Protein AF-0000000069713697 (afdb_homodimer)

Structure (mmCIF, N/CA/C/O backbone):
data_AF-0000000069713697-model_v1
#
loop_
_entity.id
_entity.type
_entity.pdbx_description
1 polymer 'Transcriptional regulator AraC family'
#
loop_
_atom_site.group_PDB
_atom_site.id
_atom_site.type_symbol
_atom_site.label_atom_id
_atom_site.label_alt_id
_atom_site.label_comp_id
_atom_site.label_asym_id
_atom_site.label_entity_id
_atom_site.label_seq_id
_atom_site.pdbx_PDB_ins_code
_atom_site.Cartn_x
_atom_site.Cartn_y
_atom_site.Cartn_z
_atom_site.occupancy
_atom_site.B_iso_or_equiv
_atom_site.auth_seq_id
_atom_site.auth_comp_id
_atom_site.auth_asym_id
_atom_site.auth_atom_id
_atom_site.pdbx_PDB_model_num
ATOM 1 N N . MET A 1 1 ? 31.625 -29.969 -4.289 1 27.2 1 MET A N 1
ATOM 2 C CA . MET A 1 1 ? 31.219 -29.406 -3.008 1 27.2 1 MET A CA 1
ATOM 3 C C . MET A 1 1 ? 31.109 -27.891 -3.092 1 27.2 1 MET A C 1
ATOM 5 O O . MET A 1 1 ? 32.125 -27.188 -3 1 27.2 1 MET A O 1
ATOM 9 N N . THR A 1 2 ? 30.516 -27.391 -4.148 1 30.95 2 THR A N 1
ATOM 10 C CA . THR A 1 2 ? 30.609 -26.047 -4.695 1 30.95 2 THR A CA 1
ATOM 11 C C . THR A 1 2 ? 30.359 -25 -3.615 1 30.95 2 THR A C 1
ATOM 13 O O . THR A 1 2 ? 29.469 -25.172 -2.779 1 30.95 2 THR A O 1
ATOM 16 N N . LYS A 1 3 ? 31.312 -24.141 -3.35 1 32.19 3 LYS A N 1
ATOM 17 C CA . LYS A 1 3 ? 31.516 -23.109 -2.342 1 32.19 3 LYS A CA 1
ATOM 18 C C . LYS A 1 3 ? 30.312 -22.172 -2.266 1 32.19 3 LYS A C 1
ATOM 20 O O . LYS A 1 3 ? 30.062 -21.406 -3.197 1 32.19 3 LYS A O 1
ATOM 25 N N . PHE A 1 4 ? 29.109 -22.562 -1.809 1 38.75 4 PHE A N 1
ATOM 26 C CA . PHE A 1 4 ? 28.094 -21.578 -1.444 1 38.75 4 PHE A CA 1
ATOM 27 C C . PHE A 1 4 ? 28.75 -20.344 -0.82 1 38.75 4 PHE A C 1
ATOM 29 O O . PHE A 1 4 ? 29.375 -20.438 0.234 1 38.75 4 PHE A O 1
ATOM 36 N N . THR A 1 5 ? 29.547 -19.625 -1.501 1 41.34 5 THR A N 1
ATOM 37 C CA . THR A 1 5 ? 30.109 -18.391 -0.979 1 41.34 5 THR A CA 1
ATOM 38 C C . THR A 1 5 ? 29.156 -17.75 0.029 1 41.34 5 THR A C 1
ATOM 40 O O . THR A 1 5 ? 28 -17.484 -0.282 1 41.34 5 THR A O 1
ATOM 43 N N . ASP A 1 6 ? 29.141 -18.031 1.361 1 50.12 6 ASP A N 1
ATOM 44 C CA . ASP A 1 6 ? 28.484 -17.797 2.645 1 50.12 6 ASP A CA 1
ATOM 45 C C . ASP A 1 6 ? 28.125 -16.328 2.811 1 50.12 6 ASP A C 1
ATOM 47 O O . ASP A 1 6 ? 28.938 -15.523 3.273 1 50.12 6 ASP A O 1
ATOM 51 N N . CYS A 1 7 ? 27.531 -15.625 1.962 1 64.12 7 CYS A N 1
ATOM 52 C CA . CYS A 1 7 ? 27.203 -14.242 2.297 1 64.12 7 CYS A CA 1
ATOM 53 C C . CYS A 1 7 ? 26.578 -14.148 3.688 1 64.12 7 CYS A C 1
ATOM 55 O O . CYS A 1 7 ? 25.625 -14.867 3.996 1 64.12 7 CYS A O 1
ATOM 57 N N . THR A 1 8 ? 27.328 -13.562 4.703 1 81.31 8 THR A N 1
ATOM 58 C CA . THR A 1 8 ? 26.906 -13.344 6.086 1 81.31 8 THR A CA 1
ATOM 59 C C . THR A 1 8 ? 25.562 -12.633 6.141 1 81.31 8 THR A C 1
ATOM 61 O O . THR A 1 8 ? 25.344 -11.625 5.461 1 81.31 8 THR A O 1
ATOM 64 N N . PRO A 1 9 ? 24.609 -13.266 6.805 1 92.25 9 PRO A N 1
ATOM 65 C CA . PRO A 1 9 ? 23.297 -12.641 6.922 1 92.25 9 PRO A CA 1
ATOM 66 C C . PRO A 1 9 ? 23.344 -11.258 7.559 1 92.25 9 PRO A C 1
ATOM 68 O O . PRO A 1 9 ? 24.297 -10.945 8.289 1 92.25 9 PRO A O 1
ATOM 71 N N . LEU A 1 10 ? 22.5 -10.43 7.176 1 95.88 10 LEU A N 1
ATOM 72 C CA . LEU A 1 10 ? 22.359 -9.094 7.75 1 95.88 10 LEU A CA 1
ATOM 73 C C . LEU A 1 10 ? 21.438 -9.125 8.969 1 95.88 10 LEU A C 1
ATOM 75 O O . LEU A 1 10 ? 20.266 -9.477 8.859 1 95.88 10 LEU A O 1
ATOM 79 N N . ASN A 1 11 ? 22 -8.773 10.102 1 97.81 11 ASN A N 1
ATOM 80 C CA . ASN A 1 11 ? 21.203 -8.695 11.32 1 97.81 11 ASN A CA 1
ATOM 81 C C . ASN A 1 11 ? 20.422 -7.387 11.398 1 97.81 11 ASN A C 1
ATOM 83 O O . ASN A 1 11 ? 21 -6.305 11.391 1 97.81 11 ASN A O 1
ATOM 87 N N . VAL A 1 12 ? 19.094 -7.512 11.5 1 98.69 12 VAL A N 1
ATOM 88 C CA . VAL A 1 12 ? 18.188 -6.363 11.484 1 98.69 12 VAL A CA 1
ATOM 89 C C . VAL A 1 12 ? 17.469 -6.258 12.82 1 98.69 12 VAL A C 1
ATOM 91 O O . VAL A 1 12 ? 16.891 -7.23 13.297 1 98.69 12 VAL A O 1
ATOM 94 N N . ALA A 1 13 ? 17.516 -5.109 13.422 1 98.88 13 ALA A N 1
ATOM 95 C CA . ALA A 1 13 ? 16.703 -4.82 14.594 1 98.88 13 ALA A CA 1
ATOM 96 C C . ALA A 1 13 ? 15.508 -3.943 14.219 1 98.88 13 ALA A C 1
ATOM 98 O O . ALA A 1 13 ? 15.68 -2.842 13.695 1 98.88 13 ALA A O 1
ATOM 99 N N . ILE A 1 14 ? 14.344 -4.414 14.43 1 98.88 14 ILE A N 1
ATOM 100 C CA . ILE A 1 14 ? 13.133 -3.611 14.344 1 98.88 14 ILE A CA 1
ATOM 101 C C . ILE A 1 14 ? 12.664 -3.223 15.742 1 98.88 14 ILE A C 1
ATOM 103 O O . ILE A 1 14 ? 12.336 -4.086 16.562 1 98.88 14 ILE A O 1
ATOM 107 N N . LEU A 1 15 ? 12.586 -1.955 16 1 98.69 15 LEU A N 1
ATOM 108 C CA . LEU A 1 15 ? 12.281 -1.495 17.359 1 98.69 15 LEU A CA 1
ATOM 109 C C . LEU A 1 15 ? 10.773 -1.418 17.578 1 98.69 15 LEU A C 1
ATOM 111 O O . LEU A 1 15 ? 10.094 -0.589 16.969 1 98.69 15 LEU A O 1
ATOM 115 N N . ALA A 1 16 ? 10.289 -2.281 18.422 1 98.31 16 ALA A N 1
ATOM 116 C CA . ALA A 1 16 ? 8.891 -2.25 18.844 1 98.31 16 ALA A CA 1
ATOM 117 C C . ALA A 1 16 ? 8.711 -1.332 20.062 1 98.31 16 ALA A C 1
ATOM 119 O O . ALA A 1 16 ? 8.477 -1.801 21.172 1 98.31 16 ALA A O 1
ATOM 120 N N . LEU A 1 17 ? 8.688 -0.062 19.797 1 97.69 17 LEU A N 1
ATOM 121 C CA . LEU A 1 17 ? 8.625 0.956 20.828 1 97.69 17 LEU A CA 1
ATOM 122 C C . LEU A 1 17 ? 7.184 1.208 21.266 1 97.69 17 LEU A C 1
ATOM 124 O O . LEU A 1 17 ? 6.246 0.889 20.531 1 97.69 17 LEU A O 1
ATOM 128 N N . PRO A 1 18 ? 7.012 1.777 22.5 1 96.38 18 PRO A N 1
ATOM 129 C CA . PRO A 1 18 ? 5.652 2.178 22.875 1 96.38 18 PRO A CA 1
ATOM 130 C C . PRO A 1 18 ? 5.016 3.119 21.844 1 96.38 18 PRO A C 1
ATOM 132 O O . PRO A 1 18 ? 5.633 4.105 21.453 1 96.38 18 PRO A O 1
ATOM 135 N N . GLY A 1 19 ? 3.844 2.693 21.359 1 95.81 19 GLY A N 1
ATOM 136 C CA . GLY A 1 19 ? 3.121 3.529 20.406 1 95.81 19 GLY A CA 1
ATOM 137 C C . GLY A 1 19 ? 3.393 3.16 18.969 1 95.81 19 GLY A C 1
ATOM 138 O O . GLY A 1 19 ? 2.754 3.691 18.047 1 95.81 19 GLY A O 1
ATOM 139 N N . SER A 1 20 ? 4.324 2.225 18.75 1 97.44 20 SER A N 1
ATOM 140 C CA . SER A 1 20 ? 4.629 1.82 17.375 1 97.44 20 SER A CA 1
ATOM 141 C C . SER A 1 20 ? 3.43 1.147 16.719 1 97.44 20 SER A C 1
ATOM 143 O O . SER A 1 20 ? 2.643 0.476 17.391 1 97.44 20 SER A O 1
ATOM 145 N N . LEU A 1 21 ? 3.309 1.435 15.445 1 97.88 21 LEU A N 1
ATOM 146 C CA . LEU A 1 21 ? 2.354 0.65 14.664 1 97.88 21 LEU A CA 1
ATOM 147 C C . LEU A 1 21 ? 2.732 -0.827 14.672 1 97.88 21 LEU A C 1
ATOM 149 O O . LEU A 1 21 ? 3.738 -1.219 14.078 1 97.88 21 LEU A O 1
ATOM 153 N N . THR A 1 22 ? 1.899 -1.62 15.328 1 98.12 22 THR A N 1
ATOM 154 C CA . THR A 1 22 ? 2.188 -3.045 15.453 1 98.12 22 THR A CA 1
ATOM 155 C C . THR A 1 22 ? 2.219 -3.711 14.078 1 98.12 22 THR A C 1
ATOM 157 O O . THR A 1 22 ? 3.051 -4.586 13.82 1 98.12 22 THR A O 1
ATOM 160 N N . SER A 1 23 ? 1.365 -3.279 13.211 1 98.25 23 SER A N 1
ATOM 161 C CA . SER A 1 23 ? 1.341 -3.791 11.844 1 98.25 23 SER A CA 1
ATOM 162 C C . SER A 1 23 ? 2.668 -3.543 11.141 1 98.25 23 SER A C 1
ATOM 164 O O . SER A 1 23 ? 3.145 -4.395 10.383 1 98.25 23 SER A O 1
ATOM 166 N N . ALA A 1 24 ? 3.275 -2.422 11.383 1 98.62 24 ALA A N 1
ATOM 167 C CA . ALA A 1 24 ? 4.555 -2.098 10.75 1 98.62 24 ALA A CA 1
ATOM 168 C C . ALA A 1 24 ? 5.676 -2.969 11.305 1 98.62 24 ALA A C 1
ATOM 170 O O . ALA A 1 24 ? 6.551 -3.416 10.562 1 98.62 24 ALA A O 1
ATOM 171 N N . VAL A 1 25 ? 5.637 -3.191 12.625 1 98.69 25 VAL A N 1
ATOM 172 C CA . VAL A 1 25 ? 6.664 -4.016 13.258 1 98.69 25 VAL A CA 1
ATOM 173 C C . VAL A 1 25 ? 6.648 -5.414 12.648 1 98.69 25 VAL A C 1
ATOM 175 O O . VAL A 1 25 ? 7.676 -5.91 12.18 1 98.69 25 VAL A O 1
ATOM 178 N N . TYR A 1 26 ? 5.527 -6.008 12.578 1 98.44 26 TYR A N 1
ATOM 179 C CA . TYR A 1 26 ? 5.414 -7.359 12.039 1 98.44 26 TYR A CA 1
ATOM 180 C C . TYR A 1 26 ? 5.531 -7.348 10.516 1 98.44 26 TYR A C 1
ATOM 182 O O . TYR A 1 26 ? 6.098 -8.273 9.922 1 98.44 26 TYR A O 1
ATOM 190 N N . GLY A 1 27 ? 4.965 -6.32 9.938 1 98.44 27 GLY A N 1
ATOM 191 C CA . GLY A 1 27 ? 4.984 -6.234 8.484 1 98.44 27 GLY A CA 1
ATOM 192 C C . GLY A 1 27 ? 6.383 -6.164 7.906 1 98.44 27 GLY A C 1
ATOM 193 O O . GLY A 1 27 ? 6.684 -6.82 6.902 1 98.44 27 GLY A O 1
ATOM 194 N N . LEU A 1 28 ? 7.219 -5.355 8.5 1 98.69 28 LEU A N 1
ATOM 195 C CA . LEU A 1 28 ? 8.609 -5.262 8.07 1 98.69 28 LEU A CA 1
ATOM 196 C C . LEU A 1 28 ? 9.312 -6.609 8.203 1 98.69 28 LEU A C 1
ATOM 198 O O . LEU A 1 28 ? 10.023 -7.031 7.289 1 98.69 28 LEU A O 1
ATOM 202 N N . GLU A 1 29 ? 9.094 -7.238 9.312 1 98.56 29 GLU A N 1
ATOM 203 C CA . GLU A 1 29 ? 9.68 -8.562 9.5 1 98.56 29 GLU A CA 1
ATOM 204 C C . GLU A 1 29 ? 9.203 -9.539 8.43 1 98.56 29 GLU A C 1
ATOM 206 O O . GLU A 1 29 ? 10.016 -10.234 7.812 1 98.56 29 GLU A O 1
ATOM 211 N N . GLU A 1 30 ? 7.926 -9.594 8.234 1 98.19 30 GLU A N 1
ATOM 212 C CA . GLU A 1 30 ? 7.328 -10.508 7.27 1 98.19 30 GLU A CA 1
ATOM 213 C C . GLU A 1 30 ? 7.859 -10.25 5.863 1 98.19 30 GLU A C 1
ATOM 215 O O . GLU A 1 30 ? 8.18 -11.195 5.133 1 98.19 30 GLU A O 1
ATOM 220 N N . MET A 1 31 ? 7.98 -9.016 5.512 1 97.81 31 MET A N 1
ATOM 221 C CA . MET A 1 31 ? 8.492 -8.641 4.195 1 97.81 31 MET A CA 1
ATOM 222 C C . MET A 1 31 ? 9.922 -9.133 4.008 1 97.81 31 MET A C 1
ATOM 224 O O . MET A 1 31 ? 10.242 -9.734 2.98 1 97.81 31 MET A O 1
ATOM 228 N N . LEU A 1 32 ? 10.758 -8.875 5 1 98.19 32 LEU A N 1
ATOM 229 C CA . LEU A 1 32 ? 12.164 -9.25 4.891 1 98.19 32 LEU A CA 1
ATOM 230 C C . LEU A 1 32 ? 12.328 -10.766 4.859 1 98.19 32 LEU A C 1
ATOM 232 O O . LEU A 1 32 ? 13.156 -11.289 4.109 1 98.19 32 LEU A O 1
ATOM 236 N N . LEU A 1 33 ? 11.516 -11.438 5.633 1 97.56 33 LEU A N 1
ATOM 237 C CA . LEU A 1 33 ? 11.594 -12.891 5.645 1 97.56 33 LEU A CA 1
ATOM 238 C C . LEU A 1 33 ? 11.078 -13.477 4.332 1 97.56 33 LEU A C 1
ATOM 240 O O . LEU A 1 33 ? 11.594 -14.484 3.848 1 97.56 33 LEU A O 1
ATOM 244 N N . MET A 1 34 ? 10.039 -12.898 3.762 1 97 34 MET A N 1
ATOM 245 C CA . MET A 1 34 ? 9.562 -13.32 2.445 1 97 34 MET A CA 1
ATOM 246 C C . MET A 1 34 ? 10.648 -13.125 1.39 1 97 34 MET A C 1
ATOM 248 O O . MET A 1 34 ? 10.812 -13.961 0.499 1 97 34 MET A O 1
ATOM 252 N N . ALA A 1 35 ? 11.367 -11.992 1.486 1 96.88 35 ALA A N 1
ATOM 253 C CA . ALA A 1 35 ? 12.484 -11.75 0.58 1 96.88 35 ALA A CA 1
ATOM 254 C C . ALA A 1 35 ? 13.523 -12.867 0.686 1 96.88 35 ALA A C 1
ATOM 256 O O . ALA A 1 35 ? 14.07 -13.312 -0.326 1 96.88 35 ALA A O 1
ATOM 257 N N . ASN A 1 36 ? 13.773 -13.336 1.947 1 96.31 36 ASN A N 1
ATOM 258 C CA . ASN A 1 36 ? 14.695 -14.453 2.141 1 96.31 36 ASN A CA 1
ATOM 259 C C . ASN A 1 36 ? 14.273 -15.672 1.334 1 96.31 36 ASN A C 1
ATOM 261 O O . ASN A 1 36 ? 15.109 -16.328 0.705 1 96.31 36 ASN A O 1
ATOM 265 N N . THR A 1 37 ? 12.992 -15.938 1.361 1 94.56 37 THR A N 1
ATOM 266 C CA . THR A 1 37 ? 12.461 -17.094 0.652 1 94.56 37 THR A CA 1
ATOM 267 C C . THR A 1 37 ? 12.625 -16.922 -0.856 1 94.56 37 THR A C 1
ATOM 269 O O . THR A 1 37 ? 12.969 -17.875 -1.556 1 94.56 37 THR A O 1
ATOM 272 N N . LEU A 1 38 ? 12.43 -15.75 -1.327 1 93.31 38 LEU A N 1
ATOM 273 C CA . LEU A 1 38 ? 12.547 -15.469 -2.754 1 93.31 38 LEU A CA 1
ATOM 274 C C . LEU A 1 38 ? 14 -15.57 -3.207 1 93.31 38 LEU A C 1
ATOM 276 O O . LEU A 1 38 ? 14.281 -16.031 -4.316 1 93.31 38 LEU A O 1
ATOM 280 N N . VAL A 1 39 ? 14.898 -15.125 -2.355 1 92.38 39 VAL A N 1
ATOM 281 C CA . VAL A 1 39 ? 16.328 -15.219 -2.654 1 92.38 39 VAL A CA 1
ATOM 282 C C . VAL A 1 39 ? 16.719 -16.688 -2.826 1 92.38 39 VAL A C 1
ATOM 284 O O . VAL A 1 39 ? 17.469 -17.031 -3.742 1 92.38 39 VAL A O 1
ATOM 287 N N . LEU A 1 40 ? 16.172 -17.531 -1.996 1 88.69 40 LEU A N 1
ATOM 288 C CA . LEU A 1 40 ? 16.5 -18.953 -2.02 1 88.69 40 LEU A CA 1
ATOM 289 C C . LEU A 1 40 ? 15.93 -19.609 -3.27 1 88.69 40 LEU A C 1
ATOM 291 O O . LEU A 1 40 ? 16.516 -20.562 -3.785 1 88.69 40 LEU A O 1
ATOM 295 N N . LYS A 1 41 ? 14.898 -19.078 -3.764 1 85.38 41 LYS A N 1
ATOM 296 C CA . LYS A 1 41 ? 14.234 -19.688 -4.918 1 85.38 41 LYS A CA 1
ATOM 297 C C . LYS A 1 41 ? 14.852 -19.188 -6.223 1 85.38 41 LYS A C 1
ATOM 299 O O . LYS A 1 41 ? 14.688 -19.828 -7.27 1 85.38 41 LYS A O 1
ATOM 304 N N . GLU A 1 42 ? 15.508 -18.078 -6.125 1 81.31 42 GLU A N 1
ATOM 305 C CA . GLU A 1 42 ? 16.078 -17.469 -7.332 1 81.31 42 GLU A CA 1
ATOM 306 C C . GLU A 1 42 ? 17.453 -18.047 -7.637 1 81.31 42 GLU A C 1
ATOM 308 O O . GLU A 1 42 ? 18.391 -17.859 -6.863 1 81.31 42 GLU A O 1
ATOM 313 N N . GLU A 1 43 ? 17.609 -18.734 -8.711 1 73.81 43 GLU A N 1
ATOM 314 C CA . GLU A 1 43 ? 18.844 -19.453 -9.055 1 73.81 43 GLU A CA 1
ATOM 315 C C . GLU A 1 43 ? 19.891 -18.5 -9.625 1 73.81 43 GLU A C 1
ATOM 317 O O . GLU A 1 43 ? 21.094 -18.766 -9.531 1 73.81 43 GLU A O 1
ATOM 322 N N . HIS A 1 44 ? 19.5 -17.391 -10.125 1 76.62 44 HIS A N 1
ATOM 323 C CA . HIS A 1 44 ? 20.469 -16.578 -10.875 1 76.62 44 HIS A CA 1
ATOM 324 C C . HIS A 1 44 ? 20.781 -15.281 -10.148 1 76.62 44 HIS A C 1
ATOM 326 O O . HIS A 1 44 ? 21.109 -14.281 -10.773 1 76.62 44 HIS A O 1
ATOM 332 N N . LEU A 1 45 ? 20.766 -15.453 -8.859 1 79.88 45 LEU A N 1
ATOM 333 C CA . LEU A 1 45 ? 21.109 -14.242 -8.125 1 79.88 45 LEU A CA 1
ATOM 334 C C . LEU A 1 45 ? 22.625 -14.188 -7.871 1 79.88 45 LEU A C 1
ATOM 336 O O . LEU A 1 45 ? 23.266 -15.227 -7.73 1 79.88 45 LEU A O 1
ATOM 340 N N . PRO A 1 46 ? 23.062 -12.914 -7.836 1 75.56 46 PRO A N 1
ATOM 341 C CA . PRO A 1 46 ? 24.469 -12.781 -7.473 1 75.56 46 PRO A CA 1
ATOM 342 C C . PRO A 1 46 ? 24.781 -13.367 -6.098 1 75.56 46 PRO A C 1
ATOM 344 O O . PRO A 1 46 ? 23.922 -13.375 -5.219 1 75.56 46 PRO A O 1
ATOM 347 N N . LEU A 1 47 ? 25.969 -13.844 -5.988 1 70.44 47 LEU A N 1
ATOM 348 C CA . LEU A 1 47 ? 26.438 -14.406 -4.73 1 70.44 47 LEU A CA 1
ATOM 349 C C . LEU A 1 47 ? 26.375 -13.375 -3.611 1 70.44 47 LEU A C 1
ATOM 351 O O . LEU A 1 47 ? 26.375 -13.734 -2.432 1 70.44 47 LEU A O 1
ATOM 355 N N . SER A 1 48 ? 26.297 -12.102 -3.996 1 75.38 48 SER A N 1
ATOM 356 C CA . SER A 1 48 ? 26.328 -11.016 -3.021 1 75.38 48 SER A CA 1
ATOM 357 C C . SER A 1 48 ? 24.938 -10.789 -2.408 1 75.38 48 SER A C 1
ATOM 359 O O . SER A 1 48 ? 24.812 -10.047 -1.435 1 75.38 48 SER A O 1
ATOM 361 N N . ALA A 1 49 ? 24.016 -11.531 -2.947 1 81.31 49 ALA A N 1
ATOM 362 C CA . ALA A 1 49 ? 22.688 -11.367 -2.355 1 81.31 49 ALA A CA 1
ATOM 363 C C . ALA A 1 49 ? 22.656 -11.906 -0.926 1 81.31 49 ALA A C 1
ATOM 365 O O . ALA A 1 49 ? 23.125 -13.008 -0.659 1 81.31 49 ALA A O 1
ATOM 366 N N . THR A 1 50 ? 22.172 -11.039 -0.042 1 88.75 50 THR A N 1
ATOM 367 C CA . THR A 1 50 ? 22.203 -11.398 1.372 1 88.75 50 THR A CA 1
ATOM 368 C C . THR A 1 50 ? 20.797 -11.758 1.86 1 88.75 50 THR A C 1
ATOM 370 O O . THR A 1 50 ? 19.828 -11.609 1.127 1 88.75 50 THR A O 1
ATOM 373 N N . ARG A 1 51 ? 20.781 -12.391 3.004 1 94.38 51 ARG A N 1
ATOM 374 C CA . ARG A 1 51 ? 19.547 -12.703 3.715 1 94.38 51 ARG A CA 1
ATOM 375 C C . ARG A 1 51 ? 19.453 -11.93 5.027 1 94.38 51 ARG A C 1
ATOM 377 O O . ARG A 1 51 ? 20.469 -11.477 5.559 1 94.38 51 ARG A O 1
ATOM 384 N N . PHE A 1 52 ? 18.234 -11.781 5.457 1 97.44 52 PHE A N 1
ATOM 385 C CA . PHE A 1 52 ? 18 -11.016 6.676 1 97.44 52 PHE A CA 1
ATOM 386 C C . PHE A 1 52 ? 17.781 -11.945 7.863 1 97.44 52 PHE A C 1
ATOM 388 O O . PHE A 1 52 ? 17.125 -12.984 7.73 1 97.44 52 PHE A O 1
ATOM 395 N N . VAL A 1 53 ? 18.375 -11.617 8.945 1 98.06 53 VAL A N 1
ATOM 396 C CA . VAL A 1 53 ? 18 -12.141 10.25 1 98.06 53 VAL A CA 1
ATOM 397 C C . VAL A 1 53 ? 17.359 -11.039 11.086 1 98.06 53 VAL A C 1
ATOM 399 O O . VAL A 1 53 ? 18.016 -10.062 11.453 1 98.06 53 VAL A O 1
ATOM 402 N N . VAL A 1 54 ? 16.078 -11.211 11.422 1 98.56 54 VAL A N 1
ATOM 403 C CA . VAL A 1 54 ? 15.32 -10.102 11.984 1 98.56 54 VAL A CA 1
ATOM 404 C C . VAL A 1 54 ? 15.062 -10.344 13.469 1 98.56 54 VAL A C 1
ATOM 406 O O . VAL A 1 54 ? 14.625 -11.43 13.852 1 98.56 54 VAL A O 1
ATOM 409 N N . THR A 1 55 ? 15.352 -9.344 14.242 1 98.5 55 THR A N 1
ATOM 410 C CA . THR A 1 55 ? 15.023 -9.336 15.664 1 98.5 55 THR A CA 1
ATOM 411 C C . THR A 1 55 ? 14.133 -8.148 16.016 1 98.5 55 THR A C 1
ATOM 413 O O . THR A 1 55 ? 14.461 -7.004 15.695 1 98.5 55 THR A O 1
ATOM 416 N N . ARG A 1 56 ? 12.992 -8.438 16.562 1 98.38 56 ARG A N 1
ATOM 417 C CA . ARG A 1 56 ? 12.172 -7.371 17.141 1 98.38 56 ARG A CA 1
ATOM 418 C C . ARG A 1 56 ? 12.609 -7.059 18.562 1 98.38 56 ARG A C 1
ATOM 420 O O . ARG A 1 56 ? 12.758 -7.969 19.391 1 98.38 56 ARG A O 1
ATOM 427 N N . LEU A 1 57 ? 12.797 -5.754 18.828 1 98.25 57 LEU A N 1
ATOM 428 C CA . LEU A 1 57 ? 13.305 -5.363 20.141 1 98.25 57 LEU A CA 1
ATOM 429 C C . LEU A 1 57 ? 12.375 -4.344 20.797 1 98.25 57 LEU A C 1
ATOM 431 O O . LEU A 1 57 ? 12.078 -3.303 20.203 1 98.25 57 LEU A O 1
ATOM 435 N N . SER A 1 58 ? 11.961 -4.719 21.969 1 97.19 58 SER A N 1
ATOM 436 C CA . SER A 1 58 ? 11.359 -3.691 22.812 1 97.19 58 SER A CA 1
ATOM 437 C C . SER A 1 58 ? 12.43 -2.828 23.469 1 97.19 58 SER A C 1
ATOM 439 O O . SER A 1 58 ? 13.617 -3.158 23.438 1 97.19 58 SER A O 1
ATOM 441 N N . LEU A 1 59 ? 11.984 -1.769 24.047 1 95.31 59 LEU A N 1
ATOM 442 C CA . LEU A 1 59 ? 12.914 -0.876 24.719 1 95.31 59 LEU A CA 1
ATOM 443 C C . LEU A 1 59 ? 13.672 -1.613 25.812 1 95.31 59 LEU A C 1
ATOM 445 O O . LEU A 1 59 ? 14.867 -1.375 26.031 1 95.31 59 LEU A O 1
ATOM 449 N N . ALA A 1 60 ? 13.039 -2.545 26.484 1 95.5 60 ALA A N 1
ATOM 450 C CA . ALA A 1 60 ? 13.625 -3.271 27.609 1 95.5 60 ALA A CA 1
ATOM 451 C C . ALA A 1 60 ? 14.656 -4.293 27.125 1 95.5 60 ALA A C 1
ATOM 453 O O . ALA A 1 60 ? 15.469 -4.781 27.906 1 95.5 60 ALA A O 1
ATOM 454 N N . GLU A 1 61 ? 14.625 -4.551 25.844 1 97 61 GLU A N 1
ATOM 455 C CA . GLU A 1 61 ? 15.445 -5.641 25.328 1 97 61 GLU A CA 1
ATOM 456 C C . GLU A 1 61 ? 16.703 -5.113 24.656 1 97 61 GLU A C 1
ATOM 458 O O . GLU A 1 61 ? 17.594 -5.891 24.281 1 97 61 GLU A O 1
ATOM 463 N N . ILE A 1 62 ? 16.781 -3.795 24.484 1 95.75 62 ILE A N 1
ATOM 464 C CA . ILE A 1 62 ? 17.969 -3.289 23.828 1 95.75 62 ILE A CA 1
ATOM 465 C C . ILE A 1 62 ? 19.172 -3.451 24.766 1 95.75 62 ILE A C 1
ATOM 467 O O . ILE A 1 62 ? 19.062 -3.299 25.984 1 95.75 62 ILE A O 1
ATOM 471 N N . SER A 1 63 ? 20.266 -3.898 24.141 1 95.62 63 SER A N 1
ATOM 472 C CA . SER A 1 63 ? 21.531 -4.094 24.844 1 95.62 63 SER A CA 1
ATOM 473 C C . SER A 1 63 ? 22.703 -3.498 24.062 1 95.62 63 SER A C 1
ATOM 475 O O . SER A 1 63 ? 22.781 -3.658 22.844 1 95.62 63 SER A O 1
ATOM 477 N N . LEU A 1 64 ? 23.609 -2.881 24.781 1 91.19 64 LEU A N 1
ATOM 478 C CA . LEU A 1 64 ? 24.781 -2.266 24.156 1 91.19 64 LEU A CA 1
ATOM 479 C C . LEU A 1 64 ? 25.734 -3.326 23.625 1 91.19 64 LEU A C 1
ATOM 481 O O . LEU A 1 64 ? 26.609 -3.029 22.812 1 91.19 64 LEU A O 1
ATOM 485 N N . ASP A 1 65 ? 25.516 -4.523 24 1 92.81 65 ASP A N 1
ATOM 486 C CA . ASP A 1 65 ? 26.406 -5.613 23.594 1 92.81 65 ASP A CA 1
ATOM 487 C C . ASP A 1 65 ? 25.984 -6.199 22.25 1 92.81 65 ASP A C 1
ATOM 489 O O . ASP A 1 65 ? 26.781 -6.875 21.594 1 92.81 65 ASP A O 1
ATOM 493 N N . ASP A 1 66 ? 24.797 -5.953 21.922 1 95.12 66 ASP A N 1
ATOM 494 C CA . ASP A 1 66 ? 24.297 -6.461 20.656 1 95.12 66 ASP A CA 1
ATOM 495 C C . ASP A 1 66 ? 24.562 -5.469 19.516 1 95.12 66 ASP A C 1
ATOM 497 O O . ASP A 1 66 ? 24.438 -4.258 19.719 1 95.12 66 ASP A O 1
ATOM 501 N N . THR A 1 67 ? 25 -6 18.391 1 95.81 67 THR A N 1
ATOM 502 C CA . THR A 1 67 ? 25.266 -5.156 17.234 1 95.81 67 THR A CA 1
ATOM 503 C C . THR A 1 67 ? 24.406 -5.594 16.047 1 95.81 67 THR A C 1
ATOM 505 O O . THR A 1 67 ? 24.203 -6.793 15.828 1 95.81 67 THR A O 1
ATOM 508 N N . TYR A 1 68 ? 23.906 -4.633 15.375 1 98.12 68 TYR A N 1
ATOM 509 C CA . TYR A 1 68 ? 23.094 -4.863 14.188 1 98.12 68 TYR A CA 1
ATOM 510 C C . TYR A 1 68 ? 23.641 -4.098 12.992 1 98.12 68 TYR A C 1
ATOM 512 O O . TYR A 1 68 ? 24.328 -3.09 13.148 1 98.12 68 TYR A O 1
ATOM 520 N N . GLN A 1 69 ? 23.406 -4.633 11.805 1 97.88 69 GLN A N 1
ATOM 521 C CA . GLN A 1 69 ? 23.797 -3.936 10.586 1 97.88 69 GLN A CA 1
ATOM 522 C C . GLN A 1 69 ? 22.688 -2.98 10.125 1 97.88 69 GLN A C 1
ATOM 524 O O . GLN A 1 69 ? 22.969 -1.992 9.445 1 97.88 69 GLN A O 1
ATOM 529 N N . LEU A 1 70 ? 21.406 -3.287 10.5 1 98.44 70 LEU A N 1
ATOM 530 C CA . LEU A 1 70 ? 20.25 -2.461 10.203 1 98.44 70 LEU A CA 1
ATOM 531 C C . LEU A 1 70 ? 19.391 -2.266 11.445 1 98.44 70 LEU A C 1
ATOM 533 O O . LEU A 1 70 ? 19.109 -3.227 12.164 1 98.44 70 LEU A O 1
ATOM 537 N N . VAL A 1 71 ? 19.062 -1.025 11.68 1 98.88 71 VAL A N 1
ATOM 538 C CA . VAL A 1 71 ? 18.125 -0.692 12.75 1 98.88 71 VAL A CA 1
ATOM 539 C C . VAL A 1 71 ? 16.938 0.094 12.18 1 98.88 71 VAL A C 1
ATOM 541 O O . VAL A 1 71 ? 17.141 1.112 11.508 1 98.88 71 VAL A O 1
ATOM 544 N N . ILE A 1 72 ? 15.742 -0.382 12.445 1 98.88 72 ILE A N 1
ATOM 545 C CA . ILE A 1 72 ? 14.555 0.243 11.859 1 98.88 72 ILE A CA 1
ATOM 546 C C . ILE A 1 72 ? 13.633 0.736 12.969 1 98.88 72 ILE A C 1
ATOM 548 O O . ILE A 1 72 ? 13.258 -0.031 13.867 1 98.88 72 ILE A O 1
ATOM 552 N N . ILE A 1 73 ? 13.289 1.981 12.914 1 98.69 73 ILE A N 1
ATOM 553 C CA . ILE A 1 73 ? 12.297 2.568 13.805 1 98.69 73 ILE A CA 1
ATOM 554 C C . ILE A 1 73 ? 10.969 2.723 13.062 1 98.69 73 ILE A C 1
ATOM 556 O O . ILE A 1 73 ? 10.828 3.592 12.195 1 98.69 73 ILE A O 1
ATOM 560 N N . PRO A 1 74 ? 9.969 1.921 13.398 1 98.38 74 PRO A N 1
ATOM 561 C CA . PRO A 1 74 ? 8.688 1.935 12.688 1 98.38 74 PRO A CA 1
ATOM 562 C C . PRO A 1 74 ? 7.867 3.189 12.969 1 98.38 74 PRO A C 1
ATOM 564 O O . PRO A 1 74 ? 8.219 3.975 13.859 1 98.38 74 PRO A O 1
ATOM 567 N N . PRO A 1 75 ? 6.785 3.41 12.141 1 97.94 75 PRO A N 1
ATOM 568 C CA . PRO A 1 75 ? 5.867 4.508 12.438 1 97.94 75 PRO A CA 1
ATOM 569 C C . PRO A 1 75 ? 5.129 4.316 13.758 1 97.94 75 PRO A C 1
ATOM 571 O O . PRO A 1 75 ? 5.164 3.229 14.344 1 97.94 75 PRO A O 1
ATOM 574 N N . SER A 1 76 ? 4.535 5.43 14.172 1 95.38 76 SER A N 1
ATOM 575 C CA . SER A 1 76 ? 3.828 5.375 15.445 1 95.38 76 SER A CA 1
ATOM 576 C C . SER A 1 76 ? 2.383 5.836 15.297 1 95.38 76 SER A C 1
ATOM 578 O O . SER A 1 76 ? 2.082 6.691 14.461 1 95.38 76 SER A O 1
ATOM 580 N N . ILE A 1 77 ? 1.554 5.223 16.109 1 89.75 77 ILE A N 1
ATOM 581 C CA . ILE A 1 77 ? 0.172 5.676 16.219 1 89.75 77 ILE A CA 1
ATOM 582 C C . ILE A 1 77 ? 0.061 6.727 17.312 1 89.75 77 ILE A C 1
ATOM 584 O O . ILE A 1 77 ? -0.578 7.766 17.141 1 89.75 77 ILE A O 1
ATOM 588 N N . GLU A 1 78 ? 0.649 6.422 18.422 1 88.19 78 GLU A N 1
ATOM 589 C CA . GLU A 1 78 ? 0.773 7.352 19.547 1 88.19 78 GLU A CA 1
ATOM 590 C C . GLU A 1 78 ? 2.182 7.934 19.625 1 88.19 78 GLU A C 1
ATOM 592 O O . GLU A 1 78 ? 3.146 7.207 19.875 1 88.19 78 GLU A O 1
ATOM 597 N N . THR A 1 79 ? 2.242 9.234 19.578 1 87.88 79 THR A N 1
ATOM 598 C CA . THR A 1 79 ? 3.543 9.836 19.297 1 87.88 79 THR A CA 1
ATOM 599 C C . THR A 1 79 ? 4.203 10.32 20.594 1 87.88 79 THR A C 1
ATOM 601 O O . THR A 1 79 ? 5.348 10.773 20.578 1 87.88 79 THR A O 1
ATOM 604 N N . ASP A 1 80 ? 3.645 10.133 21.703 1 91.69 80 ASP A N 1
ATOM 605 C CA . ASP A 1 80 ? 4.168 10.688 22.953 1 91.69 80 ASP A CA 1
ATOM 606 C C . ASP A 1 80 ? 5.578 10.172 23.219 1 91.69 80 ASP A C 1
ATOM 608 O O . ASP A 1 80 ? 6.484 10.961 23.516 1 91.69 80 ASP A O 1
ATOM 612 N N . PHE A 1 81 ? 5.762 8.914 23.094 1 93.12 81 PHE A N 1
ATOM 613 C CA . PHE A 1 81 ? 7.074 8.336 23.344 1 93.12 81 PHE A CA 1
ATOM 614 C C . PHE A 1 81 ? 8.078 8.82 22.312 1 93.12 81 PHE A C 1
ATOM 616 O O . PHE A 1 81 ? 9.234 9.109 22.641 1 93.12 81 PHE A O 1
ATOM 623 N N . TYR A 1 82 ? 7.703 8.961 21.094 1 93.31 82 TYR A N 1
ATOM 624 C CA . TYR A 1 82 ? 8.578 9.344 20 1 93.31 82 TYR A CA 1
ATOM 625 C C . TYR A 1 82 ? 9.047 10.789 20.156 1 93.31 82 TYR A C 1
ATOM 627 O O . TYR A 1 82 ? 10.156 11.133 19.73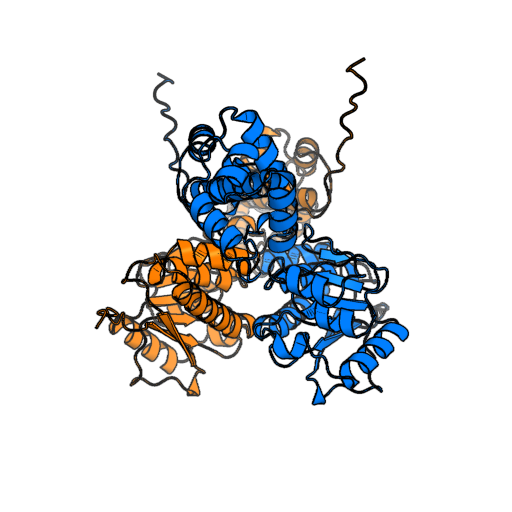4 1 93.31 82 TYR A O 1
ATOM 635 N N . PHE A 1 83 ? 8.203 11.586 20.844 1 93.94 83 PHE A N 1
ATOM 636 C CA . PHE A 1 83 ? 8.531 12.992 21.016 1 93.94 83 PHE A CA 1
ATOM 637 C C . PHE A 1 83 ? 9.43 13.18 22.234 1 93.94 83 PHE A C 1
ATOM 639 O O . PHE A 1 83 ? 10.07 14.227 22.391 1 93.94 83 PHE A O 1
ATOM 646 N N . ASN A 1 84 ? 9.367 12.18 23.109 1 95.06 84 ASN A N 1
ATOM 647 C CA . ASN A 1 84 ? 10.148 12.203 24.344 1 95.06 84 ASN A CA 1
ATOM 648 C C . ASN A 1 84 ? 10.969 10.93 24.5 1 95.06 84 ASN A C 1
ATOM 650 O O . ASN A 1 84 ? 10.773 10.18 25.469 1 95.06 84 ASN A O 1
ATOM 654 N N . VAL A 1 85 ? 12 10.867 23.766 1 94.88 85 VAL A N 1
ATOM 655 C CA . VAL A 1 85 ? 12.758 9.625 23.625 1 94.88 85 VAL A CA 1
ATOM 656 C C . VAL A 1 85 ? 13.609 9.398 24.875 1 94.88 85 VAL A C 1
ATOM 658 O O . VAL A 1 85 ? 14.289 10.312 25.359 1 94.88 85 VAL A O 1
ATOM 661 N N . ALA A 1 86 ? 13.641 8.188 25.328 1 94.5 86 ALA A N 1
ATOM 662 C CA . ALA A 1 86 ? 14.438 7.797 26.484 1 94.5 86 ALA A CA 1
ATOM 663 C C . ALA A 1 86 ? 15.93 7.91 26.188 1 94.5 86 ALA A C 1
ATOM 665 O O . ALA A 1 86 ? 16.375 7.57 25.094 1 94.5 86 ALA A O 1
ATOM 666 N N . PRO A 1 87 ? 16.719 8.359 27.203 1 95.88 87 PRO A N 1
ATOM 667 C CA . PRO A 1 87 ? 18.172 8.516 27 1 95.88 87 PRO A CA 1
ATOM 668 C C . PRO A 1 87 ? 18.844 7.207 26.594 1 95.88 87 PRO A C 1
ATOM 670 O O . PRO A 1 87 ? 19.781 7.215 25.797 1 95.88 87 PRO A O 1
ATOM 673 N N . GLU A 1 88 ? 18.375 6.125 27.141 1 96.06 88 GLU A N 1
ATOM 674 C CA . GLU A 1 88 ? 18.984 4.832 26.859 1 96.06 88 GLU A CA 1
ATOM 675 C C . GLU A 1 88 ? 18.875 4.477 25.375 1 96.06 88 GLU A C 1
ATOM 677 O O . GLU A 1 88 ? 19.797 3.914 24.797 1 96.06 88 GLU A O 1
ATOM 682 N N . LEU A 1 89 ? 17.719 4.773 24.812 1 97.88 89 LEU A N 1
ATOM 683 C CA . LEU A 1 89 ? 17.516 4.496 23.406 1 97.88 89 LEU A CA 1
ATOM 684 C C . LEU A 1 89 ? 18.406 5.387 22.531 1 97.88 89 LEU A C 1
ATOM 686 O O . LEU A 1 89 ? 18.984 4.926 21.547 1 97.88 89 LEU A O 1
ATOM 690 N N . ARG A 1 90 ? 18.562 6.637 22.922 1 97.94 90 ARG A N 1
ATOM 691 C CA . ARG A 1 90 ? 19.406 7.574 22.188 1 97.94 90 ARG A CA 1
ATOM 692 C C . ARG A 1 90 ? 20.844 7.086 22.125 1 97.94 90 ARG A C 1
ATOM 694 O O . ARG A 1 90 ? 21.453 7.047 21.062 1 97.94 90 ARG A O 1
ATOM 701 N N . ILE A 1 91 ? 21.328 6.684 23.25 1 97.75 91 ILE A N 1
ATOM 702 C CA . ILE A 1 91 ? 22.703 6.219 23.375 1 97.75 91 ILE A CA 1
ATOM 703 C C . ILE A 1 91 ? 22.891 4.938 22.562 1 97.75 91 ILE A C 1
ATOM 705 O O . ILE A 1 91 ? 23.891 4.777 21.859 1 97.75 91 ILE A O 1
ATOM 709 N N . TRP A 1 92 ? 21.906 4.086 22.672 1 98.44 92 TRP A N 1
ATOM 710 C CA . TRP A 1 92 ? 21.969 2.816 21.953 1 98.44 92 TRP A CA 1
ATOM 711 C C . TRP A 1 92 ? 22.031 3.047 20.438 1 98.44 92 TRP A C 1
ATOM 713 O O . TRP A 1 92 ? 22.859 2.443 19.75 1 98.44 92 TRP A O 1
ATOM 723 N N . LEU A 1 93 ? 21.219 3.926 19.953 1 98.62 93 LEU A N 1
ATOM 724 C CA . LEU A 1 93 ? 21.172 4.234 18.531 1 98.62 93 LEU A CA 1
ATOM 725 C C . LEU A 1 93 ? 22.5 4.828 18.062 1 98.62 93 LEU A C 1
ATOM 727 O O . LEU A 1 93 ? 23.016 4.473 17 1 98.62 93 LEU A O 1
ATOM 731 N N . GLN A 1 94 ? 23.047 5.738 18.844 1 98.31 94 GLN A N 1
ATOM 732 C CA . GLN A 1 94 ? 24.344 6.332 18.531 1 98.31 94 GLN A CA 1
ATOM 733 C C . GLN A 1 94 ? 25.438 5.27 18.422 1 98.31 94 GLN A C 1
ATOM 735 O O . GLN A 1 94 ? 26.25 5.301 17.5 1 98.31 94 GLN A O 1
ATOM 740 N N . ARG A 1 95 ? 25.375 4.379 19.328 1 98.25 95 ARG A N 1
ATOM 741 C CA . ARG A 1 95 ? 26.375 3.314 19.344 1 98.25 95 ARG A CA 1
ATOM 742 C C . ARG A 1 95 ? 26.234 2.404 18.125 1 98.25 95 ARG A C 1
ATOM 744 O O . ARG A 1 95 ? 27.219 2.043 17.484 1 98.25 95 ARG A O 1
ATOM 751 N N . GLN A 1 96 ? 24.984 1.99 17.828 1 98.5 96 GLN A N 1
ATOM 752 C CA . GLN A 1 96 ? 24.734 1.16 16.656 1 98.5 96 GLN A CA 1
ATOM 753 C C . GLN A 1 96 ? 25.281 1.828 15.398 1 98.5 96 GLN A C 1
ATOM 755 O O . GLN A 1 96 ? 25.984 1.199 14.609 1 98.5 96 GLN A O 1
ATOM 760 N N . HIS A 1 97 ? 24.953 3.111 15.273 1 98.44 97 HIS A N 1
ATOM 761 C CA . HIS A 1 97 ? 25.391 3.854 14.102 1 98.44 97 HIS A CA 1
ATOM 762 C C . HIS A 1 97 ? 26.906 3.969 14.047 1 98.44 97 HIS A C 1
ATOM 764 O O . HIS A 1 97 ? 27.516 3.795 12.984 1 98.44 97 HIS A O 1
ATOM 770 N N . ALA A 1 98 ? 27.5 4.23 15.141 1 97.5 98 ALA A N 1
ATOM 771 C CA . ALA A 1 98 ? 28.953 4.355 15.227 1 97.5 98 ALA A CA 1
ATOM 772 C C . ALA A 1 98 ? 29.641 3.049 14.844 1 97.5 98 ALA A C 1
ATOM 774 O O . ALA A 1 98 ? 30.766 3.057 14.328 1 97.5 98 ALA A O 1
ATOM 775 N N . GLN A 1 99 ? 28.953 1.973 15.047 1 97.25 99 GLN A N 1
ATOM 776 C CA . GLN A 1 99 ? 29.516 0.658 14.75 1 97.25 99 GLN A CA 1
ATOM 777 C C . GLN A 1 99 ? 29.203 0.238 13.312 1 97.25 99 GLN A C 1
ATOM 779 O O . GLN A 1 99 ? 29.469 -0.897 12.922 1 97.25 99 GLN A O 1
ATOM 784 N N . GLY A 1 100 ? 28.531 1.146 12.562 1 97.19 100 GLY A N 1
ATOM 785 C CA . GLY A 1 100 ? 28.391 0.924 11.133 1 97.19 100 GLY A CA 1
ATOM 786 C C . GLY A 1 100 ? 26.969 0.591 10.727 1 97.19 100 GLY A C 1
ATOM 787 O O . GLY A 1 100 ? 26.688 0.357 9.547 1 97.19 100 GLY A O 1
ATOM 788 N N . ALA A 1 101 ? 26.031 0.603 11.648 1 98.31 101 ALA A N 1
ATOM 789 C CA . ALA A 1 101 ? 24.656 0.267 11.328 1 98.31 101 ALA A CA 1
ATOM 790 C C . ALA A 1 101 ? 24.016 1.342 10.453 1 98.31 101 ALA A C 1
ATOM 792 O O . ALA A 1 101 ? 24.234 2.535 10.664 1 98.31 101 ALA A O 1
ATOM 793 N N . ILE A 1 102 ? 23.297 0.906 9.469 1 98.56 102 ILE A N 1
ATOM 794 C CA . ILE A 1 102 ? 22.344 1.786 8.797 1 98.56 102 ILE A CA 1
ATOM 795 C C . ILE A 1 102 ? 21.094 1.937 9.656 1 98.56 102 ILE A C 1
ATOM 797 O O . ILE A 1 102 ? 20.484 0.942 10.062 1 98.56 102 ILE A O 1
ATOM 801 N N . VAL A 1 103 ? 20.734 3.172 9.969 1 98.69 103 VAL A N 1
ATOM 802 C CA . VAL A 1 103 ? 19.578 3.428 10.805 1 98.69 103 VAL A CA 1
ATOM 803 C C . VAL A 1 103 ? 18.438 4.012 9.961 1 98.69 103 VAL A C 1
ATOM 805 O O . VAL A 1 103 ? 18.672 4.934 9.172 1 98.69 103 VAL A O 1
ATOM 808 N N . CYS A 1 104 ? 17.25 3.41 10.141 1 98.69 104 CYS A N 1
ATOM 809 C CA . CYS A 1 104 ? 16.094 3.758 9.32 1 98.69 104 CYS A CA 1
ATOM 810 C C . CYS A 1 104 ? 14.914 4.188 10.188 1 98.69 104 CYS A C 1
ATOM 812 O O . CYS A 1 104 ? 14.742 3.688 11.297 1 98.69 104 CYS A O 1
ATOM 814 N N . SER A 1 105 ? 14.172 5.086 9.68 1 98.5 105 SER A N 1
ATOM 815 C CA . SER A 1 105 ? 12.93 5.461 10.344 1 98.5 105 SER A CA 1
ATOM 816 C C . SER A 1 105 ? 11.789 5.633 9.352 1 98.5 105 SER A C 1
ATOM 818 O O . SER A 1 105 ? 12.031 5.898 8.164 1 98.5 105 SER A O 1
ATOM 820 N N . ALA A 1 106 ? 10.609 5.383 9.812 1 97.88 106 ALA A N 1
ATOM 821 C CA . ALA A 1 106 ? 9.398 5.703 9.062 1 97.88 106 ALA A CA 1
ATOM 822 C C . ALA A 1 106 ? 8.477 6.609 9.875 1 97.88 106 ALA A C 1
ATOM 824 O O . ALA A 1 106 ? 8.25 6.375 11.062 1 97.88 106 ALA A O 1
ATOM 825 N N . CYS A 1 107 ? 7.953 7.668 9.172 1 96.88 107 CYS A N 1
ATOM 826 C CA . CYS A 1 107 ? 6.996 8.594 9.773 1 96.88 107 CYS A CA 1
ATOM 827 C C . CYS A 1 107 ? 7.531 9.156 11.086 1 96.88 107 CYS A C 1
ATOM 829 O O . CYS A 1 107 ? 8.633 9.711 11.125 1 96.88 107 CYS A O 1
ATOM 831 N N . ALA A 1 108 ? 6.871 9.023 12.227 1 97.31 108 ALA A N 1
ATOM 832 C CA . ALA A 1 108 ? 7.242 9.602 13.516 1 97.31 108 ALA A CA 1
ATOM 833 C C . ALA A 1 108 ? 8.578 9.047 14.008 1 97.31 108 ALA A C 1
ATOM 835 O O . ALA A 1 108 ? 9.195 9.617 14.914 1 97.31 108 ALA A O 1
ATOM 836 N N . GLY A 1 109 ? 9.047 7.945 13.391 1 97.81 109 GLY A N 1
ATOM 837 C CA . GLY A 1 109 ? 10.352 7.41 13.758 1 97.81 109 GLY A CA 1
ATOM 838 C C . GLY A 1 109 ? 11.477 8.406 13.578 1 97.81 109 GLY A C 1
ATOM 839 O O . GLY A 1 109 ? 12.516 8.305 14.234 1 97.81 109 GLY A O 1
ATOM 840 N N . ALA A 1 110 ? 11.273 9.352 12.734 1 97.94 110 ALA A N 1
ATOM 841 C CA . ALA A 1 110 ? 12.289 10.375 12.461 1 97.94 110 ALA A CA 1
ATOM 842 C C . ALA A 1 110 ? 12.594 11.18 13.719 1 97.94 110 ALA A C 1
ATOM 844 O O . ALA A 1 110 ? 13.719 11.656 13.898 1 97.94 110 ALA A O 1
ATOM 845 N N . PHE A 1 111 ? 11.609 11.344 14.633 1 98.06 111 PHE A N 1
ATOM 846 C CA . PHE A 1 111 ? 11.82 12.07 15.875 1 98.06 111 PHE A CA 1
ATOM 847 C C . PHE A 1 111 ? 12.812 11.336 16.766 1 98.06 111 PHE A C 1
ATOM 849 O O . PHE A 1 111 ? 13.633 11.969 17.438 1 98.06 111 PHE A O 1
ATOM 856 N N . VAL A 1 112 ? 12.734 10.023 16.75 1 98.19 112 VAL A N 1
ATOM 857 C CA . VAL A 1 112 ? 13.625 9.203 17.562 1 98.19 112 VAL A CA 1
ATOM 858 C C . VAL A 1 112 ? 15.062 9.359 17.062 1 98.19 112 VAL A C 1
ATOM 860 O O . VAL A 1 112 ? 15.984 9.547 17.859 1 98.19 112 VAL A O 1
ATOM 863 N N . LEU A 1 113 ? 15.234 9.344 15.766 1 98.31 113 LEU A N 1
ATOM 864 C CA . LEU A 1 113 ? 16.562 9.539 15.195 1 98.31 113 LEU A CA 1
ATOM 865 C C . LEU A 1 113 ? 17.062 10.953 15.445 1 98.31 113 LEU A C 1
ATOM 867 O O . LEU A 1 113 ? 18.234 11.156 15.75 1 98.31 113 LEU A O 1
ATOM 871 N N . ALA A 1 114 ? 16.172 11.891 15.289 1 98.19 114 ALA A N 1
ATOM 872 C CA . ALA A 1 114 ? 16.531 13.281 15.539 1 98.19 114 ALA A CA 1
ATOM 873 C C . ALA A 1 114 ? 17 13.477 16.969 1 98.19 114 ALA A C 1
ATOM 875 O O . ALA A 1 114 ? 18.016 14.141 17.219 1 98.19 114 ALA A O 1
ATOM 876 N N . ALA A 1 115 ? 16.312 12.875 17.906 1 97.5 115 ALA A N 1
ATOM 877 C CA . ALA A 1 115 ? 16.641 12.984 19.312 1 97.5 115 ALA A CA 1
ATOM 878 C C . ALA A 1 115 ? 18.031 12.445 19.609 1 97.5 115 ALA A C 1
ATOM 880 O O . ALA A 1 115 ? 18.703 12.883 20.547 1 97.5 115 ALA A O 1
ATOM 881 N N . SER A 1 116 ? 18.469 11.539 18.781 1 97.19 116 SER A N 1
ATOM 882 C CA . SER A 1 116 ? 19.781 10.922 18.969 1 97.19 116 SER A CA 1
ATOM 883 C C . SER A 1 116 ? 20.891 11.758 18.344 1 97.19 116 SER A C 1
ATOM 885 O O . SER A 1 116 ? 22.062 11.438 18.469 1 97.19 116 SER A O 1
ATOM 887 N N . GLY A 1 117 ? 20.5 12.781 17.625 1 97.25 117 GLY A N 1
ATOM 888 C CA . GLY A 1 117 ? 21.484 13.641 16.984 1 97.25 117 GLY A CA 1
ATOM 889 C C . GLY A 1 117 ? 22.016 13.062 15.68 1 97.25 117 GLY A C 1
ATOM 890 O O . GLY A 1 117 ? 22.844 13.688 15.016 1 97.25 117 GLY A O 1
ATOM 891 N N . LEU A 1 118 ? 21.484 11.977 15.273 1 97.69 118 LEU A N 1
ATOM 892 C CA . LEU A 1 118 ? 22.016 11.25 14.125 1 97.69 118 LEU A CA 1
ATOM 893 C C . LEU A 1 118 ? 21.625 11.93 12.82 1 97.69 118 LEU A C 1
ATOM 895 O O . LEU A 1 118 ? 22.219 11.68 11.773 1 97.69 118 LEU A O 1
ATOM 899 N N . LEU A 1 119 ? 20.578 12.781 12.859 1 98 119 LEU A N 1
ATOM 900 C CA . LEU A 1 119 ? 20.078 13.391 11.633 1 98 119 LEU A CA 1
ATOM 901 C C . LEU A 1 119 ? 20.766 14.711 11.352 1 98 119 LEU A C 1
ATOM 903 O O . LEU A 1 119 ? 20.516 15.359 10.328 1 98 119 LEU A O 1
ATOM 907 N N . ASP A 1 120 ? 21.703 15.172 12.203 1 95.69 120 ASP A N 1
ATOM 908 C CA . ASP A 1 120 ? 22.375 16.453 12.023 1 95.69 120 ASP A CA 1
ATOM 909 C C . ASP A 1 120 ? 23.125 16.5 10.695 1 95.69 120 ASP A C 1
ATOM 911 O O . ASP A 1 120 ? 23.938 15.617 10.414 1 95.69 120 ASP A O 1
ATOM 915 N N . GLY A 1 121 ? 22.797 17.453 9.898 1 94 121 GLY A N 1
ATOM 916 C CA . GLY A 1 121 ? 23.484 17.656 8.633 1 94 121 GLY A CA 1
ATOM 917 C C . GLY A 1 121 ? 22.906 16.812 7.508 1 94 121 GLY A C 1
ATOM 918 O O . GLY A 1 121 ? 23.406 16.859 6.379 1 94 121 GLY A O 1
ATOM 919 N N . CYS A 1 122 ? 21.922 16.031 7.789 1 94.38 122 CYS A N 1
ATOM 920 C CA . CYS A 1 122 ? 21.312 15.156 6.793 1 94.38 122 CYS A CA 1
ATOM 921 C C . CYS A 1 122 ? 20 15.727 6.301 1 94.38 122 CYS A C 1
ATOM 923 O O . CYS A 1 122 ? 19.328 16.484 7.016 1 94.38 122 CYS A O 1
ATOM 925 N N . LYS A 1 123 ? 19.719 15.43 5.086 1 96.44 123 LYS A N 1
ATOM 926 C CA . LYS A 1 123 ? 18.344 15.609 4.617 1 96.44 123 LYS A CA 1
ATOM 927 C C . LYS A 1 123 ? 17.453 14.461 5.062 1 96.44 123 LYS A C 1
ATOM 929 O O . LYS A 1 123 ? 17.859 13.305 5.035 1 96.44 123 LYS A O 1
ATOM 934 N N . VAL A 1 124 ? 16.328 14.844 5.562 1 97.06 124 VAL A N 1
ATOM 935 C CA . VAL A 1 124 ? 15.469 13.797 6.109 1 97.06 124 VAL A CA 1
ATOM 936 C C . VAL A 1 124 ? 14.016 14.07 5.719 1 97.06 124 VAL A C 1
ATOM 938 O O . VAL A 1 124 ? 13.695 15.141 5.188 1 97.06 124 VAL A O 1
ATOM 941 N N . THR A 1 125 ? 13.172 13.086 5.855 1 97.81 125 THR A N 1
ATOM 942 C CA . THR A 1 125 ? 11.734 13.25 5.664 1 97.81 125 THR A CA 1
ATOM 943 C C . THR A 1 125 ? 10.961 12.578 6.797 1 97.81 125 THR A C 1
ATOM 945 O O . THR A 1 125 ? 11.539 11.836 7.594 1 97.81 125 THR A O 1
ATOM 948 N N . THR A 1 126 ? 9.758 12.984 6.992 1 97.31 126 THR A N 1
ATOM 949 C CA . THR A 1 126 ? 8.789 12.422 7.93 1 97.31 126 THR A CA 1
ATOM 950 C C . THR A 1 126 ? 7.367 12.602 7.41 1 97.31 126 THR A C 1
ATOM 952 O O . THR A 1 126 ? 7.164 13.047 6.277 1 97.31 126 THR A O 1
ATOM 955 N N . HIS A 1 127 ? 6.441 12.18 8.133 1 96.62 127 HIS A N 1
ATOM 956 C CA . HIS A 1 127 ? 5.043 12.305 7.738 1 96.62 127 HIS A CA 1
ATOM 957 C C . HIS A 1 127 ? 4.645 13.773 7.574 1 96.62 127 HIS A C 1
ATOM 959 O O . HIS A 1 127 ? 5.004 14.609 8.406 1 96.62 127 HIS A O 1
ATOM 965 N N . TRP A 1 128 ? 3.857 14.078 6.582 1 94.88 128 TRP A N 1
ATOM 966 C CA . TRP A 1 128 ? 3.48 15.461 6.289 1 94.88 128 TRP A CA 1
ATOM 967 C C . TRP A 1 128 ? 2.727 16.078 7.461 1 94.88 128 TRP A C 1
ATOM 969 O O . TRP A 1 128 ? 2.828 17.281 7.707 1 94.88 128 TRP A O 1
ATOM 979 N N . GLY A 1 129 ? 2 15.297 8.219 1 93 129 GLY A N 1
ATOM 980 C CA . GLY A 1 129 ? 1.242 15.773 9.367 1 93 129 GLY A CA 1
ATOM 981 C C . GLY A 1 129 ? 2.111 16.078 10.57 1 93 129 GLY A C 1
ATOM 982 O O . GLY A 1 129 ? 1.637 16.641 11.562 1 93 129 GLY A O 1
ATOM 983 N N . LEU A 1 130 ? 3.393 15.766 10.461 1 94.25 130 LEU A N 1
ATOM 984 C CA . LEU A 1 130 ? 4.281 15.922 11.609 1 94.25 130 LEU A CA 1
ATOM 985 C C . LEU A 1 130 ? 5.297 17.031 11.359 1 94.25 130 LEU A C 1
ATOM 987 O O . LEU A 1 130 ? 6.16 17.297 12.203 1 94.25 130 LEU A O 1
ATOM 991 N N . VAL A 1 131 ? 5.164 17.672 10.273 1 92.5 131 VAL A N 1
ATOM 992 C CA . VAL A 1 131 ? 6.176 18.625 9.828 1 92.5 131 VAL A CA 1
ATOM 993 C C . VAL A 1 131 ? 6.285 19.766 10.844 1 92.5 131 VAL A C 1
ATOM 995 O O . VAL A 1 131 ? 7.387 20.109 11.266 1 92.5 131 VAL A O 1
ATOM 998 N N . ASP A 1 132 ? 5.16 20.328 11.234 1 89.19 132 ASP A N 1
ATOM 999 C CA . ASP A 1 132 ? 5.172 21.453 12.164 1 89.19 132 ASP A CA 1
ATOM 1000 C C . ASP A 1 132 ? 5.82 21.062 13.492 1 89.19 132 ASP A C 1
ATOM 1002 O O . ASP A 1 132 ? 6.691 21.781 13.992 1 89.19 132 ASP A O 1
ATOM 1006 N N . ALA A 1 133 ? 5.406 19.938 14.023 1 92 133 ALA A N 1
ATOM 1007 C CA . ALA A 1 133 ? 5.973 19.453 15.281 1 92 133 ALA A CA 1
ATOM 1008 C C . ALA A 1 133 ? 7.465 19.172 15.133 1 92 133 ALA A C 1
ATOM 1010 O O . ALA A 1 133 ? 8.25 19.5 16.031 1 92 133 ALA A O 1
ATOM 1011 N N . PHE A 1 134 ? 7.812 18.656 14.023 1 95.5 134 PHE A N 1
ATOM 1012 C CA . PHE A 1 134 ? 9.203 18.281 13.789 1 95.5 134 PHE A CA 1
ATOM 1013 C C . PHE A 1 134 ? 10.078 19.531 13.68 1 95.5 134 PHE A C 1
ATOM 1015 O O . PHE A 1 134 ? 11.141 19.594 14.305 1 95.5 134 PHE A O 1
ATOM 1022 N N . GLN A 1 135 ? 9.633 20.516 12.977 1 92.25 135 GLN A N 1
ATOM 1023 C CA . GLN A 1 135 ? 10.398 21.734 12.773 1 92.25 135 GLN A CA 1
ATOM 1024 C C . GLN A 1 135 ? 10.461 22.562 14.055 1 92.25 135 GLN A C 1
ATOM 1026 O O . GLN A 1 135 ? 11.438 23.281 14.289 1 92.25 135 GLN A O 1
ATOM 1031 N N . THR A 1 136 ? 9.461 22.453 14.828 1 92 136 THR A N 1
ATOM 1032 C CA . THR A 1 136 ? 9.461 23.141 16.125 1 92 136 THR A CA 1
ATOM 1033 C C . THR A 1 136 ? 10.5 22.516 17.047 1 92 136 THR A C 1
ATOM 1035 O O . THR A 1 136 ? 11.273 23.234 17.688 1 92 136 THR A O 1
ATOM 1038 N N . GLN A 1 137 ? 10.602 21.219 17.078 1 95.5 137 GLN A N 1
ATOM 1039 C CA . GLN A 1 137 ? 11.492 20.516 17.984 1 95.5 137 GLN A CA 1
ATOM 1040 C C . GLN A 1 137 ? 12.922 20.5 17.453 1 95.5 137 GLN A C 1
ATOM 1042 O O . GLN A 1 137 ? 13.883 20.547 18.234 1 95.5 137 GLN A O 1
ATOM 1047 N N . TYR A 1 138 ? 12.992 20.438 16.141 1 96.81 138 TYR A N 1
ATOM 1048 C CA . TYR A 1 138 ? 14.305 20.344 15.516 1 96.81 138 TYR A CA 1
ATOM 1049 C C . TYR A 1 138 ? 14.438 21.328 14.359 1 96.81 138 TYR A C 1
ATOM 1051 O O . TYR A 1 138 ? 14.594 20.938 13.211 1 96.81 138 TYR A O 1
ATOM 1059 N N . PRO A 1 139 ? 14.555 22.594 14.656 1 94.31 139 PRO A N 1
ATOM 1060 C CA . PRO A 1 139 ? 14.547 23.641 13.625 1 94.31 139 PRO A CA 1
ATOM 1061 C C . PRO A 1 139 ? 15.797 23.594 12.742 1 94.31 139 PRO A C 1
ATOM 1063 O O . PRO A 1 139 ? 15.781 24.141 11.633 1 94.31 139 PRO A O 1
ATOM 1066 N N . GLN A 1 140 ? 16.828 22.969 13.172 1 94.75 140 GLN A N 1
ATOM 1067 C CA . GLN A 1 140 ? 18.094 22.969 12.438 1 94.75 140 GLN A CA 1
ATOM 1068 C C . GLN A 1 140 ? 18.094 21.906 11.352 1 94.75 140 GLN A C 1
ATOM 1070 O O . GLN A 1 140 ? 18.969 21.906 10.469 1 94.75 140 GLN A O 1
ATOM 1075 N N . LEU A 1 141 ? 17.219 20.969 11.422 1 96.31 141 LEU A N 1
ATOM 1076 C CA . LEU A 1 141 ? 17.203 19.859 10.469 1 96.31 141 LEU A CA 1
ATOM 1077 C C . LEU A 1 141 ? 16.469 20.25 9.195 1 96.31 141 LEU A C 1
ATOM 1079 O O . LEU A 1 141 ? 15.438 20.938 9.258 1 96.31 141 LEU A O 1
ATOM 1083 N N . GLU A 1 142 ? 16.953 19.812 8.086 1 94.94 142 GLU A N 1
ATOM 1084 C CA . GLU A 1 142 ? 16.344 20.062 6.785 1 94.94 142 GLU A CA 1
ATOM 1085 C C . GLU A 1 142 ? 15.375 18.953 6.406 1 94.94 142 GLU A C 1
ATOM 1087 O O . GLU A 1 142 ? 15.773 17.797 6.262 1 94.94 142 GLU A O 1
ATOM 1092 N N . LEU A 1 143 ? 14.164 19.359 6.203 1 94.88 143 LEU A N 1
ATOM 1093 C CA . LEU A 1 143 ? 13.133 18.391 5.832 1 94.88 143 LEU A CA 1
ATOM 1094 C C . LEU A 1 143 ? 12.805 18.5 4.348 1 94.88 143 LEU A C 1
ATOM 1096 O O . LEU A 1 143 ? 12.602 19.594 3.826 1 94.88 143 LEU A O 1
ATOM 1100 N N . ASP A 1 144 ? 12.883 17.359 3.68 1 95.88 144 ASP A N 1
ATOM 1101 C CA . ASP A 1 144 ? 12.305 17.234 2.344 1 95.88 144 ASP A CA 1
ATOM 1102 C C . ASP A 1 144 ? 10.977 16.484 2.377 1 95.88 144 ASP A C 1
ATOM 1104 O O . ASP A 1 144 ? 10.945 15.266 2.207 1 95.88 144 ASP A O 1
ATOM 1108 N N . ILE A 1 145 ? 9.883 17.203 2.443 1 93.56 145 ILE A N 1
ATOM 1109 C CA . ILE A 1 145 ? 8.578 16.625 2.762 1 93.56 145 ILE A CA 1
ATOM 1110 C C . ILE A 1 145 ? 7.91 16.125 1.481 1 93.56 145 ILE A C 1
ATOM 1112 O O . ILE A 1 145 ? 6.906 15.414 1.534 1 93.56 145 ILE A O 1
ATOM 1116 N N . ASP A 1 146 ? 8.492 16.5 0.349 1 95 146 ASP A N 1
ATOM 1117 C CA . ASP A 1 146 ? 7.938 16.047 -0.918 1 95 146 ASP A CA 1
ATOM 1118 C C . ASP A 1 146 ? 8.273 14.578 -1.164 1 95 146 ASP A C 1
ATOM 1120 O O . ASP A 1 146 ? 7.516 13.867 -1.835 1 95 146 ASP A O 1
ATOM 1124 N N . LYS A 1 147 ? 9.367 14.172 -0.57 1 96.75 147 LYS A N 1
ATOM 1125 C CA . LYS A 1 147 ? 9.859 12.812 -0.806 1 96.75 147 LYS A CA 1
ATOM 1126 C C . LYS A 1 147 ? 9.25 11.828 0.182 1 96.75 147 LYS A C 1
ATOM 1128 O O . LYS A 1 147 ? 9.078 12.141 1.362 1 96.75 147 LYS A O 1
ATOM 1133 N N . ILE A 1 148 ? 8.953 10.664 -0.35 1 97 148 ILE A N 1
ATOM 1134 C CA . ILE A 1 148 ? 8.43 9.617 0.529 1 97 148 ILE A CA 1
ATOM 1135 C C . ILE A 1 148 ? 9.586 8.953 1.279 1 97 148 ILE A C 1
ATOM 1137 O O . ILE A 1 148 ? 9.375 8.344 2.33 1 97 148 ILE A O 1
ATOM 1141 N N . MET A 1 149 ? 10.766 9.086 0.688 1 97.44 149 MET A N 1
ATOM 1142 C CA . MET A 1 149 ? 11.953 8.477 1.279 1 97.44 149 MET A CA 1
ATOM 1143 C C . MET A 1 149 ? 13.203 9.289 0.954 1 97.44 149 MET A C 1
ATOM 1145 O O . MET A 1 149 ? 13.344 9.805 -0.158 1 97.44 149 MET A O 1
ATOM 1149 N N . VAL A 1 150 ? 14.031 9.508 1.909 1 97.88 150 VAL A N 1
ATOM 1150 C CA . VAL A 1 150 ? 15.359 10.078 1.739 1 97.88 150 VAL A CA 1
ATOM 1151 C C . VAL A 1 150 ? 16.422 9.078 2.201 1 97.88 150 VAL A C 1
ATOM 1153 O O . VAL A 1 150 ? 16.438 8.688 3.371 1 97.88 150 VAL A O 1
ATOM 1156 N N . ASN A 1 151 ? 17.203 8.586 1.295 1 97.06 151 ASN A N 1
ATOM 1157 C CA . ASN A 1 151 ? 18.266 7.629 1.564 1 97.06 151 ASN A CA 1
ATOM 1158 C C . ASN A 1 151 ? 19.641 8.281 1.505 1 97.06 151 ASN A C 1
ATOM 1160 O O . ASN A 1 151 ? 20.156 8.547 0.419 1 97.06 151 ASN A O 1
ATOM 1164 N N . GLU A 1 152 ? 20.234 8.547 2.662 1 96.31 152 GLU A N 1
ATOM 1165 C CA . GLU A 1 152 ? 21.547 9.195 2.773 1 96.31 152 GLU A CA 1
ATOM 1166 C C . GLU A 1 152 ? 22.656 8.164 2.928 1 96.31 152 GLU A C 1
ATOM 1168 O O . GLU A 1 152 ? 23.781 8.508 3.311 1 96.31 152 GLU A O 1
ATOM 1173 N N . GLY A 1 153 ? 22.359 6.918 2.707 1 95.81 153 GLY A N 1
ATOM 1174 C CA . GLY A 1 153 ? 23.344 5.855 2.828 1 95.81 153 GLY A CA 1
ATOM 1175 C C . GLY A 1 153 ? 23.328 5.176 4.184 1 95.81 153 GLY A C 1
ATOM 1176 O O . GLY A 1 153 ? 22.75 4.102 4.34 1 95.81 153 GLY A O 1
ATOM 1177 N N . ASP A 1 154 ? 23.781 5.895 5.188 1 97.25 154 ASP A N 1
ATOM 1178 C CA . ASP A 1 154 ? 23.812 5.297 6.52 1 97.25 154 ASP A CA 1
ATOM 1179 C C . ASP A 1 154 ? 22.562 5.676 7.32 1 97.25 154 ASP A C 1
ATOM 1181 O O . ASP A 1 154 ? 22.312 5.109 8.383 1 97.25 154 ASP A O 1
ATOM 1185 N N . ILE A 1 155 ? 21.781 6.625 6.773 1 98.19 155 ILE A N 1
ATOM 1186 C CA . ILE A 1 155 ? 20.5 7.051 7.355 1 98.19 155 ILE A CA 1
ATOM 1187 C C . ILE A 1 155 ? 19.422 7.047 6.285 1 98.19 155 ILE A C 1
ATOM 1189 O O . ILE A 1 155 ? 19.578 7.66 5.227 1 98.19 155 ILE A O 1
ATOM 1193 N N . ILE A 1 156 ? 18.359 6.336 6.566 1 98.44 156 ILE A N 1
ATOM 1194 C CA . ILE A 1 156 ? 17.234 6.305 5.645 1 98.44 156 ILE A CA 1
ATOM 1195 C C . ILE A 1 156 ? 15.953 6.703 6.387 1 98.44 156 ILE A C 1
ATOM 1197 O O . ILE A 1 156 ? 15.609 6.113 7.414 1 98.44 156 ILE A O 1
ATOM 1201 N N . THR A 1 157 ? 15.273 7.711 5.891 1 98.5 157 THR A N 1
ATOM 1202 C CA . THR A 1 157 ? 14.008 8.133 6.484 1 98.5 157 THR A CA 1
ATOM 1203 C C . THR A 1 157 ? 12.875 8.008 5.473 1 98.5 157 THR A C 1
ATOM 1205 O O . THR A 1 157 ? 13.039 8.352 4.301 1 98.5 157 THR A O 1
ATOM 1208 N N . ALA A 1 158 ? 11.812 7.414 5.891 1 98 158 ALA A N 1
ATOM 1209 C CA . ALA A 1 158 ? 10.609 7.301 5.078 1 98 158 ALA A CA 1
ATOM 1210 C C . ALA A 1 158 ? 9.445 8.07 5.707 1 98 158 ALA A C 1
ATOM 1212 O O . ALA A 1 158 ? 9.398 8.258 6.926 1 98 158 ALA A O 1
ATOM 1213 N N . ALA A 1 159 ? 8.617 8.539 4.77 1 95.38 159 ALA A N 1
ATOM 1214 C CA . ALA A 1 159 ? 7.52 9.406 5.203 1 95.38 159 ALA A CA 1
ATOM 1215 C C . ALA A 1 159 ? 6.168 8.742 4.949 1 95.38 159 ALA A C 1
ATOM 1217 O O . ALA A 1 159 ? 5.895 8.273 3.844 1 95.38 159 ALA A O 1
ATOM 1218 N N . GLY A 1 160 ? 5.359 8.672 6 1 92.75 160 GLY A N 1
ATOM 1219 C CA . GLY A 1 160 ? 4.035 8.07 5.934 1 92.75 160 GLY A CA 1
ATOM 1220 C C . GLY A 1 160 ? 3.875 6.871 6.844 1 92.75 160 GLY A C 1
ATOM 1221 O O . GLY A 1 160 ? 4.824 6.117 7.055 1 92.75 160 GLY A O 1
ATOM 1222 N N . MET A 1 161 ? 2.682 6.676 7.246 1 93.19 161 MET A N 1
ATOM 1223 C CA . MET A 1 161 ? 2.408 5.594 8.188 1 93.19 161 MET A CA 1
ATOM 1224 C C . MET A 1 161 ? 2.588 4.23 7.52 1 93.19 161 MET A C 1
ATOM 1226 O O . MET A 1 161 ? 3.041 3.279 8.156 1 93.19 161 MET A O 1
ATOM 1230 N N . MET A 1 162 ? 2.301 4.156 6.25 1 96.69 162 MET A N 1
ATOM 1231 C CA . MET A 1 162 ? 2.445 2.887 5.539 1 96.69 162 MET A CA 1
ATOM 1232 C C . MET A 1 162 ? 3.744 2.855 4.738 1 96.69 162 MET A C 1
ATOM 1234 O O . MET A 1 162 ? 4.012 1.891 4.02 1 96.69 162 MET A O 1
ATOM 1238 N N . SER A 1 163 ? 4.57 3.857 4.898 1 95.94 163 SER A N 1
ATOM 1239 C CA . SER A 1 163 ? 5.801 3.938 4.113 1 95.94 163 SER A CA 1
ATOM 1240 C C . SER A 1 163 ? 6.805 2.877 4.555 1 95.94 163 SER A C 1
ATOM 1242 O O . SER A 1 163 ? 7.867 2.732 3.945 1 95.94 163 SER A O 1
ATOM 1244 N N . TRP A 1 164 ? 6.449 2.137 5.613 1 97.5 164 TRP A N 1
ATOM 1245 C CA . TRP A 1 164 ? 7.297 0.999 5.961 1 97.5 164 TRP A CA 1
ATOM 1246 C C . TRP A 1 164 ? 7.34 -0.014 4.824 1 97.5 164 TRP A C 1
ATOM 1248 O O . TRP A 1 164 ? 8.328 -0.739 4.668 1 97.5 164 TRP A O 1
ATOM 1258 N N . LEU A 1 165 ? 6.34 -0.075 3.98 1 97.31 165 LEU A N 1
ATOM 1259 C CA . LEU A 1 165 ? 6.359 -0.883 2.766 1 97.31 165 LEU A CA 1
ATOM 1260 C C . LEU A 1 165 ? 7.457 -0.409 1.816 1 97.31 165 LEU A C 1
ATOM 1262 O O . LEU A 1 165 ? 8.25 -1.217 1.323 1 97.31 165 LEU A O 1
ATOM 1266 N N . ASP A 1 166 ? 7.508 0.923 1.608 1 97 166 ASP A N 1
ATOM 1267 C CA . ASP A 1 166 ? 8.539 1.516 0.761 1 97 166 ASP A CA 1
ATOM 1268 C C . ASP A 1 166 ? 9.93 1.236 1.315 1 97 166 ASP A C 1
ATOM 1270 O O . ASP A 1 166 ? 10.844 0.882 0.565 1 97 166 ASP A O 1
ATOM 1274 N N . LEU A 1 167 ? 10 1.433 2.562 1 98.06 167 LEU A N 1
ATOM 1275 C CA . LEU A 1 167 ? 11.281 1.2 3.229 1 98.06 167 LEU A CA 1
ATOM 1276 C C . LEU A 1 167 ? 11.711 -0.256 3.084 1 98.06 167 LEU A C 1
ATOM 1278 O O . LEU A 1 167 ? 12.859 -0.537 2.742 1 98.06 167 LEU A O 1
ATOM 1282 N N . GLY A 1 168 ? 10.797 -1.211 3.316 1 98.25 168 GLY A N 1
ATOM 1283 C CA . GLY A 1 168 ? 11.102 -2.621 3.141 1 98.25 168 GLY A CA 1
ATOM 1284 C C . GLY A 1 168 ? 11.562 -2.961 1.734 1 98.25 168 GLY A C 1
ATOM 1285 O O . GLY A 1 168 ? 12.547 -3.678 1.556 1 98.25 168 GLY A O 1
ATOM 1286 N N . LEU A 1 169 ? 10.852 -2.447 0.766 1 97.38 169 LEU A N 1
ATOM 1287 C CA . LEU A 1 169 ? 11.219 -2.693 -0.625 1 97.38 169 LEU A CA 1
ATOM 1288 C C . LEU A 1 169 ? 12.609 -2.139 -0.926 1 97.38 169 LEU A C 1
ATOM 1290 O O . LEU A 1 169 ? 13.406 -2.785 -1.612 1 97.38 169 LEU A O 1
ATOM 1294 N N . GLU A 1 170 ? 12.906 -0.938 -0.412 1 97 170 GLU A N 1
ATOM 1295 C CA . GLU A 1 170 ? 14.219 -0.319 -0.596 1 97 170 GLU A CA 1
ATOM 1296 C C . GLU A 1 170 ? 15.328 -1.188 -0.009 1 97 170 GLU A C 1
ATOM 1298 O O . GLU A 1 170 ? 16.359 -1.39 -0.641 1 97 170 GLU A O 1
ATOM 1303 N N . LEU A 1 171 ? 15.102 -1.688 1.14 1 97.62 171 LEU A N 1
ATOM 1304 C CA . LEU A 1 171 ? 16.094 -2.518 1.806 1 97.62 171 LEU A CA 1
ATOM 1305 C C . LEU A 1 171 ? 16.312 -3.82 1.044 1 97.62 171 LEU A C 1
ATOM 1307 O O . LEU A 1 171 ? 17.453 -4.27 0.89 1 97.62 171 LEU A O 1
ATOM 1311 N N . VAL A 1 172 ? 15.266 -4.434 0.528 1 97 172 VAL A N 1
ATOM 1312 C CA . VAL A 1 172 ? 15.375 -5.664 -0.243 1 97 172 VAL A CA 1
ATOM 1313 C C . VAL A 1 172 ? 16.141 -5.402 -1.536 1 97 172 VAL A C 1
ATOM 1315 O O . VAL A 1 172 ? 17 -6.199 -1.928 1 97 172 VAL A O 1
ATOM 1318 N N . ALA A 1 173 ? 15.805 -4.293 -2.178 1 94.94 173 ALA A N 1
ATOM 1319 C CA . ALA A 1 173 ? 16.516 -3.945 -3.404 1 94.94 173 ALA A CA 1
ATOM 1320 C C . ALA A 1 173 ? 18 -3.736 -3.133 1 94.94 173 ALA A C 1
ATOM 1322 O O . ALA A 1 173 ? 18.844 -4.176 -3.914 1 94.94 173 ALA A O 1
ATOM 1323 N N . GLN A 1 174 ? 18.312 -3.117 -2.039 1 94.62 174 GLN A N 1
ATOM 1324 C CA . GLN A 1 174 ? 19.688 -2.721 -1.721 1 94.62 174 GLN A CA 1
ATOM 1325 C C . GLN A 1 174 ? 20.516 -3.916 -1.251 1 94.62 174 GLN A C 1
ATOM 1327 O O . GLN A 1 174 ? 21.672 -4.055 -1.62 1 94.62 174 GLN A O 1
ATOM 1332 N N . PHE A 1 175 ? 19.922 -4.816 -0.504 1 95.06 175 PHE A N 1
ATOM 1333 C CA . PHE A 1 175 ? 20.734 -5.805 0.184 1 95.06 175 PHE A CA 1
ATOM 1334 C C . PHE A 1 175 ? 20.531 -7.191 -0.413 1 95.06 175 PHE A C 1
ATOM 1336 O O . PHE A 1 175 ? 21.359 -8.086 -0.211 1 95.06 175 PHE A O 1
ATOM 1343 N N . CYS A 1 176 ? 19.422 -7.438 -1.034 1 94.06 176 CYS A N 1
ATOM 1344 C CA . CYS A 1 176 ? 19.234 -8.672 -1.79 1 94.06 176 CYS A CA 1
ATOM 1345 C C . CYS A 1 176 ? 19.484 -8.445 -3.275 1 94.06 176 CYS A C 1
ATOM 1347 O O . CYS A 1 176 ? 20.625 -8.547 -3.734 1 94.06 176 CYS A O 1
ATOM 1349 N N . HIS A 1 177 ? 18.469 -7.941 -3.949 1 92.06 177 HIS A N 1
ATOM 1350 C CA . HIS A 1 177 ? 18.547 -7.625 -5.371 1 92.06 177 HIS A CA 1
ATOM 1351 C C . HIS A 1 177 ? 17.25 -6.977 -5.855 1 92.06 177 HIS A C 1
ATOM 1353 O O . HIS A 1 177 ? 16.172 -7.262 -5.328 1 92.06 177 HIS A O 1
ATOM 1359 N N . VAL A 1 178 ? 17.406 -6.172 -6.855 1 91.81 178 VAL A N 1
ATOM 1360 C CA . VAL A 1 178 ? 16.266 -5.465 -7.41 1 91.81 178 VAL A CA 1
ATOM 1361 C C . VAL A 1 178 ? 15.25 -6.469 -7.961 1 91.81 178 VAL A C 1
ATOM 1363 O O . VAL A 1 178 ? 14.039 -6.246 -7.891 1 91.81 178 VAL A O 1
ATOM 1366 N N . LYS A 1 179 ? 15.688 -7.555 -8.469 1 90.44 179 LYS A N 1
ATOM 1367 C CA . LYS A 1 179 ? 14.805 -8.602 -8.984 1 90.44 179 LYS A CA 1
ATOM 1368 C C . LYS A 1 179 ? 13.953 -9.195 -7.867 1 90.44 179 LYS A C 1
ATOM 1370 O O . LYS A 1 179 ? 12.766 -9.469 -8.062 1 90.44 179 LYS A O 1
ATOM 1375 N N . VAL A 1 180 ? 14.594 -9.406 -6.715 1 94.25 180 VAL A N 1
ATOM 1376 C CA . VAL A 1 180 ? 13.883 -9.953 -5.562 1 94.25 180 VAL A CA 1
ATOM 1377 C C . VAL A 1 180 ? 12.828 -8.953 -5.09 1 94.25 180 VAL A C 1
ATOM 1379 O O . VAL A 1 180 ? 11.695 -9.328 -4.785 1 94.25 180 VAL A O 1
ATOM 1382 N N . MET A 1 181 ? 13.242 -7.695 -5.082 1 95.75 181 MET A N 1
ATOM 1383 C CA . MET A 1 181 ? 12.32 -6.637 -4.695 1 95.75 181 MET A CA 1
ATOM 1384 C C . MET A 1 181 ? 11.094 -6.621 -5.609 1 95.75 181 MET A C 1
ATOM 1386 O O . MET A 1 181 ? 9.961 -6.504 -5.137 1 95.75 181 MET A O 1
ATOM 1390 N N . ARG A 1 182 ? 11.258 -6.762 -6.867 1 94.06 182 ARG A N 1
ATOM 1391 C CA . ARG A 1 182 ? 10.164 -6.75 -7.832 1 94.06 182 ARG A CA 1
ATOM 1392 C C . ARG A 1 182 ? 9.25 -7.953 -7.637 1 94.06 182 ARG A C 1
ATOM 1394 O O . ARG A 1 182 ? 8.023 -7.82 -7.668 1 94.06 182 ARG A O 1
ATOM 1401 N N . GLN A 1 183 ? 9.82 -9.094 -7.434 1 93.75 183 GLN A N 1
ATOM 1402 C CA . GLN A 1 183 ? 9.039 -10.297 -7.176 1 93.75 183 GLN A CA 1
ATOM 1403 C C . GLN A 1 183 ? 8.234 -10.172 -5.891 1 93.75 183 GLN A C 1
ATOM 1405 O O . GLN A 1 183 ? 7.078 -10.602 -5.832 1 93.75 183 GLN A O 1
ATOM 1410 N N . LEU A 1 184 ? 8.906 -9.578 -4.922 1 96.56 184 LEU A N 1
ATOM 1411 C CA . LEU A 1 184 ? 8.234 -9.344 -3.65 1 96.56 184 LEU A CA 1
ATOM 1412 C C . LEU A 1 184 ? 7.023 -8.438 -3.838 1 96.56 184 LEU A C 1
ATOM 1414 O O . LEU A 1 184 ? 5.938 -8.734 -3.328 1 96.56 184 LEU A O 1
ATOM 1418 N N . GLY A 1 185 ? 7.219 -7.348 -4.57 1 96.94 185 GLY A N 1
ATOM 1419 C CA . GLY A 1 185 ? 6.113 -6.445 -4.852 1 96.94 185 GLY A CA 1
ATOM 1420 C C . GLY A 1 185 ? 4.941 -7.129 -5.531 1 96.94 185 GLY A C 1
ATOM 1421 O O . GLY A 1 185 ? 3.791 -6.934 -5.141 1 96.94 185 GLY A O 1
ATOM 1422 N N . LYS A 1 186 ? 5.227 -7.938 -6.512 1 96.31 186 LYS A N 1
ATOM 1423 C CA . LYS A 1 186 ? 4.184 -8.672 -7.227 1 96.31 186 LYS A CA 1
ATOM 1424 C C . LYS A 1 186 ? 3.463 -9.641 -6.297 1 96.31 186 LYS A C 1
ATOM 1426 O O . LYS A 1 186 ? 2.232 -9.727 -6.305 1 96.31 186 LYS A O 1
ATOM 1431 N N . HIS A 1 187 ? 4.246 -10.297 -5.488 1 95.38 187 HIS A N 1
ATOM 1432 C CA . HIS A 1 187 ? 3.688 -11.273 -4.555 1 95.38 187 HIS A CA 1
ATOM 1433 C C . HIS A 1 187 ? 2.785 -10.594 -3.529 1 95.38 187 HIS A C 1
ATOM 1435 O O . HIS A 1 187 ? 1.724 -11.117 -3.188 1 95.38 187 HIS A O 1
ATOM 1441 N N . LEU A 1 188 ? 3.186 -9.453 -3.096 1 97.31 188 LEU A N 1
ATOM 1442 C CA . LEU A 1 188 ? 2.432 -8.711 -2.094 1 97.31 188 LEU A CA 1
ATOM 1443 C C . LEU A 1 188 ? 1.304 -7.91 -2.744 1 97.31 188 LEU A C 1
ATOM 1445 O O . LEU A 1 188 ? 0.441 -7.371 -2.051 1 97.31 188 LEU A O 1
ATOM 1449 N N . VAL A 1 189 ? 1.309 -7.812 -4.062 1 97.12 189 VAL A N 1
ATOM 1450 C CA . VAL A 1 189 ? 0.341 -7.047 -4.84 1 97.12 189 VAL A CA 1
ATOM 1451 C C . VAL A 1 189 ? 0.424 -5.57 -4.461 1 97.12 189 VAL A C 1
ATOM 1453 O O . VAL A 1 189 ? -0.59 -4.953 -4.129 1 97.12 189 VAL A O 1
ATOM 1456 N N . ILE A 1 190 ? 1.663 -5.039 -4.473 1 96.56 190 ILE A N 1
ATOM 1457 C CA . ILE A 1 190 ? 1.868 -3.617 -4.227 1 96.56 190 ILE A CA 1
ATOM 1458 C C . ILE A 1 190 ? 2.738 -3.023 -5.328 1 96.56 190 ILE A C 1
ATOM 1460 O O . ILE A 1 190 ? 3.561 -3.723 -5.926 1 96.56 190 ILE A O 1
ATOM 1464 N N . ASP A 1 191 ? 2.531 -1.771 -5.598 1 95.5 191 ASP A N 1
ATOM 1465 C CA . ASP A 1 191 ? 3.328 -1.046 -6.582 1 95.5 191 ASP A CA 1
ATOM 1466 C C . ASP A 1 191 ? 4.766 -0.864 -6.098 1 95.5 191 ASP A C 1
ATOM 1468 O O . ASP A 1 191 ? 5 -0.619 -4.91 1 95.5 191 ASP A O 1
ATOM 1472 N N . THR A 1 192 ? 5.703 -0.951 -7.062 1 94.81 192 THR A N 1
ATOM 1473 C CA . THR A 1 192 ? 7.105 -0.814 -6.691 1 94.81 192 THR A CA 1
ATOM 1474 C C . THR A 1 192 ? 7.727 0.411 -7.359 1 94.81 192 THR A C 1
ATOM 1476 O O . THR A 1 192 ? 8.898 0.723 -7.133 1 94.81 192 THR A O 1
ATOM 1479 N N . GLY A 1 193 ? 6.926 1.06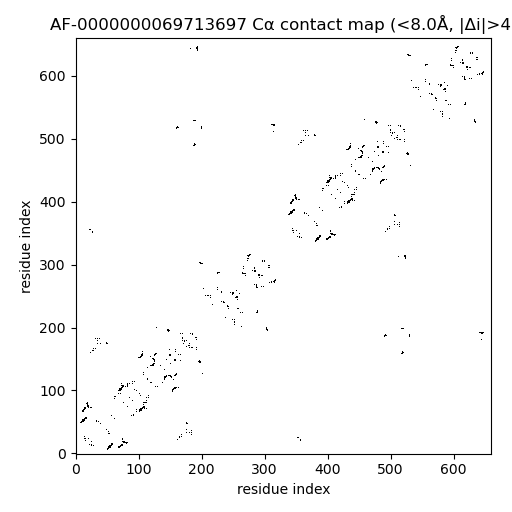5 -8.164 1 91.56 193 GLY A N 1
ATOM 1480 C CA . GLY A 1 193 ? 7.426 2.268 -8.812 1 91.56 193 GLY A CA 1
ATOM 1481 C C . GLY A 1 193 ? 7.586 3.438 -7.859 1 91.56 193 GLY A C 1
ATOM 1482 O O . GLY A 1 193 ? 7.09 3.398 -6.73 1 91.56 193 GLY A O 1
ATOM 1483 N N . ASN A 1 194 ? 8.211 4.461 -8.359 1 88.75 194 ASN A N 1
ATOM 1484 C CA . ASN A 1 194 ? 8.484 5.645 -7.559 1 88.75 194 ASN A CA 1
ATOM 1485 C C . ASN A 1 194 ? 7.207 6.438 -7.273 1 88.75 194 ASN A C 1
ATOM 1487 O O . ASN A 1 194 ? 6.332 6.539 -8.133 1 88.75 194 ASN A O 1
ATOM 1491 N N . ARG A 1 195 ? 7.121 6.879 -6.07 1 93.12 195 ARG A N 1
ATOM 1492 C CA . ARG A 1 195 ? 6.059 7.809 -5.707 1 93.12 195 ARG A CA 1
ATOM 1493 C C . ARG A 1 195 ? 6.551 8.828 -4.684 1 93.12 195 ARG A C 1
ATOM 1495 O O . ARG A 1 195 ? 7.617 8.656 -4.09 1 93.12 195 ARG A O 1
ATOM 1502 N N . GLU A 1 196 ? 5.801 9.898 -4.555 1 95.25 196 GLU A N 1
ATOM 1503 C CA . GLU A 1 196 ? 6.168 10.977 -3.639 1 95.25 196 GLU A CA 1
ATOM 1504 C C . GLU A 1 196 ? 5.102 11.172 -2.566 1 95.25 196 GLU A C 1
ATOM 1506 O O . GLU A 1 196 ? 3.916 10.938 -2.811 1 95.25 196 GLU A O 1
ATOM 1511 N N . GLN A 1 197 ? 5.562 11.594 -1.425 1 95.88 197 GLN A N 1
ATOM 1512 C CA . GLN A 1 197 ? 4.621 11.922 -0.36 1 95.88 197 GLN A CA 1
ATOM 1513 C C . GLN A 1 197 ? 3.764 13.125 -0.731 1 95.88 197 GLN A C 1
ATOM 1515 O O . GLN A 1 197 ? 2.611 13.227 -0.305 1 95.88 197 GLN A O 1
ATOM 1520 N N . ARG A 1 198 ? 4.332 14.023 -1.523 1 95.81 198 ARG A N 1
ATOM 1521 C CA . ARG A 1 198 ? 3.633 15.25 -1.896 1 95.81 198 ARG A CA 1
ATOM 1522 C C . ARG A 1 198 ? 2.268 14.945 -2.502 1 95.81 198 ARG A C 1
ATOM 1524 O O . ARG A 1 198 ? 1.336 15.742 -2.387 1 95.81 198 ARG A O 1
ATOM 1531 N N . TYR A 1 199 ? 2.137 13.742 -3.105 1 96.19 199 TYR A N 1
ATOM 1532 C CA . TYR A 1 199 ? 0.878 13.344 -3.723 1 96.19 199 TYR A CA 1
ATOM 1533 C C . TYR A 1 199 ? -0.24 13.273 -2.689 1 96.19 199 TYR A C 1
ATOM 1535 O O . TYR A 1 199 ? -1.417 13.414 -3.029 1 96.19 199 TYR A O 1
ATOM 1543 N N . TYR A 1 200 ? 0.141 13.094 -1.417 1 96.94 200 TYR A N 1
ATOM 1544 C CA . TYR A 1 200 ? -0.829 12.742 -0.387 1 96.94 200 TYR A CA 1
ATOM 1545 C C . TYR A 1 200 ? -1.006 13.883 0.609 1 96.94 200 TYR A C 1
ATOM 1547 O O . TYR A 1 200 ? -1.901 13.836 1.456 1 96.94 200 TYR A O 1
ATOM 1555 N N . GLN A 1 201 ? -0.198 14.898 0.482 1 94.94 201 GLN A N 1
ATOM 1556 C CA . GLN A 1 201 ? -0.204 16 1.437 1 94.94 201 GLN A CA 1
ATOM 1557 C C . GLN A 1 201 ? -1.506 16.797 1.354 1 94.94 201 GLN A C 1
ATOM 1559 O O . GLN A 1 201 ? -2.006 17.062 0.259 1 94.94 201 GLN A O 1
ATOM 1564 N N . GLN A 1 202 ? -2.033 17.094 2.484 1 92.31 202 GLN A N 1
ATOM 1565 C CA . GLN A 1 202 ? -3.203 17.969 2.584 1 92.31 202 GLN A CA 1
ATOM 1566 C C . GLN A 1 202 ? -2.836 19.312 3.184 1 92.31 202 GLN A C 1
ATOM 1568 O O . GLN A 1 202 ? -1.913 19.406 3.994 1 92.31 202 GLN A O 1
ATOM 1573 N N . PHE A 1 203 ? -3.566 20.266 2.658 1 92.25 203 PHE A N 1
ATOM 1574 C CA . PHE A 1 203 ? -3.369 21.578 3.252 1 92.25 203 PHE A CA 1
ATOM 1575 C C . PHE A 1 203 ? -4.203 21.734 4.52 1 92.25 203 PHE A C 1
ATOM 1577 O O . PHE A 1 203 ? -5.414 21.938 4.449 1 92.25 203 PHE A O 1
ATOM 1584 N N . LEU A 1 204 ? -3.461 21.625 5.617 1 85 204 LEU A N 1
ATOM 1585 C CA . LEU A 1 204 ? -4.055 21.812 6.938 1 85 204 LEU A CA 1
ATOM 1586 C C . LEU A 1 204 ? -3.381 22.969 7.684 1 85 204 LEU A C 1
ATOM 1588 O O . LEU A 1 204 ? -2.523 22.734 8.539 1 85 204 LEU A O 1
ATOM 1592 N N . PRO A 1 205 ? -3.875 24.078 7.406 1 88.62 205 PRO A N 1
ATOM 1593 C CA . PRO A 1 205 ? -3.205 25.234 8.016 1 88.62 205 PRO A CA 1
ATOM 1594 C C . PRO A 1 205 ? -3.328 25.25 9.539 1 88.62 205 PRO A C 1
ATOM 1596 O O . PRO A 1 205 ? -4.32 24.766 10.086 1 88.62 205 PRO A O 1
ATOM 1599 N N . ARG A 1 206 ? -2.365 25.859 10.125 1 86.88 206 ARG A N 1
ATOM 1600 C CA . ARG A 1 206 ? -2.361 26.016 11.57 1 86.88 206 ARG A CA 1
ATOM 1601 C C . ARG A 1 206 ? -3.527 26.891 12.023 1 86.88 206 ARG A C 1
ATOM 1603 O O . ARG A 1 206 ? -3.777 27.953 11.453 1 86.88 206 ARG A O 1
ATOM 1610 N N . ARG A 1 207 ? -4.234 26.406 13.047 1 89.94 207 ARG A N 1
ATOM 1611 C CA . ARG A 1 207 ? -5.391 27.156 13.531 1 89.94 207 ARG A CA 1
ATOM 1612 C C . ARG A 1 207 ? -5.32 27.359 15.039 1 89.94 207 ARG A C 1
ATOM 1614 O O . ARG A 1 207 ? -6.238 27.922 15.641 1 89.94 207 ARG A O 1
ATOM 1621 N N . ASP A 1 208 ? -4.203 26.922 15.617 1 87.94 208 ASP A N 1
ATOM 1622 C CA . ASP A 1 208 ? -4.07 27 17.078 1 87.94 208 ASP A CA 1
ATOM 1623 C C . ASP A 1 208 ? -3.043 28.047 17.484 1 87.94 208 ASP A C 1
ATOM 1625 O O . ASP A 1 208 ? -2.418 27.938 18.531 1 87.94 208 ASP A O 1
ATOM 1629 N N . HIS A 1 209 ? -2.887 29.031 16.656 1 91.06 209 HIS A N 1
ATOM 1630 C CA . HIS A 1 209 ? -1.837 30.016 16.875 1 91.06 209 HIS A CA 1
ATOM 1631 C C . HIS A 1 209 ? -2.291 31.109 17.844 1 91.06 209 HIS A C 1
ATOM 1633 O O . HIS A 1 209 ? -1.489 31.938 18.266 1 91.06 209 HIS A O 1
ATOM 1639 N N . GLY A 1 210 ? -3.572 31.203 18.172 1 92.81 210 GLY A N 1
ATOM 1640 C CA . GLY A 1 210 ? -4.055 32.094 19.234 1 92.81 210 GLY A CA 1
ATOM 1641 C C . GLY A 1 210 ? -4.496 33.438 18.734 1 92.81 210 GLY A C 1
ATOM 1642 O O . GLY A 1 210 ? -5.156 34.188 19.453 1 92.81 210 GLY A O 1
ATOM 1643 N N . ASP A 1 211 ? -4.18 33.875 17.516 1 95.69 211 ASP A N 1
ATOM 1644 C CA . ASP A 1 211 ? -4.621 35.125 16.938 1 95.69 211 ASP A CA 1
ATOM 1645 C C . ASP A 1 211 ? -6.059 35.031 16.422 1 95.69 211 ASP A C 1
ATOM 1647 O O . ASP A 1 211 ? -6.297 34.531 15.32 1 95.69 211 ASP A O 1
ATOM 1651 N N . GLN A 1 212 ? -6.926 35.562 17.156 1 95.56 212 GLN A N 1
ATOM 1652 C CA . GLN A 1 212 ? -8.352 35.406 16.906 1 95.56 212 GLN A CA 1
ATOM 1653 C C . GLN A 1 212 ? -8.758 36.094 15.602 1 95.56 212 GLN A C 1
ATOM 1655 O O . GLN A 1 212 ? -9.633 35.594 14.883 1 95.56 212 GLN A O 1
ATOM 1660 N N . ALA A 1 213 ? -8.164 37.156 15.414 1 95.69 213 ALA A N 1
ATOM 1661 C CA . ALA A 1 213 ? -8.492 37.875 14.195 1 95.69 213 ALA A CA 1
ATOM 1662 C C . ALA A 1 213 ? -8.109 37.094 12.953 1 95.69 213 ALA A C 1
ATOM 1664 O O . ALA A 1 213 ? -8.891 36.969 12.008 1 95.69 213 ALA A O 1
ATOM 1665 N N . ILE A 1 214 ? -6.906 36.531 12.969 1 96.25 214 ILE A N 1
ATOM 1666 C CA . ILE A 1 214 ? -6.418 35.75 11.844 1 96.25 214 ILE A CA 1
ATOM 1667 C C . ILE A 1 214 ? -7.234 34.469 11.719 1 96.25 214 ILE A C 1
ATOM 1669 O O . ILE A 1 214 ? -7.559 34.031 10.617 1 96.25 214 ILE A O 1
ATOM 1673 N N . LEU A 1 215 ? -7.539 33.875 12.844 1 96.06 215 LEU A N 1
ATOM 1674 C CA . LEU A 1 215 ? -8.359 32.656 12.836 1 96.06 215 LEU A CA 1
ATOM 1675 C C . LEU A 1 215 ? -9.719 32.938 12.203 1 96.06 215 LEU A C 1
ATOM 1677 O O . LEU A 1 215 ? -10.211 32.094 11.422 1 96.06 215 LEU A O 1
ATOM 1681 N N . GLY A 1 216 ? -10.312 34.031 12.617 1 95 216 GLY A N 1
ATOM 1682 C CA . GLY A 1 216 ? -11.57 34.438 12 1 95 216 GLY A CA 1
ATOM 1683 C C . GLY A 1 216 ? -11.469 34.594 10.492 1 95 216 GLY A C 1
ATOM 1684 O O . GLY A 1 216 ? -12.367 34.156 9.758 1 95 216 GLY A O 1
ATOM 1685 N N . LEU A 1 217 ? -10.406 35.188 10.047 1 95.25 217 LEU A N 1
ATOM 1686 C CA . LEU A 1 217 ? -10.18 35.375 8.617 1 95.25 217 LEU A CA 1
ATOM 1687 C C . LEU A 1 217 ? -10.016 34 7.938 1 95.25 217 LEU A C 1
ATOM 1689 O O . LEU A 1 217 ? -10.57 33.781 6.859 1 95.25 217 LEU A O 1
ATOM 1693 N N . GLN A 1 218 ? -9.227 33.094 8.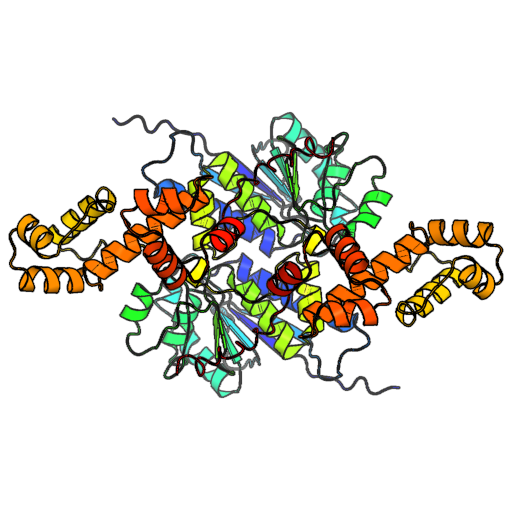508 1 95 218 GLN A N 1
ATOM 1694 C CA . GLN A 1 218 ? -9.055 31.734 7.969 1 95 218 GLN A CA 1
ATOM 1695 C C . GLN A 1 218 ? -10.398 31.031 7.793 1 95 218 GLN A C 1
ATOM 1697 O O . GLN A 1 218 ? -10.625 30.359 6.781 1 95 218 GLN A O 1
ATOM 1702 N N . ASN A 1 219 ? -11.234 31.203 8.758 1 94.06 219 ASN A N 1
ATOM 1703 C CA . ASN A 1 219 ? -12.57 30.625 8.672 1 94.06 219 ASN A CA 1
ATOM 1704 C C . ASN A 1 219 ? -13.352 31.188 7.488 1 94.06 219 ASN A C 1
ATOM 1706 O O . ASN A 1 219 ? -14.016 30.438 6.762 1 94.06 219 ASN A O 1
ATOM 1710 N N . ARG A 1 220 ? -13.289 32.469 7.332 1 92.56 220 ARG A N 1
ATOM 1711 C CA . ARG A 1 220 ? -13.992 33.125 6.234 1 92.56 220 ARG A CA 1
ATOM 1712 C C . ARG A 1 220 ? -13.438 32.656 4.887 1 92.56 220 ARG A C 1
ATOM 1714 O O . ARG A 1 220 ? -14.195 32.469 3.932 1 92.56 220 ARG A O 1
ATOM 1721 N N . LEU A 1 221 ? -12.156 32.5 4.832 1 93.38 221 LEU A N 1
ATOM 1722 C CA . LEU A 1 221 ? -11.508 32.094 3.588 1 93.38 221 LEU A CA 1
ATOM 1723 C C . LEU A 1 221 ? -11.891 30.688 3.213 1 93.38 221 LEU A C 1
ATOM 1725 O O . LEU A 1 221 ? -11.867 30.312 2.035 1 93.38 221 LEU A O 1
ATOM 1729 N N . GLN A 1 222 ? -12.227 29.859 4.172 1 90.69 222 GLN A N 1
ATOM 1730 C CA . GLN A 1 222 ? -12.609 28.469 3.928 1 90.69 222 GLN A CA 1
ATOM 1731 C C . GLN A 1 222 ? -13.875 28.391 3.082 1 90.69 222 GLN A C 1
ATOM 1733 O O . GLN A 1 222 ? -14.07 27.422 2.338 1 90.69 222 GLN A O 1
ATOM 1738 N N . THR A 1 223 ? -14.633 29.375 3.168 1 89.06 223 THR A N 1
ATOM 1739 C CA . THR A 1 223 ? -15.891 29.359 2.422 1 89.06 223 THR A CA 1
ATOM 1740 C C . THR A 1 223 ? -15.852 30.391 1.288 1 89.06 223 THR A C 1
ATOM 1742 O O . THR A 1 223 ? -16.641 30.297 0.339 1 89.06 223 THR A O 1
ATOM 1745 N N . GLY A 1 224 ? -14.992 31.297 1.38 1 91.25 224 GLY A N 1
ATOM 1746 C CA . GLY A 1 224 ? -14.953 32.375 0.388 1 91.25 224 GLY A CA 1
ATOM 1747 C C . GLY A 1 224 ? -13.727 32.312 -0.498 1 91.25 224 GLY A C 1
ATOM 1748 O O . GLY A 1 224 ? -13.32 33.312 -1.07 1 91.25 224 GLY A O 1
ATOM 1749 N N . TYR A 1 225 ? -13.117 31.203 -0.583 1 91.81 225 TYR A N 1
ATOM 1750 C CA . TYR A 1 225 ? -11.82 31.047 -1.241 1 91.81 225 TYR A CA 1
ATOM 1751 C C . TYR A 1 225 ? -11.93 31.344 -2.732 1 91.81 225 TYR A C 1
ATOM 1753 O O . TYR A 1 225 ? -10.93 31.609 -3.395 1 91.81 225 TYR A O 1
ATOM 1761 N N . ALA A 1 226 ? -13.102 31.266 -3.324 1 93.44 226 ALA A N 1
ATOM 1762 C CA . ALA A 1 226 ? -13.273 31.344 -4.773 1 93.44 226 ALA A CA 1
ATOM 1763 C C . ALA A 1 226 ? -13.352 32.781 -5.242 1 93.44 226 ALA A C 1
ATOM 1765 O O . ALA A 1 226 ? -13.227 33.062 -6.438 1 93.44 226 ALA A O 1
ATOM 1766 N N . GLN A 1 227 ? -13.539 33.719 -4.383 1 89.5 227 GLN A N 1
ATOM 1767 C CA . GLN A 1 227 ? -13.68 35.125 -4.73 1 89.5 227 GLN A CA 1
ATOM 1768 C C . GLN A 1 227 ? -12.32 35.812 -4.895 1 89.5 227 GLN A C 1
ATOM 1770 O O . GLN A 1 227 ? -11.328 35.344 -4.32 1 89.5 227 GLN A O 1
ATOM 1775 N N . PRO A 1 228 ? -12.336 36.781 -5.762 1 87.44 228 PRO A N 1
ATOM 1776 C CA . PRO A 1 228 ? -11.102 37.562 -5.816 1 87.44 228 PRO A CA 1
ATOM 1777 C C . PRO A 1 228 ? -10.781 38.25 -4.492 1 87.44 228 PRO A C 1
ATOM 1779 O O . PRO A 1 228 ? -11.68 38.844 -3.861 1 87.44 228 PRO A O 1
ATOM 1782 N N . ILE A 1 229 ? -9.672 38 -4.074 1 84.56 229 ILE A N 1
ATOM 1783 C CA . ILE A 1 229 ? -9.281 38.562 -2.781 1 84.56 229 ILE A CA 1
ATOM 1784 C C . ILE A 1 229 ? -7.969 39.312 -2.916 1 84.56 229 ILE A C 1
ATOM 1786 O O . ILE A 1 229 ? -7.043 38.875 -3.59 1 84.56 229 ILE A O 1
ATOM 1790 N N . SER A 1 230 ? -7.973 40.562 -2.396 1 88.75 230 SER A N 1
ATOM 1791 C CA . SER A 1 230 ? -6.75 41.344 -2.342 1 88.75 230 SER A CA 1
ATOM 1792 C C . SER A 1 230 ? -6.25 41.5 -0.909 1 88.75 230 SER A C 1
ATOM 1794 O O . SER A 1 230 ? -7.035 41.406 0.039 1 88.75 230 SER A O 1
ATOM 1796 N N . ILE A 1 231 ? -4.969 41.719 -0.82 1 88.94 231 ILE A N 1
ATOM 1797 C CA . ILE A 1 231 ? -4.348 41.906 0.486 1 88.94 231 ILE A CA 1
ATOM 1798 C C . ILE A 1 231 ? -4.973 43.125 1.185 1 88.94 231 ILE A C 1
ATOM 1800 O O . ILE A 1 231 ? -5.254 43.062 2.385 1 88.94 231 ILE A O 1
ATOM 1804 N N . ALA A 1 232 ? -5.207 44.156 0.405 1 91.75 232 ALA A N 1
ATOM 1805 C CA . ALA A 1 232 ? -5.805 45.375 0.943 1 91.75 232 ALA A CA 1
ATOM 1806 C C . ALA A 1 232 ? -7.191 45.094 1.516 1 91.75 232 ALA A C 1
ATOM 1808 O O . ALA A 1 232 ? -7.535 45.562 2.596 1 91.75 232 ALA A O 1
ATOM 1809 N N . ALA A 1 233 ? -7.926 44.375 0.843 1 91.56 233 ALA A N 1
ATOM 1810 C CA . ALA A 1 233 ? -9.281 44.031 1.271 1 91.56 233 ALA A CA 1
ATOM 1811 C C . ALA A 1 233 ? -9.266 43.188 2.541 1 91.56 233 ALA A C 1
ATOM 1813 O O . ALA A 1 233 ? -10.094 43.375 3.436 1 91.56 233 ALA A O 1
ATOM 1814 N N . LEU A 1 234 ? -8.336 42.25 2.613 1 92.81 234 LEU A N 1
ATOM 1815 C CA . LEU A 1 234 ? -8.219 41.406 3.783 1 92.81 234 LEU A CA 1
ATOM 1816 C C . LEU A 1 234 ? -7.801 42.188 5.012 1 92.81 234 LEU A C 1
ATOM 1818 O O . LEU A 1 234 ? -8.344 42 6.102 1 92.81 234 LEU A O 1
ATOM 1822 N N . ALA A 1 235 ? -6.863 43.062 4.82 1 94.44 235 ALA A N 1
ATOM 1823 C CA . ALA A 1 235 ? -6.406 43.906 5.91 1 94.44 235 ALA A CA 1
ATOM 1824 C C . ALA A 1 235 ? -7.547 44.781 6.438 1 94.44 235 ALA A C 1
ATOM 1826 O O . ALA A 1 235 ? -7.707 44.938 7.648 1 94.44 235 ALA A O 1
ATOM 1827 N N . GLN A 1 236 ? -8.32 45.312 5.52 1 92.56 236 GLN A N 1
ATOM 1828 C CA . GLN A 1 236 ? -9.445 46.188 5.871 1 92.56 236 GLN A CA 1
ATOM 1829 C C . GLN A 1 236 ? -10.492 45.406 6.676 1 92.56 236 GLN A C 1
ATOM 1831 O O . GLN A 1 236 ? -11.078 45.938 7.617 1 92.56 236 GLN A O 1
ATOM 1836 N N . GLN A 1 237 ? -10.688 44.188 6.305 1 91.06 237 GLN A N 1
ATOM 1837 C CA . GLN A 1 237 ? -11.648 43.344 7.004 1 91.06 237 GLN A CA 1
ATOM 1838 C C . GLN A 1 237 ? -11.266 43.188 8.469 1 91.06 237 GLN A C 1
ATOM 1840 O O . GLN A 1 237 ? -12.125 43 9.328 1 91.06 237 GLN A O 1
ATOM 1845 N N . LEU A 1 238 ? -9.992 43.25 8.734 1 93.81 238 LEU A N 1
ATOM 1846 C CA . LEU A 1 238 ? -9.508 43.031 10.094 1 93.81 238 LEU A CA 1
ATOM 1847 C C . LEU A 1 238 ? -9.164 44.344 10.766 1 93.81 238 LEU A C 1
ATOM 1849 O O . LEU A 1 238 ? -8.578 44.375 11.852 1 93.81 238 LEU A O 1
ATOM 1853 N N . CYS A 1 239 ? -9.43 45.406 10.062 1 94.06 239 CYS A N 1
ATOM 1854 C CA . CYS A 1 239 ? -9.18 46.75 10.562 1 94.06 239 CYS A CA 1
ATOM 1855 C C . CYS A 1 239 ? -7.707 46.938 10.914 1 94.06 239 CYS A C 1
ATOM 1857 O O . CYS A 1 239 ? -7.379 47.438 11.984 1 94.06 239 CYS A O 1
ATOM 1859 N N . MET A 1 240 ? -6.898 46.438 10.031 1 93.69 240 MET A N 1
ATOM 1860 C CA . MET A 1 240 ? -5.449 46.531 10.18 1 93.69 240 MET A CA 1
ATOM 1861 C C . MET A 1 240 ? -4.816 47.188 8.961 1 93.69 240 MET A C 1
ATOM 1863 O O . MET A 1 240 ? -5.414 47.219 7.883 1 93.69 240 MET A O 1
ATOM 1867 N N . GLY A 1 241 ? -3.654 47.812 9.195 1 94.5 241 GLY A N 1
ATOM 1868 C CA . GLY A 1 241 ? -2.834 48.156 8.047 1 94.5 241 GLY A CA 1
ATOM 1869 C C . GLY A 1 241 ? -2.266 46.938 7.336 1 94.5 241 GLY A C 1
ATOM 1870 O O . GLY A 1 241 ? -2.129 45.875 7.93 1 94.5 241 GLY A O 1
ATOM 1871 N N . GLU A 1 242 ? -1.941 47.094 6.031 1 94.81 242 GLU A N 1
ATOM 1872 C CA . GLU A 1 242 ? -1.467 46 5.219 1 94.81 242 GLU A CA 1
ATOM 1873 C C . GLU A 1 242 ? -0.196 45.375 5.805 1 94.81 242 GLU A C 1
ATOM 1875 O O . GLU A 1 242 ? -0.034 44.156 5.816 1 94.81 242 GLU A O 1
ATOM 1880 N N . ARG A 1 243 ? 0.654 46.25 6.25 1 95.5 243 ARG A N 1
ATOM 1881 C CA . ARG A 1 243 ? 1.919 45.781 6.805 1 95.5 243 ARG A CA 1
ATOM 1882 C C . ARG A 1 243 ? 1.688 44.938 8.055 1 95.5 243 ARG A C 1
ATOM 1884 O O . ARG A 1 243 ? 2.264 43.844 8.203 1 95.5 243 ARG A O 1
ATOM 1891 N N . THR A 1 244 ? 0.868 45.469 8.945 1 95.94 244 THR A N 1
ATOM 1892 C CA . THR A 1 244 ? 0.551 44.781 10.188 1 95.94 244 THR A CA 1
ATOM 1893 C C . THR A 1 244 ? -0.17 43.469 9.898 1 95.94 244 THR A C 1
ATOM 1895 O O . THR A 1 244 ? 0.128 42.438 10.508 1 95.94 244 THR A O 1
ATOM 1898 N N . PHE A 1 245 ? -1.12 43.5 8.945 1 96.62 245 PHE A N 1
ATOM 1899 C CA . PHE A 1 245 ? -1.859 42.312 8.547 1 96.62 245 PHE A CA 1
ATOM 1900 C C . PHE A 1 245 ? -0.912 41.219 8.039 1 96.62 245 PHE A C 1
ATOM 1902 O O . PHE A 1 245 ? -0.979 40.062 8.477 1 96.62 245 PHE A O 1
ATOM 1909 N N . LEU A 1 246 ? -0.045 41.594 7.133 1 96.25 246 LEU A N 1
ATOM 1910 C CA . LEU A 1 246 ? 0.886 40.656 6.531 1 96.25 246 LEU A CA 1
ATOM 1911 C C . LEU A 1 246 ? 1.773 40 7.594 1 96.25 246 LEU A C 1
ATOM 1913 O O . LEU A 1 246 ? 1.974 38.781 7.59 1 96.25 246 LEU A O 1
ATOM 1917 N N . ARG A 1 247 ? 2.295 40.812 8.477 1 96.56 247 ARG A N 1
ATOM 1918 C CA . ARG A 1 247 ? 3.168 40.312 9.539 1 96.56 247 ARG A CA 1
ATOM 1919 C C . ARG A 1 247 ? 2.434 39.312 10.438 1 96.56 247 ARG A C 1
ATOM 1921 O O . ARG A 1 247 ? 2.945 38.25 10.727 1 96.56 247 ARG A O 1
ATOM 1928 N N . ARG A 1 248 ? 1.233 39.656 10.867 1 96.62 248 ARG A N 1
ATOM 1929 C CA . ARG A 1 248 ? 0.456 38.812 11.766 1 96.62 248 ARG A CA 1
ATOM 1930 C C . ARG A 1 248 ? 0.039 37.5 11.078 1 96.62 248 ARG A C 1
ATOM 1932 O O . ARG A 1 248 ? 0.04 36.438 11.703 1 96.62 248 ARG A O 1
ATOM 1939 N N . PHE A 1 249 ? -0.333 37.656 9.828 1 97 249 PHE A N 1
ATOM 1940 C CA . PHE A 1 249 ? -0.776 36.5 9.078 1 97 249 PHE A CA 1
ATOM 1941 C C . PHE A 1 249 ? 0.359 35.469 8.93 1 97 249 PHE A C 1
ATOM 1943 O O . PHE A 1 249 ? 0.175 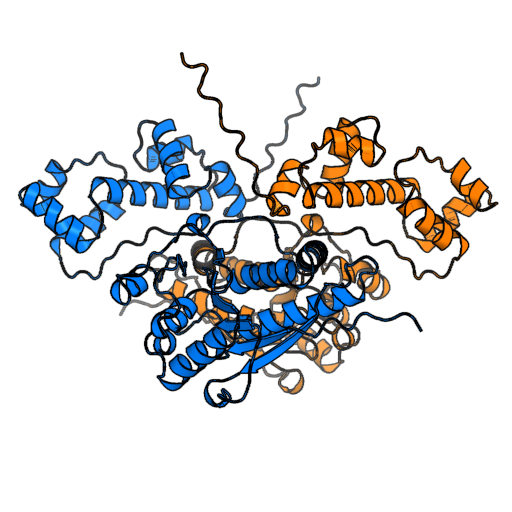34.281 9.164 1 97 249 PHE A O 1
ATOM 1950 N N . VAL A 1 250 ? 1.514 35.938 8.586 1 96.12 250 VAL A N 1
ATOM 1951 C CA . VAL A 1 250 ? 2.678 35.062 8.406 1 96.12 250 VAL A CA 1
ATOM 1952 C C . VAL A 1 250 ? 3.092 34.469 9.75 1 96.12 250 VAL A C 1
ATOM 1954 O O . VAL A 1 250 ? 3.422 33.281 9.836 1 96.12 250 VAL A O 1
ATOM 1957 N N . LYS A 1 251 ? 3.092 35.281 10.734 1 95 251 LYS A N 1
ATOM 1958 C CA . LYS A 1 251 ? 3.438 34.781 12.07 1 95 251 LYS A CA 1
ATOM 1959 C C . LYS A 1 251 ? 2.5 33.656 12.5 1 95 251 LYS A C 1
ATOM 1961 O O . LYS A 1 251 ? 2.941 32.656 13.07 1 95 251 LYS A O 1
ATOM 1966 N N . ALA A 1 252 ? 1.254 33.812 12.195 1 94.81 252 ALA A N 1
ATOM 1967 C CA . ALA A 1 252 ? 0.23 32.875 12.648 1 94.81 252 ALA A CA 1
ATOM 1968 C C . ALA A 1 252 ? 0.237 31.625 11.797 1 94.81 252 ALA A C 1
ATOM 1970 O O . ALA A 1 252 ? 0.188 30.5 12.328 1 94.81 252 ALA A O 1
ATOM 1971 N N . THR A 1 253 ? 0.374 31.781 10.484 1 93.81 253 THR A N 1
ATOM 1972 C CA . THR A 1 253 ? 0.115 30.641 9.602 1 93.81 253 THR A CA 1
ATOM 1973 C C . THR A 1 253 ? 1.411 30.141 8.984 1 93.81 253 THR A C 1
ATOM 1975 O O . THR A 1 253 ? 1.454 29.031 8.445 1 93.81 253 THR A O 1
ATOM 1978 N N . GLY A 1 254 ? 2.418 30.953 8.961 1 91.5 254 GLY A N 1
ATOM 1979 C CA . GLY A 1 254 ? 3.676 30.609 8.312 1 91.5 254 GLY A CA 1
ATOM 1980 C C . GLY A 1 254 ? 3.66 30.859 6.812 1 91.5 254 GLY A C 1
ATOM 1981 O O . GLY A 1 254 ? 4.648 30.609 6.125 1 91.5 254 GLY A O 1
ATOM 1982 N N . LEU A 1 255 ? 2.57 31.438 6.289 1 94.56 255 LEU A N 1
ATOM 1983 C CA . LEU A 1 255 ? 2.414 31.641 4.855 1 94.56 255 LEU A CA 1
ATOM 1984 C C . LEU A 1 255 ? 1.966 33.062 4.559 1 94.56 255 LEU A C 1
ATOM 1986 O O . LEU A 1 255 ? 1.229 33.656 5.344 1 94.56 255 LEU A O 1
ATOM 1990 N N . LYS A 1 256 ? 2.4 33.562 3.449 1 95.31 256 LYS A N 1
ATOM 1991 C CA . LYS A 1 256 ? 1.805 34.781 2.951 1 95.31 256 LYS A CA 1
ATOM 1992 C C . LYS A 1 256 ? 0.358 34.562 2.518 1 95.31 256 LYS A C 1
ATOM 1994 O O . LYS A 1 256 ? -0.007 33.469 2.1 1 95.31 256 LYS A O 1
ATOM 1999 N N . PRO A 1 257 ? -0.447 35.594 2.592 1 94.19 257 PRO A N 1
ATOM 2000 C CA . PRO A 1 257 ? -1.87 35.438 2.277 1 94.19 257 PRO A CA 1
ATOM 2001 C C . PRO A 1 257 ? -2.107 34.844 0.883 1 94.19 257 PRO A C 1
ATOM 2003 O O . PRO A 1 257 ? -2.947 33.969 0.712 1 94.19 257 PRO A O 1
ATOM 2006 N N . ASN A 1 258 ? -1.356 35.281 -0.07 1 93.25 258 ASN A N 1
ATOM 2007 C CA . ASN A 1 258 ? -1.535 34.781 -1.43 1 93.25 258 ASN A CA 1
ATOM 2008 C C . ASN A 1 258 ? -1.183 33.281 -1.534 1 93.25 258 ASN A C 1
ATOM 2010 O O . ASN A 1 258 ? -1.877 32.531 -2.209 1 93.25 258 ASN A O 1
ATOM 2014 N N . GLU A 1 259 ? -0.119 32.938 -0.933 1 94.94 259 GLU A N 1
ATOM 2015 C CA . GLU A 1 259 ? 0.276 31.516 -0.908 1 94.94 259 GLU A CA 1
ATOM 2016 C C . GLU A 1 259 ? -0.758 30.672 -0.177 1 94.94 259 GLU A C 1
ATOM 2018 O O . GLU A 1 259 ? -1.095 29.562 -0.625 1 94.94 259 GLU A O 1
ATOM 2023 N N . TYR A 1 260 ? -1.209 31.219 0.934 1 95.81 260 TYR A N 1
ATOM 2024 C CA . TYR A 1 260 ? -2.252 30.547 1.708 1 95.81 260 TYR A CA 1
ATOM 2025 C C . TYR A 1 260 ? -3.486 30.297 0.853 1 95.81 260 TYR A C 1
ATOM 2027 O O . TYR A 1 260 ? -3.998 29.172 0.811 1 95.81 260 TYR A O 1
ATOM 2035 N N . LEU A 1 261 ? -3.92 31.312 0.212 1 94.88 261 LEU A N 1
ATOM 2036 C CA . LEU A 1 261 ? -5.117 31.219 -0.617 1 94.88 261 LEU A CA 1
ATOM 2037 C C . LEU A 1 261 ? -4.914 30.234 -1.762 1 94.88 261 LEU A C 1
ATOM 2039 O O . LEU A 1 261 ? -5.82 29.469 -2.092 1 94.88 261 LEU A O 1
ATOM 2043 N N . GLN A 1 262 ? -3.773 30.266 -2.367 1 95.62 262 GLN A N 1
ATOM 2044 C CA . GLN A 1 262 ? -3.457 29.344 -3.447 1 95.62 262 GLN A CA 1
ATOM 2045 C C . GLN A 1 262 ? -3.521 27.891 -2.969 1 95.62 262 GLN A C 1
ATOM 2047 O O . GLN A 1 262 ? -4.145 27.047 -3.613 1 95.62 262 GLN A O 1
ATOM 2052 N N . LYS A 1 263 ? -2.885 27.609 -1.868 1 96.62 263 LYS A N 1
ATOM 2053 C CA . LYS A 1 263 ? -2.895 26.266 -1.307 1 96.62 263 LYS A CA 1
ATOM 2054 C C . LYS A 1 263 ? -4.309 25.828 -0.933 1 96.62 263 LYS A C 1
ATOM 2056 O O . LYS A 1 263 ? -4.688 24.672 -1.138 1 96.62 263 LYS A O 1
ATOM 2061 N N . LEU A 1 264 ? -5.027 26.734 -0.415 1 96.31 264 LEU A N 1
ATOM 2062 C CA . LEU A 1 264 ? -6.414 26.469 -0.057 1 96.31 264 LEU A CA 1
ATOM 2063 C C . LEU A 1 264 ? -7.234 26.109 -1.293 1 96.31 264 LEU A C 1
ATOM 2065 O O . LEU A 1 264 ? -7.961 25.109 -1.296 1 96.31 264 LEU A O 1
ATOM 2069 N N . ARG A 1 265 ? -7.121 26.938 -2.301 1 97.12 265 ARG A N 1
ATOM 2070 C CA . ARG A 1 265 ? -7.863 26.703 -3.537 1 97.12 265 ARG A CA 1
ATOM 2071 C C . ARG A 1 265 ? -7.48 25.375 -4.164 1 97.12 265 ARG A C 1
ATOM 2073 O O . ARG A 1 265 ? -8.352 24.625 -4.617 1 97.12 265 ARG A O 1
ATOM 2080 N N . ILE A 1 266 ? -6.207 25.016 -4.172 1 97.56 266 ILE A N 1
ATOM 2081 C CA . ILE A 1 266 ? -5.742 23.766 -4.754 1 97.56 266 ILE A CA 1
ATOM 2082 C C . ILE A 1 266 ? -6.25 22.594 -3.92 1 97.56 266 ILE A C 1
ATOM 2084 O O . ILE A 1 266 ? -6.633 21.547 -4.465 1 97.56 266 ILE A O 1
ATOM 2088 N N . GLN A 1 267 ? -6.266 22.766 -2.623 1 96.5 267 GLN A N 1
ATOM 2089 C CA . GLN A 1 267 ? -6.828 21.719 -1.769 1 96.5 267 GLN A CA 1
ATOM 2090 C C . GLN A 1 267 ? -8.289 21.469 -2.111 1 96.5 267 GLN A C 1
ATOM 2092 O O . GLN A 1 267 ? -8.727 20.312 -2.17 1 96.5 267 GLN A O 1
ATOM 2097 N N . LYS A 1 268 ? -9.008 22.516 -2.322 1 95.88 268 LYS A N 1
ATOM 2098 C CA . LYS A 1 268 ? -10.414 22.375 -2.699 1 95.88 268 LYS A CA 1
ATOM 2099 C C . LYS A 1 268 ? -10.555 21.703 -4.066 1 95.88 268 LYS A C 1
ATOM 2101 O O . LYS A 1 268 ? -11.469 20.922 -4.285 1 95.88 268 LYS A O 1
ATOM 2106 N N . ALA A 1 269 ? -9.688 22.062 -4.926 1 96.94 269 ALA A N 1
ATOM 2107 C CA . ALA A 1 269 ? -9.68 21.406 -6.23 1 96.94 269 ALA A CA 1
ATOM 2108 C C . ALA A 1 269 ? -9.445 19.906 -6.09 1 96.94 269 ALA A C 1
ATOM 2110 O O . ALA A 1 269 ? -10.094 19.094 -6.758 1 96.94 269 ALA A O 1
ATOM 2111 N N . CYS A 1 270 ? -8.516 19.516 -5.227 1 96.38 270 CYS A N 1
ATOM 2112 C CA . CYS A 1 270 ? -8.258 18.109 -4.945 1 96.38 270 CYS A CA 1
ATOM 2113 C C . CYS A 1 270 ? -9.523 17.406 -4.457 1 96.38 270 CYS A C 1
ATOM 2115 O O . CYS A 1 270 ? -9.867 16.328 -4.945 1 96.38 270 CYS A O 1
ATOM 2117 N N . ASP A 1 271 ? -10.188 18.109 -3.604 1 93.38 271 ASP A N 1
ATOM 2118 C CA . ASP A 1 271 ? -11.414 17.547 -3.043 1 93.38 271 ASP A CA 1
ATOM 2119 C C . ASP A 1 271 ? -12.453 17.297 -4.133 1 93.38 271 ASP A C 1
ATOM 2121 O O . ASP A 1 271 ? -13.094 16.25 -4.168 1 93.38 271 ASP A O 1
ATOM 2125 N N . LEU A 1 272 ? -12.578 18.234 -4.949 1 94.06 272 LEU A N 1
ATOM 2126 C CA . LEU A 1 272 ? -13.562 18.141 -6.02 1 94.06 272 LEU A CA 1
ATOM 2127 C C . LEU A 1 272 ? -13.172 17.062 -7.02 1 94.06 272 LEU A C 1
ATOM 2129 O O . LEU A 1 272 ? -14.039 16.344 -7.531 1 94.06 272 LEU A O 1
ATOM 2133 N N . LEU A 1 273 ? -11.922 16.906 -7.266 1 94.38 273 LEU A N 1
ATOM 2134 C CA . LEU A 1 273 ? -11.438 15.891 -8.195 1 94.38 273 LEU A CA 1
ATOM 2135 C C . LEU A 1 273 ? -11.695 14.492 -7.648 1 94.38 273 LEU A C 1
ATOM 2137 O O . LEU A 1 273 ? -12.016 13.578 -8.406 1 94.38 273 LEU A O 1
ATOM 2141 N N . GLU A 1 274 ? -11.547 14.344 -6.395 1 91.44 274 GLU A N 1
ATOM 2142 C CA . GLU A 1 274 ? -11.664 13.031 -5.754 1 91.44 274 GLU A CA 1
ATOM 2143 C C . GLU A 1 274 ? -13.125 12.625 -5.594 1 91.44 274 GLU A C 1
ATOM 2145 O O . GLU A 1 274 ? -13.445 11.438 -5.555 1 91.44 274 GLU A O 1
ATOM 2150 N N . ASN A 1 275 ? -14.031 13.578 -5.594 1 85.5 275 ASN A N 1
ATOM 2151 C CA . ASN A 1 275 ? -15.414 13.297 -5.199 1 85.5 275 ASN A CA 1
ATOM 2152 C C . ASN A 1 275 ? -16.359 13.32 -6.398 1 85.5 275 ASN A C 1
ATOM 2154 O O . ASN A 1 275 ? -17.547 13.039 -6.266 1 85.5 275 ASN A O 1
ATOM 2158 N N . GLY A 1 276 ? -15.781 13.625 -7.539 1 86 276 GLY A N 1
ATOM 2159 C CA . GLY A 1 276 ? -16.734 13.766 -8.633 1 86 276 GLY A CA 1
ATOM 2160 C C . GLY A 1 276 ? -16.109 13.586 -10 1 86 276 GLY A C 1
ATOM 2161 O O . GLY A 1 276 ? -14.977 13.109 -10.109 1 86 276 GLY A O 1
ATOM 2162 N N . SER A 1 277 ? -16.969 13.891 -10.945 1 89.44 277 SER A N 1
ATOM 2163 C CA . SER A 1 277 ? -16.547 13.656 -12.32 1 89.44 277 SER A CA 1
ATOM 2164 C C . SER A 1 277 ? -16.438 14.969 -13.094 1 89.44 277 SER A C 1
ATOM 2166 O O . SER A 1 277 ? -16.312 14.969 -14.32 1 89.44 277 SER A O 1
ATOM 2168 N N . LEU A 1 278 ? -16.453 16.078 -12.328 1 93.5 278 LEU A N 1
ATOM 2169 C CA . LEU A 1 278 ? -16.344 17.359 -12.992 1 93.5 278 LEU A CA 1
ATOM 2170 C C . LEU A 1 278 ? -15.039 17.484 -13.766 1 93.5 278 LEU A C 1
ATOM 2172 O O . LEU A 1 278 ? -14.008 16.969 -13.336 1 93.5 278 LEU A O 1
ATOM 2176 N N . SER A 1 279 ? -15.203 18.203 -14.867 1 95.88 279 SER A N 1
ATOM 2177 C CA . SER A 1 279 ? -13.969 18.484 -15.594 1 95.88 279 SER A CA 1
ATOM 2178 C C . SER A 1 279 ? -13.062 19.422 -14.789 1 95.88 279 SER A C 1
ATOM 2180 O O . SER A 1 279 ? -13.531 20.188 -13.953 1 95.88 279 SER A O 1
ATOM 2182 N N . PHE A 1 280 ? -11.789 19.375 -15.117 1 96.88 280 PHE A N 1
ATOM 2183 C CA . PHE A 1 280 ? -10.867 20.234 -14.391 1 96.88 280 PHE A CA 1
ATOM 2184 C C . PHE A 1 280 ? -11.133 21.703 -14.711 1 96.88 280 PHE A C 1
ATOM 2186 O O . PHE A 1 280 ? -10.906 22.578 -13.875 1 96.88 280 PHE A O 1
ATOM 2193 N N . GLU A 1 281 ? -11.609 21.969 -15.891 1 97.06 281 GLU A N 1
ATOM 2194 C CA . GLU A 1 281 ? -11.969 23.344 -16.25 1 97.06 281 GLU A CA 1
ATOM 2195 C C . GLU A 1 281 ? -13.055 23.891 -15.336 1 97.06 281 GLU A C 1
ATOM 2197 O O . GLU A 1 281 ? -12.938 25 -14.828 1 97.06 281 GLU A O 1
ATOM 2202 N N . THR A 1 282 ? -14.031 23.109 -15.141 1 97.38 282 THR A N 1
ATOM 2203 C CA . THR A 1 282 ? -15.117 23.5 -14.25 1 97.38 282 THR A CA 1
ATOM 2204 C C . THR A 1 282 ? -14.617 23.672 -12.828 1 97.38 282 THR A C 1
ATOM 2206 O O . THR A 1 282 ? -14.969 24.641 -12.148 1 97.38 282 THR A O 1
ATOM 2209 N N . ILE A 1 283 ? -13.773 22.781 -12.406 1 97.62 283 ILE A N 1
ATOM 2210 C CA . ILE A 1 283 ? -13.234 22.812 -11.055 1 97.62 283 ILE A CA 1
ATOM 2211 C C . ILE A 1 283 ? -12.383 24.062 -10.867 1 97.62 283 ILE A C 1
ATOM 2213 O O . ILE A 1 283 ? -12.484 24.75 -9.844 1 97.62 283 ILE A O 1
ATOM 2217 N N . ALA A 1 284 ? -11.57 24.359 -11.867 1 97.88 284 ALA A N 1
ATOM 2218 C CA . ALA A 1 284 ? -10.703 25.531 -11.805 1 97.88 284 ALA A CA 1
ATOM 2219 C C . ALA A 1 284 ? -11.516 26.812 -11.555 1 97.88 284 ALA A C 1
ATOM 2221 O O . ALA A 1 284 ? -11.172 27.609 -10.688 1 97.88 284 ALA A O 1
ATOM 2222 N N . HIS A 1 285 ? -12.594 26.922 -12.219 1 96.5 285 HIS A N 1
ATOM 2223 C CA . HIS A 1 285 ? -13.453 28.094 -12.062 1 96.5 285 HIS A CA 1
ATOM 2224 C C . HIS A 1 285 ? -14.148 28.094 -10.703 1 96.5 285 HIS A C 1
ATOM 2226 O O . HIS A 1 285 ? -14.273 29.141 -10.062 1 96.5 285 HIS A O 1
ATOM 2232 N N . GLN A 1 286 ? -14.508 26.984 -10.258 1 95.56 286 GLN A N 1
ATOM 2233 C CA . GLN A 1 286 ? -15.219 26.859 -8.992 1 95.56 286 GLN A CA 1
ATOM 2234 C C . GLN A 1 286 ? -14.328 27.25 -7.82 1 95.56 286 GLN A C 1
ATOM 2236 O O . GLN A 1 286 ? -14.812 27.781 -6.816 1 95.56 286 GLN A O 1
ATOM 2241 N N . VAL A 1 287 ? -13.078 26.984 -8.055 1 96.56 287 VAL A N 1
ATOM 2242 C CA . VAL A 1 287 ? -12.219 27.234 -6.902 1 96.56 287 VAL A CA 1
ATOM 2243 C C . VAL A 1 287 ? -11.633 28.641 -7 1 96.56 287 VAL A C 1
ATOM 2245 O O . VAL A 1 287 ? -10.891 29.078 -6.117 1 96.56 287 VAL A O 1
ATOM 2248 N N . GLY A 1 288 ? -11.875 29.375 -8.141 1 95.31 288 GLY A N 1
ATOM 2249 C CA . GLY A 1 288 ? -11.586 30.797 -8.133 1 95.31 288 GLY A CA 1
ATOM 2250 C C . GLY A 1 288 ? -10.562 31.203 -9.172 1 95.31 288 GLY A C 1
ATOM 2251 O O . GLY A 1 288 ? -10.086 32.344 -9.172 1 95.31 288 GLY A O 1
ATOM 2252 N N . TYR A 1 289 ? -10.172 30.312 -10.008 1 95.94 289 TYR A N 1
ATOM 2253 C CA . TYR A 1 289 ? -9.234 30.672 -11.07 1 95.94 289 TYR A CA 1
ATOM 2254 C C . TYR A 1 289 ? -9.984 31.078 -12.328 1 95.94 289 TYR A C 1
ATOM 2256 O O . TYR A 1 289 ? -10.898 30.375 -12.781 1 95.94 289 TYR A O 1
ATOM 2264 N N . GLU A 1 290 ? -9.594 32.188 -12.844 1 93.38 290 GLU A N 1
ATOM 2265 C CA . GLU A 1 290 ? -10.109 32.625 -14.141 1 93.38 290 GLU A CA 1
ATOM 2266 C C . GLU A 1 290 ? -9.383 31.922 -15.281 1 93.38 290 GLU A C 1
ATOM 2268 O O . GLU A 1 290 ? -9.992 31.547 -16.281 1 93.38 290 GLU A O 1
ATOM 2273 N N . ASP A 1 291 ? -8.164 31.719 -15.086 1 95.69 291 ASP A N 1
ATOM 2274 C CA . ASP A 1 291 ? -7.297 31.047 -16.062 1 95.69 291 ASP A CA 1
ATOM 2275 C C . ASP A 1 291 ? -7.062 29.594 -15.672 1 95.69 291 ASP A C 1
ATOM 2277 O O . ASP A 1 291 ? -6.316 29.312 -14.734 1 95.69 291 ASP A O 1
ATOM 2281 N N . VAL A 1 292 ? -7.574 28.75 -16.516 1 96.88 292 VAL A N 1
ATOM 2282 C CA . VAL A 1 292 ? -7.488 27.312 -16.25 1 96.88 292 VAL A CA 1
ATOM 2283 C C . VAL A 1 292 ? -6.035 26.859 -16.328 1 96.88 292 VAL A C 1
ATOM 2285 O O . VAL A 1 292 ? -5.609 26 -15.547 1 96.88 292 VAL A O 1
ATOM 2288 N N . SER A 1 293 ? -5.316 27.391 -17.188 1 97.81 293 SER A N 1
ATOM 2289 C CA . SER A 1 293 ? -3.912 27.031 -17.328 1 97.81 293 SER A CA 1
ATOM 2290 C C . SER A 1 293 ? -3.109 27.391 -16.094 1 97.81 293 SER A C 1
ATOM 2292 O O . SER A 1 293 ? -2.227 26.625 -15.672 1 97.81 293 SER A O 1
ATOM 2294 N N . ALA A 1 294 ? -3.426 28.531 -15.539 1 97.31 294 ALA A N 1
ATOM 2295 C CA . ALA A 1 294 ? -2.762 28.953 -14.305 1 97.31 294 ALA A CA 1
ATOM 2296 C C . ALA A 1 294 ? -3.096 28 -13.164 1 97.31 294 ALA A C 1
ATOM 2298 O O . ALA A 1 294 ? -2.225 27.641 -12.359 1 97.31 294 ALA A O 1
ATOM 2299 N N . CYS A 1 295 ? -4.309 27.594 -13.156 1 97.75 295 CYS A N 1
ATOM 2300 C CA . CYS A 1 295 ? -4.727 26.656 -12.125 1 97.75 295 CYS A CA 1
ATOM 2301 C C . CYS A 1 295 ? -4.012 25.312 -12.281 1 97.75 295 CYS A C 1
ATOM 2303 O O . CYS A 1 295 ? -3.545 24.734 -11.305 1 97.75 295 CYS A O 1
ATOM 2305 N N . ARG A 1 296 ? -3.934 24.828 -13.445 1 98.06 296 ARG A N 1
ATOM 2306 C CA . ARG A 1 296 ? -3.273 23.562 -13.727 1 98.06 296 ARG A CA 1
ATOM 2307 C C . ARG A 1 296 ? -1.808 23.609 -13.305 1 98.06 296 ARG A C 1
ATOM 2309 O O . ARG A 1 296 ? -1.299 22.641 -12.719 1 98.06 296 ARG A O 1
ATOM 2316 N N . LYS A 1 297 ? -1.16 24.672 -13.609 1 98 297 LYS A N 1
ATOM 2317 C CA . LYS A 1 297 ? 0.242 24.844 -13.234 1 98 297 LYS A CA 1
ATOM 2318 C C . LYS A 1 297 ? 0.41 24.844 -11.719 1 98 297 LYS A C 1
ATOM 2320 O O . LYS A 1 297 ? 1.293 24.172 -11.188 1 98 297 LYS A O 1
ATOM 2325 N N . ALA A 1 298 ? -0.42 25.578 -11.062 1 97.69 298 ALA A N 1
ATOM 2326 C CA . ALA A 1 298 ? -0.371 25.625 -9.602 1 97.69 298 ALA A CA 1
ATOM 2327 C C . ALA A 1 298 ? -0.674 24.266 -8.992 1 97.69 298 ALA A C 1
ATOM 2329 O O . ALA A 1 298 ? -0.017 23.844 -8.039 1 97.69 298 ALA A O 1
ATOM 2330 N N . PHE A 1 299 ? -1.673 23.578 -9.586 1 98.31 299 PHE A N 1
ATOM 2331 C CA . PHE A 1 299 ? -2.068 22.25 -9.117 1 98.31 299 PHE A CA 1
ATOM 2332 C C . PHE A 1 299 ? -0.895 21.281 -9.18 1 98.31 299 PHE A C 1
ATOM 2334 O O . PHE A 1 299 ? -0.561 20.641 -8.18 1 98.31 299 PHE A O 1
ATOM 2341 N N . THR A 1 300 ? -0.272 21.266 -10.281 1 97.94 300 THR A N 1
ATOM 2342 C CA . THR A 1 300 ? 0.842 20.344 -10.484 1 97.94 300 THR A CA 1
ATOM 2343 C C . THR A 1 300 ? 2.023 20.719 -9.594 1 97.94 300 THR A C 1
ATOM 2345 O O . THR A 1 300 ? 2.67 19.844 -9.016 1 97.94 300 THR A O 1
ATOM 2348 N N . ARG A 1 301 ? 2.252 21.969 -9.508 1 96.88 301 ARG A N 1
ATOM 2349 C CA . ARG A 1 301 ? 3.357 22.438 -8.672 1 96.88 301 ARG A CA 1
ATOM 2350 C C . ARG A 1 301 ? 3.137 22.062 -7.211 1 96.88 301 ARG A C 1
ATOM 2352 O O . ARG A 1 301 ? 4.059 21.594 -6.539 1 96.88 301 ARG A O 1
ATOM 2359 N N . ILE A 1 302 ? 1.969 22.188 -6.742 1 96.56 302 ILE A N 1
ATOM 2360 C CA . ILE A 1 302 ? 1.6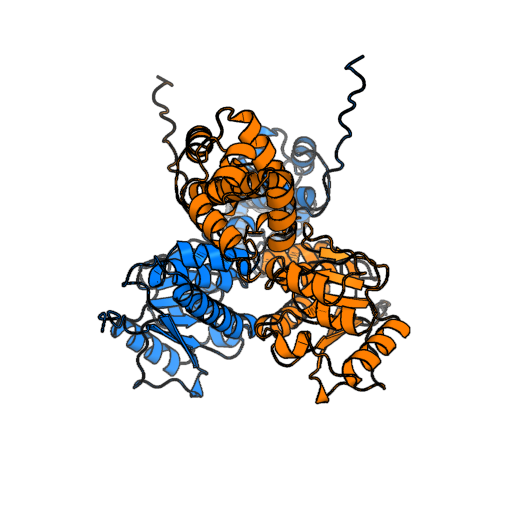7 22.016 -5.324 1 96.56 302 ILE A CA 1
ATOM 2361 C C . ILE A 1 302 ? 1.481 20.531 -5.008 1 96.56 302 ILE A C 1
ATOM 2363 O O . ILE A 1 302 ? 1.996 20.031 -4.004 1 96.56 302 ILE A O 1
ATOM 2367 N N . THR A 1 303 ? 0.785 19.797 -5.895 1 96.88 303 THR A N 1
ATOM 2368 C CA . THR A 1 303 ? 0.436 18.422 -5.582 1 96.88 303 THR A CA 1
ATOM 2369 C C . THR A 1 303 ? 1.49 17.453 -6.129 1 96.88 303 THR A C 1
ATOM 2371 O O . THR A 1 303 ? 1.572 16.312 -5.695 1 96.88 303 THR A O 1
ATOM 2374 N N . GLY A 1 304 ? 2.189 17.859 -7.145 1 96.69 304 GLY A N 1
ATOM 2375 C CA . GLY A 1 304 ? 3.168 17.016 -7.801 1 96.69 304 GLY A CA 1
ATOM 2376 C C . GLY A 1 304 ? 2.564 16.141 -8.883 1 96.69 304 GLY A C 1
ATOM 2377 O O . GLY A 1 304 ? 3.277 15.383 -9.547 1 96.69 304 GLY A O 1
ATOM 2378 N N . LEU A 1 305 ? 1.309 16.234 -9.062 1 96.81 305 LEU A N 1
ATOM 2379 C CA . LEU A 1 305 ? 0.6 15.422 -10.055 1 96.81 305 LEU A CA 1
ATOM 2380 C C . LEU A 1 305 ? -0.247 16.297 -10.969 1 96.81 305 LEU A C 1
ATOM 2382 O O . LEU A 1 305 ? -0.766 17.328 -10.539 1 96.81 305 LEU A O 1
ATOM 2386 N N . SER A 1 306 ? -0.39 15.898 -12.188 1 96.94 306 SER A N 1
ATOM 2387 C CA . SER A 1 306 ? -1.425 16.516 -13.016 1 96.94 306 SER A CA 1
ATOM 2388 C C . SER A 1 306 ? -2.818 16.172 -12.492 1 96.94 306 SER A C 1
ATOM 2390 O O . SER A 1 306 ? -2.994 15.195 -11.766 1 96.94 306 SER A O 1
ATOM 2392 N N . PRO A 1 307 ? -3.795 16.984 -12.867 1 96.75 307 PRO A N 1
ATOM 2393 C CA . PRO A 1 307 ? -5.16 16.688 -12.422 1 96.75 307 PRO A CA 1
ATOM 2394 C C . PRO A 1 307 ? -5.625 15.289 -12.828 1 96.75 307 PRO A C 1
ATOM 2396 O O . PRO A 1 307 ? -6.246 14.586 -12.031 1 96.75 307 PRO A O 1
ATOM 2399 N N . SER A 1 308 ? -5.309 14.867 -14.016 1 94.38 308 SER A N 1
ATOM 2400 C CA . SER A 1 308 ? -5.711 13.547 -14.484 1 94.38 308 SER A CA 1
ATOM 2401 C C . SER A 1 308 ? -5.027 12.438 -13.68 1 94.38 308 SER A C 1
ATOM 2403 O O . SER A 1 308 ? -5.672 11.469 -13.289 1 94.38 308 SER A O 1
ATOM 2405 N N . ALA A 1 309 ? -3.75 12.562 -13.469 1 94.12 309 ALA A N 1
ATOM 2406 C CA . ALA A 1 309 ? -3.008 11.586 -12.672 1 94.12 309 ALA A CA 1
ATOM 2407 C C . ALA A 1 309 ? -3.533 11.531 -11.242 1 94.12 309 ALA A C 1
ATOM 2409 O O . ALA A 1 309 ? -3.623 10.453 -10.648 1 94.12 309 ALA A O 1
ATOM 2410 N N . PHE A 1 310 ? -3.879 12.727 -10.727 1 96.44 310 PHE A N 1
ATOM 2411 C CA . PHE A 1 310 ? -4.422 12.812 -9.375 1 96.44 310 PHE A CA 1
ATOM 2412 C C . PHE A 1 310 ? -5.742 12.055 -9.273 1 96.44 310 PHE A C 1
ATOM 2414 O O . PHE A 1 310 ? -5.941 11.266 -8.352 1 96.44 310 PHE A O 1
ATOM 2421 N N . ARG A 1 311 ? -6.586 12.258 -10.227 1 94.25 311 ARG A N 1
ATOM 2422 C CA . ARG A 1 311 ? -7.875 11.578 -10.25 1 94.25 311 ARG A CA 1
ATOM 2423 C C . ARG A 1 311 ? -7.703 10.07 -10.352 1 94.25 311 ARG A C 1
ATOM 2425 O O . ARG A 1 311 ? -8.375 9.312 -9.648 1 94.25 311 ARG A O 1
ATOM 2432 N N . GLN A 1 312 ? -6.855 9.648 -11.172 1 90.81 312 GLN A N 1
ATOM 2433 C CA . GLN A 1 312 ? -6.594 8.219 -11.344 1 90.81 312 GLN A CA 1
ATOM 2434 C C . GLN A 1 312 ? -6.086 7.598 -10.047 1 90.81 312 GLN A C 1
ATOM 2436 O O . GLN A 1 312 ? -6.465 6.477 -9.703 1 90.81 312 GLN A O 1
ATOM 2441 N N . ARG A 1 313 ? -5.316 8.312 -9.375 1 93.94 313 ARG A N 1
ATOM 2442 C CA . ARG A 1 313 ? -4.641 7.805 -8.188 1 93.94 313 ARG A CA 1
ATOM 2443 C C . ARG A 1 313 ? -5.586 7.785 -6.988 1 93.94 313 ARG A C 1
ATOM 2445 O O . ARG A 1 313 ? -5.473 6.918 -6.121 1 93.94 313 ARG A O 1
ATOM 2452 N N . PHE A 1 314 ? -6.578 8.719 -6.996 1 95.38 314 PHE A N 1
ATOM 2453 C CA . PHE A 1 314 ? -7.266 8.891 -5.723 1 95.38 314 PHE A CA 1
ATOM 2454 C C . PHE A 1 314 ? -8.773 8.734 -5.895 1 95.38 314 PHE A C 1
ATOM 2456 O O . PHE A 1 314 ? -9.5 8.562 -4.914 1 95.38 314 PHE A O 1
ATOM 2463 N N . SER A 1 315 ? -9.258 8.805 -7.09 1 89.5 315 SER A N 1
ATOM 2464 C CA . SER A 1 315 ? -10.695 8.695 -7.301 1 89.5 315 SER A CA 1
ATOM 2465 C C . SER A 1 315 ? -11.117 7.242 -7.492 1 89.5 315 SER A C 1
ATOM 2467 O O . SER A 1 315 ? -10.477 6.5 -8.234 1 89.5 315 SER A O 1
ATOM 2469 N N . SER A 1 316 ? -12.07 6.797 -6.684 1 75.12 316 SER A N 1
ATOM 2470 C CA . SER A 1 316 ? -12.594 5.441 -6.812 1 75.12 316 SER A CA 1
ATOM 2471 C C . SER A 1 316 ? -13.758 5.391 -7.789 1 75.12 316 SER A C 1
ATOM 2473 O O . SER A 1 316 ? -14.367 4.336 -7.984 1 75.12 316 SER A O 1
ATOM 2475 N N . ILE A 1 317 ? -14.164 6.512 -8.359 1 61.62 317 ILE A N 1
ATOM 2476 C CA . ILE A 1 317 ? -15.297 6.555 -9.273 1 61.62 317 ILE A CA 1
ATOM 2477 C C . ILE A 1 317 ? -14.867 6.02 -10.641 1 61.62 317 ILE A C 1
ATOM 2479 O O . ILE A 1 317 ? -13.844 6.43 -11.188 1 61.62 317 ILE A O 1
ATOM 2483 N N . SER A 1 318 ? -15.273 4.754 -10.906 1 51.84 318 SER A N 1
ATOM 2484 C CA . SER A 1 318 ? -14.984 4.156 -12.211 1 51.84 318 SER A CA 1
ATOM 2485 C C . SER A 1 318 ? -15.352 5.109 -13.344 1 51.84 318 SER A C 1
ATOM 2487 O O . SER A 1 318 ? -16.438 5.695 -13.344 1 51.84 318 SER A O 1
ATOM 2489 N N . PRO A 1 319 ? -14.391 5.512 -14.156 1 40.62 319 PRO A N 1
ATOM 2490 C CA . PRO A 1 319 ? -14.828 6.289 -15.32 1 40.62 319 PRO A CA 1
ATOM 2491 C C . PRO A 1 319 ? -15.992 5.633 -16.062 1 40.62 319 PRO A C 1
ATOM 2493 O O . PRO A 1 319 ? -16.047 4.406 -16.172 1 40.62 319 PRO A O 1
ATOM 2496 N N . VAL A 1 320 ? -17.172 6.223 -16.094 1 34.78 320 VAL A N 1
ATOM 2497 C CA . VAL A 1 320 ? -18.188 5.762 -17.031 1 34.78 320 VAL A CA 1
ATOM 2498 C C . VAL A 1 320 ? -17.562 5.555 -18.406 1 34.78 320 VAL A C 1
ATOM 2500 O O . VAL A 1 320 ? -16.984 6.48 -18.984 1 34.78 320 VAL A O 1
ATOM 2503 N N . LEU A 1 321 ? -17.141 4.445 -18.75 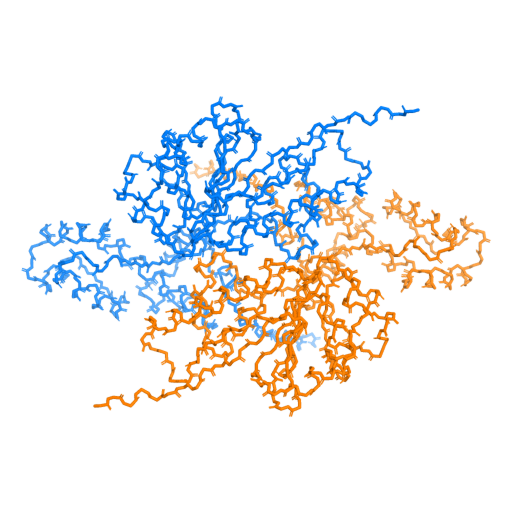1 34.25 321 LEU A N 1
ATOM 2504 C CA . LEU A 1 321 ? -16.812 4.238 -20.156 1 34.25 321 LEU A CA 1
ATOM 2505 C C . LEU A 1 321 ? -17.812 4.934 -21.062 1 34.25 321 LEU A C 1
ATOM 2507 O O . LEU A 1 321 ? -19.016 4.641 -21 1 34.25 321 LEU A O 1
ATOM 2511 N N . ILE A 1 322 ? -17.609 6.125 -21.375 1 32.41 322 ILE A N 1
ATOM 2512 C CA . ILE A 1 322 ? -18.438 6.594 -22.484 1 32.41 322 ILE A CA 1
ATOM 2513 C C . ILE A 1 322 ? -18.438 5.555 -23.609 1 32.41 322 ILE A C 1
ATOM 2515 O O . ILE A 1 322 ? -17.375 5.168 -24.094 1 32.41 322 ILE A O 1
ATOM 2519 N N . PRO A 1 323 ? -19.5 4.789 -23.672 1 30.67 323 PRO A N 1
ATOM 2520 C CA . PRO A 1 323 ? -19.562 3.908 -24.844 1 30.67 323 PRO A CA 1
ATOM 2521 C C . PRO A 1 323 ? -19.062 4.582 -26.125 1 30.67 323 PRO A C 1
ATOM 2523 O O . PRO A 1 323 ? -19.391 5.738 -26.375 1 30.67 323 PRO A O 1
ATOM 2526 N N . VAL A 1 324 ? -17.922 4.199 -26.547 1 33.16 324 VAL A N 1
ATOM 2527 C CA . VAL A 1 324 ? -17.578 4.598 -27.906 1 33.16 324 VAL A CA 1
ATOM 2528 C C . VAL A 1 324 ? -18.734 4.297 -28.844 1 33.16 324 VAL A C 1
ATOM 2530 O O . VAL A 1 324 ? -19.234 3.164 -28.891 1 33.16 324 VAL A O 1
ATOM 2533 N N . ASP A 1 325 ? -19.547 5.285 -29.031 1 30.94 325 ASP A N 1
ATOM 2534 C CA . ASP A 1 325 ? -20.562 5.176 -30.078 1 30.94 325 ASP A CA 1
ATOM 2535 C C . ASP A 1 325 ? -19.953 4.73 -31.406 1 30.94 325 ASP A C 1
ATOM 2537 O O . ASP A 1 325 ? -19.156 5.457 -32 1 30.94 325 ASP A O 1
ATOM 2541 N N . ASP A 1 326 ? -19.562 3.527 -31.484 1 29.19 326 ASP A N 1
ATOM 2542 C CA . ASP A 1 326 ? -19.203 2.975 -32.781 1 29.19 326 ASP A CA 1
ATOM 2543 C C . ASP A 1 326 ? -20.312 3.178 -33.812 1 29.19 326 ASP A C 1
ATOM 2545 O O . ASP A 1 326 ? -20.359 2.492 -34.844 1 29.19 326 ASP A O 1
ATOM 2549 N N . SER A 1 327 ? -21.312 4.02 -33.562 1 31.95 327 SER A N 1
ATOM 2550 C CA . SER A 1 327 ? -22.297 4.062 -34.625 1 31.95 327 SER A CA 1
ATOM 2551 C C . SER A 1 327 ? -21.672 4.586 -35.938 1 31.95 327 SER A C 1
ATOM 2553 O O . SER A 1 327 ? -22.344 4.629 -36.969 1 31.95 327 SER A O 1
ATOM 2555 N N . SER A 1 328 ? -20.578 5.383 -35.844 1 28.28 328 SER A N 1
ATOM 2556 C CA . SER A 1 328 ? -20.406 6.02 -37.156 1 28.28 328 SER A CA 1
ATOM 2557 C C . SER A 1 328 ? -19.844 5.047 -38.188 1 28.28 328 SER A C 1
ATOM 2559 O O . SER A 1 328 ? -19.422 5.453 -39.281 1 28.28 328 SER A O 1
ATOM 2561 N N . ILE A 1 329 ? -19.391 3.842 -37.812 1 26.73 329 ILE A N 1
ATOM 2562 C CA . ILE A 1 329 ? -18.844 3.137 -38.969 1 26.73 329 ILE A CA 1
ATOM 2563 C C . ILE A 1 329 ? -20 2.611 -39.844 1 26.73 329 ILE A C 1
ATOM 2565 O O . ILE A 1 329 ? -19.781 1.725 -40.656 1 26.73 329 ILE A O 1
ATOM 2569 N N . ASN A 1 330 ? -21.234 3.178 -39.656 1 22.72 330 ASN A N 1
ATOM 2570 C CA . ASN A 1 330 ? -21.906 2.912 -40.938 1 22.72 330 ASN A CA 1
ATOM 2571 C C . ASN A 1 330 ? -21.453 3.881 -42.031 1 22.72 330 ASN A C 1
ATOM 2573 O O . ASN A 1 330 ? -21.25 5.07 -41.75 1 22.72 330 ASN A O 1
ATOM 2577 N N . MET B 1 1 ? -30.344 19.703 24.141 1 27.8 1 MET B N 1
ATOM 2578 C CA . MET B 1 1 ? -30.047 18.312 24.453 1 27.8 1 MET B CA 1
ATOM 2579 C C . MET B 1 1 ? -29.797 17.5 23.188 1 27.8 1 MET B C 1
ATOM 2581 O O . MET B 1 1 ? -30.75 17.172 22.484 1 27.8 1 MET B O 1
ATOM 2585 N N . THR B 1 2 ? -28.906 17.984 22.328 1 31.08 2 THR B N 1
ATOM 2586 C CA . THR B 1 2 ? -28.719 17.734 20.906 1 31.08 2 THR B CA 1
ATOM 2587 C C . THR B 1 2 ? -28.641 16.234 20.625 1 31.08 2 THR B C 1
ATOM 2589 O O . THR B 1 2 ? -27.859 15.523 21.25 1 31.08 2 THR B O 1
ATOM 2592 N N . LYS B 1 3 ? -29.688 15.695 20.109 1 32.5 3 LYS B N 1
ATOM 2593 C CA . LYS B 1 3 ? -30 14.289 19.828 1 32.5 3 LYS B CA 1
ATOM 2594 C C . LYS B 1 3 ? -28.828 13.609 19.125 1 32.5 3 LYS B C 1
ATOM 2596 O O . LYS B 1 3 ? -28.594 13.836 17.938 1 32.5 3 LYS B O 1
ATOM 2601 N N . PHE B 1 4 ? -27.625 13.461 19.703 1 38.84 4 PHE B N 1
ATOM 2602 C CA . PHE B 1 4 ? -26.594 12.578 19.141 1 38.84 4 PHE B CA 1
ATOM 2603 C C . PHE B 1 4 ? -27.234 11.32 18.547 1 38.84 4 PHE B C 1
ATOM 2605 O O . PHE B 1 4 ? -27.812 10.516 19.281 1 38.84 4 PHE B O 1
ATOM 2612 N N . THR B 1 5 ? -28.016 11.383 17.578 1 41.53 5 THR B N 1
ATOM 2613 C CA . THR B 1 5 ? -28.562 10.195 16.938 1 41.53 5 THR B CA 1
ATOM 2614 C C . THR B 1 5 ? -27.547 9.047 16.969 1 41.53 5 THR B C 1
ATOM 2616 O O . THR B 1 5 ? -26.406 9.203 16.547 1 41.53 5 THR B O 1
ATOM 2619 N N . ASP B 1 6 ? -27.453 8.141 17.969 1 49.97 6 ASP B N 1
ATOM 2620 C CA . ASP B 1 6 ? -26.703 7.004 18.516 1 49.97 6 ASP B CA 1
ATOM 2621 C C . ASP B 1 6 ? -26.328 6.02 17.406 1 49.97 6 ASP B C 1
ATOM 2623 O O . ASP B 1 6 ? -27.109 5.117 17.078 1 49.97 6 ASP B O 1
ATOM 2627 N N . CYS B 1 7 ? -25.828 6.316 16.328 1 63.84 7 CYS B N 1
ATOM 2628 C CA . CYS B 1 7 ? -25.484 5.25 15.391 1 63.84 7 CYS B CA 1
ATOM 2629 C C . CYS B 1 7 ? -24.734 4.129 16.094 1 63.84 7 CYS B C 1
ATOM 2631 O O . CYS B 1 7 ? -23.719 4.375 16.766 1 63.84 7 CYS B O 1
ATOM 2633 N N . THR B 1 8 ? -25.391 2.922 16.328 1 81.19 8 THR B N 1
ATOM 2634 C CA . THR B 1 8 ? -24.859 1.715 16.938 1 81.19 8 THR B CA 1
ATOM 2635 C C . THR B 1 8 ? -23.547 1.306 16.281 1 81.19 8 THR B C 1
ATOM 2637 O O . THR B 1 8 ? -23.453 1.236 15.055 1 81.19 8 THR B O 1
ATOM 2640 N N . PRO B 1 9 ? -22.5 1.207 17.078 1 92.19 9 PRO B N 1
ATOM 2641 C CA . PRO B 1 9 ? -21.203 0.803 16.516 1 92.19 9 PRO B CA 1
ATOM 2642 C C . PRO B 1 9 ? -21.266 -0.553 15.82 1 92.19 9 PRO B C 1
ATOM 2644 O O . PRO B 1 9 ? -22.141 -1.372 16.125 1 92.19 9 PRO B O 1
ATOM 2647 N N . LEU B 1 10 ? -20.516 -0.706 14.844 1 95.88 10 LEU B N 1
ATOM 2648 C CA . LEU B 1 10 ? -20.375 -1.969 14.125 1 95.88 10 LEU B CA 1
ATOM 2649 C C . LEU B 1 10 ? -19.344 -2.865 14.789 1 95.88 10 LEU B C 1
ATOM 2651 O O . LEU B 1 10 ? -18.156 -2.502 14.867 1 95.88 10 LEU B O 1
ATOM 2655 N N . ASN B 1 11 ? -19.781 -4.008 15.258 1 97.81 11 ASN B N 1
ATOM 2656 C CA . ASN B 1 11 ? -18.859 -4.973 15.844 1 97.81 11 ASN B CA 1
ATOM 2657 C C . ASN B 1 11 ? -18.156 -5.797 14.773 1 97.81 11 ASN B C 1
ATOM 2659 O O . ASN B 1 11 ? -18.797 -6.492 13.992 1 97.81 11 ASN B O 1
ATOM 2663 N N . VAL B 1 12 ? -16.828 -5.727 14.789 1 98.69 12 VAL B N 1
ATOM 2664 C CA . VAL B 1 12 ? -16 -6.379 13.773 1 98.69 12 VAL B CA 1
ATOM 2665 C C . VAL B 1 12 ? -15.141 -7.461 14.43 1 98.69 12 VAL B C 1
ATOM 2667 O O . VAL B 1 12 ? -14.453 -7.203 15.422 1 98.69 12 VAL B O 1
ATOM 2670 N N . ALA B 1 13 ? -15.195 -8.633 13.898 1 98.88 13 ALA B N 1
ATOM 2671 C CA . ALA B 1 13 ? -14.266 -9.695 14.297 1 98.88 13 ALA B CA 1
ATOM 2672 C C . ALA B 1 13 ? -13.164 -9.875 13.25 1 98.88 13 ALA B C 1
ATOM 2674 O O . ALA B 1 13 ? -13.453 -10.148 12.078 1 98.88 13 ALA B O 1
ATOM 2675 N N . ILE B 1 14 ? -11.977 -9.695 13.617 1 98.88 14 ILE B N 1
ATOM 2676 C CA . ILE B 1 14 ? -10.82 -10.055 12.797 1 98.88 14 ILE B CA 1
ATOM 2677 C C . ILE B 1 14 ? -10.227 -11.375 13.289 1 98.88 14 ILE B C 1
ATOM 2679 O O . ILE B 1 14 ? -9.766 -11.461 14.43 1 98.88 14 ILE B O 1
ATOM 2683 N N . LEU B 1 15 ? -10.18 -12.352 12.445 1 98.69 15 LEU B N 1
ATOM 2684 C CA . LEU B 1 15 ? -9.758 -13.68 12.875 1 98.69 15 LEU B CA 1
ATOM 2685 C C . LEU B 1 15 ? -8.242 -13.812 12.789 1 98.69 15 LEU B C 1
ATOM 2687 O O . LEU B 1 15 ? -7.672 -13.789 11.695 1 98.69 15 LEU B O 1
ATOM 2691 N N . ALA B 1 16 ? -7.641 -13.953 13.93 1 98.31 16 ALA B N 1
ATOM 2692 C CA . ALA B 1 16 ? -6.211 -14.234 14.016 1 98.31 16 ALA B CA 1
ATOM 2693 C C . ALA B 1 16 ? -5.945 -15.734 14 1 98.31 16 ALA B C 1
ATOM 2695 O O . ALA B 1 16 ? -5.562 -16.312 15.023 1 98.31 16 ALA B O 1
ATOM 2696 N N . LEU B 1 17 ? -6.004 -16.297 12.844 1 97.69 17 LEU B N 1
ATOM 2697 C CA . LEU B 1 17 ? -5.883 -17.734 12.672 1 97.69 17 LEU B CA 1
ATOM 2698 C C . LEU B 1 17 ? -4.418 -18.156 12.578 1 97.69 17 LEU B C 1
ATOM 2700 O O . LEU B 1 17 ? -3.551 -17.328 12.281 1 97.69 17 LEU B O 1
ATOM 2704 N N . PRO B 1 18 ? -4.137 -19.469 12.859 1 96.38 18 PRO B N 1
ATOM 2705 C CA . PRO B 1 18 ? -2.77 -19.938 12.625 1 96.38 18 PRO B CA 1
ATOM 2706 C C . PRO B 1 18 ? -2.295 -19.688 11.195 1 96.38 18 PRO B C 1
ATOM 2708 O O . PRO B 1 18 ? -3.004 -20 10.234 1 96.38 18 PRO B O 1
ATOM 2711 N N . GLY B 1 19 ? -1.173 -18.969 11.094 1 95.75 19 GLY B N 1
ATOM 2712 C CA . GLY B 1 19 ? -0.604 -18.703 9.789 1 95.75 19 GLY B CA 1
ATOM 2713 C C . GLY B 1 19 ? -1.009 -17.344 9.227 1 95.75 19 GLY B C 1
ATOM 2714 O O . GLY B 1 19 ? -0.502 -16.922 8.188 1 95.75 19 GLY B O 1
ATOM 2715 N N . SER B 1 20 ? -1.907 -16.641 9.93 1 97.44 20 SER B N 1
ATOM 2716 C CA . SER B 1 20 ? -2.334 -15.328 9.453 1 97.44 20 SER B CA 1
ATOM 2717 C C . SER B 1 20 ? -1.176 -14.336 9.453 1 97.44 20 SER B C 1
ATOM 2719 O O . SER B 1 20 ? -0.286 -14.414 10.305 1 97.44 20 SER B O 1
ATOM 2721 N N . LEU B 1 21 ? -1.202 -13.5 8.461 1 97.88 21 LEU B N 1
ATOM 2722 C CA . LEU B 1 21 ? -0.296 -12.359 8.508 1 97.88 21 LEU B CA 1
ATOM 2723 C C . LEU B 1 21 ? -0.594 -11.477 9.711 1 97.88 21 LEU B C 1
ATOM 2725 O O . LEU B 1 21 ? -1.639 -10.828 9.766 1 97.88 21 LEU B O 1
ATOM 2729 N N . THR B 1 22 ? 0.341 -11.461 10.633 1 98.12 22 THR B N 1
ATOM 2730 C CA . THR B 1 22 ? 0.147 -10.688 11.859 1 98.12 22 THR B CA 1
ATOM 2731 C C . THR B 1 22 ? 0.004 -9.203 11.547 1 98.12 22 THR B C 1
ATOM 2733 O O . THR B 1 22 ? -0.802 -8.508 12.164 1 98.12 22 THR B O 1
ATOM 2736 N N . SER B 1 23 ? 0.729 -8.742 10.586 1 98.25 23 SER B N 1
ATOM 2737 C CA . SER B 1 23 ? 0.634 -7.352 10.148 1 98.25 23 SER B CA 1
ATOM 2738 C C . SER B 1 23 ? -0.774 -7.02 9.664 1 98.25 23 SER B C 1
ATOM 2740 O O . SER B 1 23 ? -1.284 -5.93 9.93 1 98.25 23 SER B O 1
ATOM 2742 N N . ALA B 1 24 ? -1.412 -7.934 9 1 98.62 24 ALA B N 1
ATOM 2743 C CA . ALA B 1 24 ? -2.766 -7.711 8.5 1 98.62 24 ALA B CA 1
ATOM 2744 C C . ALA B 1 24 ? -3.773 -7.668 9.648 1 98.62 24 ALA B C 1
ATOM 2746 O O . ALA B 1 24 ? -4.695 -6.852 9.641 1 98.62 24 ALA B O 1
ATOM 2747 N N . VAL B 1 25 ? -3.58 -8.562 10.617 1 98.69 25 VAL B N 1
ATOM 2748 C CA . VAL B 1 25 ? -4.488 -8.609 11.758 1 98.69 25 VAL B CA 1
ATOM 2749 C C . VAL B 1 25 ? -4.461 -7.266 12.492 1 98.69 25 VAL B C 1
ATOM 2751 O O . VAL B 1 25 ? -5.504 -6.648 12.703 1 98.69 25 VAL B O 1
ATOM 2754 N N . TYR B 1 26 ? -3.32 -6.793 12.781 1 98.44 26 TYR B N 1
ATOM 2755 C CA . TYR B 1 26 ? -3.195 -5.531 13.508 1 98.44 26 TYR B CA 1
ATOM 2756 C C . TYR B 1 26 ? -3.473 -4.348 12.586 1 98.44 26 TYR B C 1
ATOM 2758 O O . TYR B 1 26 ? -4.047 -3.342 13.016 1 98.44 26 TYR B O 1
ATOM 2766 N N . GLY B 1 27 ? -3.041 -4.492 11.359 1 98.44 27 GLY B N 1
ATOM 2767 C CA . GLY B 1 27 ? -3.219 -3.402 10.414 1 98.44 27 GLY B CA 1
ATOM 2768 C C . GLY B 1 27 ? -4.676 -3.064 10.164 1 98.44 27 GLY B C 1
ATOM 2769 O O . GLY B 1 27 ? -5.047 -1.89 10.102 1 98.44 27 GLY B O 1
ATOM 2770 N N . LEU B 1 28 ? -5.484 -4.074 9.984 1 98.69 28 LEU B N 1
ATOM 2771 C CA . LEU B 1 28 ? -6.914 -3.869 9.805 1 98.69 28 LEU B CA 1
ATOM 2772 C C . LEU B 1 28 ? -7.523 -3.178 11.016 1 98.69 28 LEU B C 1
ATOM 2774 O O . LEU B 1 28 ? -8.312 -2.24 10.875 1 98.69 28 LEU B O 1
ATOM 2778 N N . GLU B 1 29 ? -7.156 -3.648 12.156 1 98.56 29 GLU B N 1
ATOM 2779 C CA . GLU B 1 29 ? -7.648 -3.018 13.375 1 98.56 29 GLU B CA 1
ATOM 2780 C C . GLU B 1 29 ? -7.238 -1.551 13.445 1 98.56 29 GLU B C 1
ATOM 2782 O O . GLU B 1 29 ? -8.07 -0.679 13.703 1 98.56 29 GLU B O 1
ATOM 2787 N N . GLU B 1 30 ? -5.984 -1.295 13.234 1 98.19 30 GLU B N 1
ATOM 2788 C CA . GLU B 1 30 ? -5.445 0.059 13.297 1 98.19 30 GLU B CA 1
ATOM 2789 C C . GLU B 1 30 ? -6.137 0.98 12.297 1 98.19 30 GLU B C 1
ATOM 2791 O O . GLU B 1 30 ? -6.48 2.117 12.625 1 98.19 30 GLU B O 1
ATOM 2796 N N . MET B 1 31 ? -6.367 0.49 11.125 1 97.81 31 MET B N 1
ATOM 2797 C CA . MET B 1 31 ? -7.039 1.266 10.086 1 97.81 31 MET B CA 1
ATOM 2798 C C . MET B 1 31 ? -8.453 1.646 10.516 1 97.81 31 MET B C 1
ATOM 2800 O O . MET B 1 31 ? -8.852 2.805 10.398 1 97.81 31 MET B O 1
ATOM 2804 N N . LEU B 1 32 ? -9.18 0.666 11.016 1 98.19 32 LEU B N 1
ATOM 2805 C CA . LEU B 1 32 ? -10.57 0.905 11.391 1 98.19 32 LEU B CA 1
ATOM 2806 C C . LEU B 1 32 ? -10.656 1.854 12.586 1 98.19 32 LEU B C 1
ATOM 2808 O O . LEU B 1 32 ? -11.523 2.725 12.633 1 98.19 32 LEU B O 1
ATOM 2812 N N . LEU B 1 33 ? -9.734 1.701 13.492 1 97.62 33 LEU B N 1
ATOM 2813 C CA . LEU B 1 33 ? -9.734 2.582 14.656 1 97.62 33 LEU B CA 1
ATOM 2814 C C . LEU B 1 33 ? -9.328 4 14.266 1 97.62 33 LEU B C 1
ATOM 2816 O O . LEU B 1 33 ? -9.836 4.973 14.82 1 97.62 33 LEU B O 1
ATOM 2820 N N . MET B 1 34 ? -8.391 4.148 13.344 1 97 34 MET B N 1
ATOM 2821 C CA . MET B 1 34 ? -8.039 5.469 12.828 1 97 34 MET B CA 1
ATOM 2822 C C . MET B 1 34 ? -9.242 6.121 12.148 1 97 34 MET B C 1
ATOM 2824 O O . MET B 1 34 ? -9.453 7.328 12.281 1 97 34 MET B O 1
ATOM 2828 N N . ALA B 1 35 ? -10.008 5.312 11.398 1 96.88 35 ALA B N 1
ATOM 2829 C CA . ALA B 1 35 ? -11.234 5.82 10.781 1 96.88 35 ALA B CA 1
ATOM 2830 C C . ALA B 1 35 ? -12.188 6.367 11.836 1 96.88 35 ALA B C 1
ATOM 2832 O O . ALA B 1 35 ? -12.82 7.406 11.633 1 96.88 35 ALA B O 1
ATOM 2833 N N . ASN B 1 36 ? -12.273 5.656 13 1 96.31 36 ASN B N 1
ATOM 2834 C CA . ASN B 1 36 ? -13.109 6.141 14.094 1 96.31 36 ASN B CA 1
ATOM 2835 C C . ASN B 1 36 ? -12.711 7.551 14.523 1 96.31 36 ASN B C 1
ATOM 2837 O O . ASN B 1 36 ? -13.57 8.406 14.75 1 96.31 36 ASN B O 1
ATOM 2841 N N . THR B 1 37 ? -11.422 7.75 14.602 1 94.56 37 THR B N 1
ATOM 2842 C CA . THR B 1 37 ? -10.906 9.047 15.023 1 94.56 37 THR B CA 1
ATOM 2843 C C . THR B 1 37 ? -11.242 10.125 13.992 1 94.56 37 THR B C 1
ATOM 2845 O O . THR B 1 37 ? -11.609 11.242 14.352 1 94.56 37 THR B O 1
ATOM 2848 N N . LEU B 1 38 ? -11.156 9.781 12.758 1 93.31 38 LEU B N 1
ATOM 2849 C CA . LEU B 1 38 ? -11.445 10.727 11.68 1 93.31 38 LEU B CA 1
ATOM 2850 C C . LEU B 1 38 ? -12.93 11.07 11.641 1 93.31 38 LEU B C 1
ATOM 2852 O O . LEU B 1 38 ? -13.297 12.211 11.359 1 93.31 38 LEU B O 1
ATOM 2856 N N . VAL B 1 39 ? -13.75 10.086 11.914 1 92.31 39 VAL B N 1
ATOM 2857 C CA . VAL B 1 39 ? -15.188 10.305 11.969 1 92.31 39 VAL B CA 1
ATOM 2858 C C . VAL B 1 39 ? -15.516 11.32 13.062 1 92.31 39 VAL B C 1
ATOM 2860 O O . VAL B 1 39 ? -16.344 12.211 12.859 1 92.31 39 VAL B O 1
ATOM 2863 N N . LEU B 1 40 ? -14.844 11.203 14.156 1 88.69 40 LEU B N 1
ATOM 2864 C CA . LEU B 1 40 ? -15.094 12.078 15.297 1 88.69 40 LEU B CA 1
ATOM 2865 C C . LEU B 1 40 ? -14.633 13.5 15.008 1 88.69 40 LEU B C 1
ATOM 2867 O O . LEU B 1 40 ? -15.219 14.461 15.516 1 88.69 40 LEU B O 1
ATOM 2871 N N . LYS B 1 41 ? -13.695 13.617 14.172 1 85.38 41 LYS B N 1
ATOM 2872 C CA . LYS B 1 41 ? -13.125 14.93 13.875 1 85.38 41 LYS B CA 1
ATOM 2873 C C . LYS B 1 41 ? -13.906 15.633 12.766 1 85.38 41 LYS B C 1
ATOM 2875 O O . LYS B 1 41 ? -13.828 16.844 12.617 1 85.38 41 LYS B O 1
ATOM 2880 N N . GLU B 1 42 ? -14.609 14.82 12.023 1 81.25 42 GLU B N 1
ATOM 2881 C CA . GLU B 1 42 ? -15.328 15.375 10.883 1 81.25 42 GLU B CA 1
ATOM 2882 C C . GLU B 1 42 ? -16.703 15.898 11.297 1 81.25 42 GLU B C 1
ATOM 2884 O O . GLU B 1 42 ? -17.562 15.125 11.727 1 81.25 42 GLU B O 1
ATOM 2889 N N . GLU B 1 43 ? -16.938 17.156 11.195 1 73.62 43 GLU B N 1
ATOM 2890 C CA . GLU B 1 43 ? -18.156 17.797 11.68 1 73.62 43 GLU B CA 1
ATOM 2891 C C . GLU B 1 43 ? -19.312 17.594 10.703 1 73.62 43 GLU B C 1
ATOM 2893 O O . GLU B 1 43 ? -20.484 17.625 11.102 1 73.62 43 GLU B O 1
ATOM 2898 N N . HIS B 1 44 ? -19.047 17.328 9.484 1 76.31 44 HIS B N 1
ATOM 2899 C CA . HIS B 1 44 ? -20.141 17.375 8.508 1 76.31 44 HIS B CA 1
ATOM 2900 C C . HIS B 1 44 ? -20.422 15.984 7.953 1 76.31 44 HIS B C 1
ATOM 2902 O O . HIS B 1 44 ? -20.875 15.844 6.816 1 76.31 44 HIS B O 1
ATOM 2908 N N . LEU B 1 45 ? -20.266 15.078 8.875 1 79.62 45 LEU B N 1
ATOM 2909 C CA . LEU B 1 45 ? -20.609 13.734 8.398 1 79.62 45 LEU B CA 1
ATOM 2910 C C . LEU B 1 45 ? -22.062 13.414 8.672 1 79.62 45 LEU B C 1
ATOM 2912 O O . LEU B 1 45 ? -22.641 13.898 9.648 1 79.62 45 LEU B O 1
ATOM 2916 N N . PRO B 1 46 ? -22.562 12.586 7.73 1 75.5 46 PRO B N 1
ATOM 2917 C CA . PRO B 1 46 ? -23.922 12.148 7.996 1 75.5 46 PRO B CA 1
ATOM 2918 C C . PRO B 1 46 ? -24.062 11.406 9.328 1 75.5 46 PRO B C 1
ATOM 2920 O O . PRO B 1 46 ? -23.109 10.773 9.781 1 75.5 46 PRO B O 1
ATOM 2923 N N . LEU B 1 47 ? -25.188 11.555 9.891 1 70.38 47 LEU B N 1
ATOM 2924 C CA . LEU B 1 47 ? -25.5 10.891 11.148 1 70.38 47 LEU B CA 1
ATOM 2925 C C . LEU B 1 47 ? -25.375 9.375 11.008 1 70.38 47 LEU B C 1
ATOM 2927 O O . LEU B 1 47 ? -25.219 8.664 12.008 1 70.38 47 LEU B O 1
ATOM 2931 N N . SER B 1 48 ? -25.391 8.906 9.773 1 75.19 48 SER B N 1
ATOM 2932 C CA . SER B 1 48 ? -25.359 7.473 9.508 1 75.19 48 SER B CA 1
ATOM 2933 C C . SER B 1 48 ? -23.938 6.926 9.562 1 75.19 48 SER B C 1
ATOM 2935 O O . SER B 1 48 ? -23.734 5.707 9.555 1 75.19 48 SER B O 1
ATOM 2937 N N . ALA B 1 49 ? -23.047 7.863 9.719 1 81.44 49 ALA B N 1
ATOM 2938 C CA . ALA B 1 49 ? -21.672 7.371 9.812 1 81.44 49 ALA B CA 1
ATOM 2939 C C . ALA B 1 49 ? -21.469 6.57 11.094 1 81.44 49 ALA B C 1
ATOM 2941 O O . ALA B 1 49 ? -21.844 7.016 12.18 1 81.44 49 ALA B O 1
ATOM 2942 N N . THR B 1 50 ? -20.938 5.367 10.898 1 88.69 50 THR B N 1
ATOM 2943 C CA . THR B 1 50 ? -20.797 4.469 12.039 1 88.69 50 THR B CA 1
ATOM 2944 C C . THR B 1 50 ? -19.328 4.387 12.477 1 88.69 50 THR B C 1
ATOM 2946 O O . THR B 1 50 ? -18.453 4.918 11.805 1 88.69 50 THR B O 1
ATOM 2949 N N . ARG B 1 51 ? -19.156 3.869 13.664 1 94.31 51 ARG B N 1
ATOM 2950 C CA . ARG B 1 51 ? -17.844 3.568 14.211 1 94.31 51 ARG B CA 1
ATOM 2951 C C . ARG B 1 51 ? -17.656 2.066 14.383 1 94.31 51 ARG B C 1
ATOM 2953 O O . ARG B 1 51 ? -18.625 1.318 14.477 1 94.31 51 ARG B O 1
ATOM 2960 N N . PHE B 1 52 ? -16.406 1.706 14.391 1 97.44 52 PHE B N 1
ATOM 2961 C CA . PHE B 1 52 ? -16.094 0.289 14.5 1 97.44 52 PHE B CA 1
ATOM 2962 C C . PHE B 1 52 ? -15.688 -0.064 15.93 1 97.44 52 PHE B C 1
ATOM 2964 O O . PHE B 1 52 ? -15 0.714 16.594 1 97.44 52 PHE B O 1
ATOM 2971 N N . VAL B 1 53 ? -16.172 -1.149 16.391 1 98.06 53 VAL B N 1
ATOM 2972 C CA . VAL B 1 53 ? -15.633 -1.835 17.562 1 98.06 53 VAL B CA 1
ATOM 2973 C C . VAL B 1 53 ? -14.961 -3.139 17.125 1 98.06 53 VAL B C 1
ATOM 2975 O O . VAL B 1 53 ? -15.633 -4.059 16.656 1 98.06 53 VAL B O 1
ATOM 2978 N N . VAL B 1 54 ? -13.656 -3.232 17.328 1 98.56 54 VAL B N 1
ATOM 2979 C CA . VAL B 1 54 ? -12.898 -4.316 16.719 1 98.56 54 VAL B CA 1
ATOM 2980 C C . VAL B 1 54 ? -12.469 -5.32 17.781 1 98.56 54 VAL B C 1
ATOM 2982 O O . VAL B 1 54 ? -11.938 -4.934 18.828 1 98.56 54 VAL B O 1
ATOM 2985 N N . THR B 1 55 ? -12.719 -6.566 17.5 1 98.5 55 THR B N 1
ATOM 2986 C CA . THR B 1 55 ? -12.242 -7.672 18.312 1 98.5 55 THR B CA 1
ATOM 2987 C C . THR B 1 55 ? -11.383 -8.625 17.5 1 98.5 55 THR B C 1
ATOM 2989 O O . THR B 1 55 ? -11.805 -9.094 16.438 1 98.5 55 THR B O 1
ATOM 2992 N N . ARG B 1 56 ? -10.18 -8.836 17.938 1 98.38 56 ARG B N 1
ATOM 2993 C CA . ARG B 1 56 ? -9.367 -9.898 17.359 1 98.38 56 ARG B CA 1
ATOM 2994 C C . ARG B 1 56 ? -9.656 -11.242 18.016 1 98.38 56 ARG B C 1
ATOM 2996 O O . ARG B 1 56 ? -9.672 -11.336 19.25 1 98.38 56 ARG B O 1
ATOM 3003 N N . LEU B 1 57 ? -9.883 -12.25 17.172 1 98.25 57 LEU B N 1
ATOM 3004 C CA . LEU B 1 57 ? -10.273 -13.547 17.719 1 98.25 57 LEU B CA 1
ATOM 3005 C C . LEU B 1 57 ? -9.336 -14.641 17.219 1 98.25 57 LEU B C 1
ATOM 3007 O O . LEU B 1 57 ? -9.148 -14.805 16 1 98.25 57 LEU B O 1
ATOM 3011 N N . SER B 1 58 ? -8.781 -15.32 18.172 1 97.12 58 SER B N 1
ATOM 3012 C CA . SER B 1 58 ? -8.156 -16.594 17.812 1 97.12 58 SER B CA 1
ATOM 3013 C C . SER B 1 58 ? -9.188 -17.703 17.656 1 97.12 58 SER B C 1
ATOM 3015 O O . SER B 1 58 ? -10.352 -17.516 18.031 1 97.12 58 SER B O 1
ATOM 3017 N N . LEU B 1 59 ? -8.734 -18.766 17.141 1 95.19 59 LEU B N 1
ATOM 3018 C CA . LEU B 1 59 ? -9.641 -19.906 16.953 1 95.19 59 LEU B CA 1
ATOM 3019 C C . LEU B 1 59 ? -10.234 -20.344 18.281 1 95.19 59 LEU B C 1
ATOM 3021 O O . LEU B 1 59 ? -11.406 -20.719 18.344 1 95.19 59 LEU B O 1
ATOM 3025 N N . ALA B 1 60 ? -9.477 -20.266 19.344 1 95.38 60 ALA B N 1
ATOM 3026 C CA . ALA B 1 60 ? -9.891 -20.734 20.672 1 95.38 60 ALA B CA 1
ATOM 3027 C C . ALA B 1 60 ? -10.906 -19.781 21.281 1 95.38 60 ALA B C 1
ATOM 3029 O O . ALA B 1 60 ? -11.602 -20.141 22.25 1 95.38 60 ALA B O 1
ATOM 3030 N N . GLU B 1 61 ? -11.008 -18.625 20.719 1 96.94 61 GLU B N 1
ATOM 3031 C CA . GLU B 1 61 ? -11.82 -17.578 21.344 1 96.94 61 GLU B CA 1
ATOM 3032 C C . GLU B 1 61 ? -13.172 -17.438 20.656 1 96.94 61 GLU B C 1
ATOM 3034 O O . GLU B 1 61 ? -14.039 -16.703 21.125 1 96.94 61 GLU B O 1
ATOM 3039 N N . ILE B 1 62 ? -13.336 -18.125 19.531 1 95.69 62 ILE B N 1
ATOM 3040 C CA . ILE B 1 62 ? -14.625 -17.984 18.859 1 95.69 62 ILE B CA 1
ATOM 3041 C C . ILE B 1 62 ? -15.711 -18.672 19.672 1 95.69 62 ILE B C 1
ATOM 3043 O O . ILE B 1 62 ? -15.469 -19.719 20.281 1 95.69 62 ILE B O 1
ATOM 3047 N N . SER B 1 63 ? -16.828 -17.953 19.781 1 95.5 63 SER B N 1
ATOM 3048 C CA . SER B 1 63 ? -18 -18.453 20.5 1 95.5 63 SER B CA 1
ATOM 3049 C C . SER B 1 63 ? -19.266 -18.281 19.672 1 95.5 63 SER B C 1
ATOM 3051 O O . SER B 1 63 ? -19.484 -17.219 19.062 1 95.5 63 SER B O 1
ATOM 3053 N N . LEU B 1 64 ? -20.141 -19.266 19.719 1 90.94 64 LEU B N 1
ATOM 3054 C CA . LEU B 1 64 ? -21.391 -19.203 18.984 1 90.94 64 LEU B CA 1
ATOM 3055 C C . LEU B 1 64 ? -22.344 -18.188 19.594 1 90.94 64 LEU B C 1
ATOM 3057 O O . LEU B 1 64 ? -23.312 -17.766 18.953 1 90.94 64 LEU B O 1
ATOM 3061 N N . ASP B 1 65 ? -22.016 -17.719 20.734 1 92.62 65 ASP B N 1
ATOM 3062 C CA . ASP B 1 65 ? -22.891 -16.781 21.453 1 92.62 65 ASP B CA 1
ATOM 3063 C C . ASP B 1 65 ? -22.594 -15.344 21.047 1 92.62 65 ASP B C 1
ATOM 3065 O O . ASP B 1 65 ? -23.406 -14.453 21.266 1 92.62 65 ASP B O 1
ATOM 3069 N N . ASP B 1 66 ? -21.453 -15.172 20.531 1 95.06 66 ASP B N 1
ATOM 3070 C CA . ASP B 1 66 ? -21.078 -13.836 20.094 1 95.06 66 ASP B CA 1
ATOM 3071 C C . ASP B 1 66 ? -21.5 -13.57 18.656 1 95.06 66 ASP B C 1
ATOM 3073 O O . ASP B 1 66 ? -21.422 -14.461 17.812 1 95.06 66 ASP B O 1
ATOM 3077 N N . THR B 1 67 ? -22.047 -12.383 18.438 1 95.88 67 THR B N 1
ATOM 3078 C CA . THR B 1 67 ? -22.469 -12 17.094 1 95.88 67 THR B CA 1
ATOM 3079 C C . THR B 1 67 ? -21.719 -10.758 16.625 1 95.88 67 THR B C 1
ATOM 3081 O O . THR B 1 67 ? -21.469 -9.844 17.406 1 95.88 67 THR B O 1
ATOM 3084 N N . TYR B 1 68 ? -21.359 -10.797 15.414 1 98.12 68 TYR B N 1
ATOM 3085 C CA . TYR B 1 68 ? -20.656 -9.68 14.781 1 98.12 68 TYR B CA 1
ATOM 3086 C C . TYR B 1 68 ? -21.359 -9.242 13.508 1 98.12 68 TYR B C 1
ATOM 3088 O O . TYR B 1 68 ? -22.094 -10.023 12.891 1 98.12 68 TYR B O 1
ATOM 3096 N N . GLN B 1 69 ? -21.219 -7.965 13.188 1 97.88 69 GLN B N 1
ATOM 3097 C CA . GLN B 1 69 ? -21.781 -7.453 11.938 1 97.88 69 GLN B CA 1
ATOM 3098 C C . GLN B 1 69 ? -20.797 -7.617 10.789 1 97.88 69 GLN B C 1
ATOM 3100 O O . GLN B 1 69 ? -21.188 -7.691 9.625 1 97.88 69 GLN B O 1
ATOM 3105 N N . LEU B 1 70 ? -19.469 -7.66 11.117 1 98.44 70 LEU B N 1
ATOM 3106 C CA . LEU B 1 70 ? -18.391 -7.875 10.156 1 98.44 70 LEU B CA 1
ATOM 3107 C C . LEU B 1 70 ? -17.406 -8.93 10.664 1 98.44 70 LEU B C 1
ATOM 3109 O O . LEU B 1 70 ? -17 -8.891 11.828 1 98.44 70 LEU B O 1
ATOM 3113 N N . VAL B 1 71 ? -17.125 -9.859 9.797 1 98.88 71 VAL B N 1
ATOM 3114 C CA . VAL B 1 71 ? -16.094 -10.859 10.078 1 98.88 71 VAL B CA 1
ATOM 3115 C C . VAL B 1 71 ? -15.031 -10.828 8.984 1 98.88 71 VAL B C 1
ATOM 3117 O O . VAL B 1 71 ? -15.344 -10.938 7.797 1 98.88 71 VAL B O 1
ATOM 3120 N N . ILE B 1 72 ? -13.781 -10.68 9.391 1 98.88 72 ILE B N 1
ATOM 3121 C CA . ILE B 1 72 ? -12.703 -10.547 8.414 1 98.88 72 ILE B CA 1
ATOM 3122 C C . ILE B 1 72 ? -11.688 -11.672 8.602 1 98.88 72 ILE B C 1
ATOM 3124 O O . ILE B 1 72 ? -11.18 -11.883 9.703 1 98.88 72 ILE B O 1
ATOM 3128 N N . ILE B 1 73 ? -11.414 -12.375 7.547 1 98.69 73 ILE B N 1
ATOM 3129 C CA . ILE B 1 73 ? -10.367 -13.383 7.52 1 98.69 73 ILE B CA 1
ATOM 3130 C C . ILE B 1 73 ? -9.133 -12.828 6.805 1 98.69 73 ILE B C 1
ATOM 3132 O O . ILE B 1 73 ? -9.141 -12.664 5.582 1 98.69 73 ILE B O 1
ATOM 3136 N N . PRO B 1 74 ? -8.062 -12.562 7.531 1 98.31 74 PRO B N 1
ATOM 3137 C CA . PRO B 1 74 ? -6.871 -11.938 6.949 1 98.31 74 PRO B CA 1
ATOM 3138 C C . PRO B 1 74 ? -6.098 -12.891 6.039 1 98.31 74 PRO B C 1
ATOM 3140 O O . PRO B 1 74 ? -6.391 -14.086 5.992 1 98.31 74 PRO B O 1
ATOM 3143 N N . PRO B 1 75 ? -5.121 -12.312 5.254 1 97.94 75 PRO B N 1
ATOM 3144 C CA . PRO B 1 75 ? -4.234 -13.18 4.473 1 97.94 75 PRO B CA 1
ATOM 3145 C C . PRO B 1 75 ? -3.348 -14.055 5.348 1 97.94 75 PRO B C 1
ATOM 3147 O O . PRO B 1 75 ? -3.27 -13.852 6.562 1 97.94 75 PRO B O 1
ATOM 3150 N N . SER B 1 76 ? -2.768 -15.023 4.672 1 95.38 76 SER B N 1
ATOM 3151 C CA . SER B 1 76 ? -1.922 -15.945 5.414 1 95.38 76 SER B CA 1
ATOM 3152 C C . SER B 1 76 ? -0.526 -16.031 4.805 1 95.38 76 SER B C 1
ATOM 3154 O O . SER B 1 76 ? -0.362 -15.883 3.594 1 95.38 76 SER B O 1
ATOM 3156 N N . ILE B 1 77 ? 0.408 -16.25 5.684 1 89.75 77 ILE B N 1
ATOM 3157 C CA . ILE B 1 77 ? 1.77 -16.547 5.246 1 89.75 77 ILE B CA 1
ATOM 3158 C C . ILE B 1 77 ? 1.943 -18.047 5.07 1 89.75 77 ILE B C 1
ATOM 3160 O O . ILE B 1 77 ? 2.51 -18.5 4.074 1 89.75 77 ILE B O 1
ATOM 3164 N N . GLU B 1 78 ? 1.479 -18.766 6.031 1 88.31 78 GLU B N 1
ATOM 3165 C CA . GLU B 1 78 ? 1.424 -20.219 5.984 1 88.31 78 GLU B CA 1
ATOM 3166 C C . GLU B 1 78 ? 0.003 -20.719 5.723 1 88.31 78 GLU B C 1
ATOM 3168 O O . GLU B 1 78 ? -0.896 -20.5 6.539 1 88.31 78 GLU B O 1
ATOM 3173 N N . THR B 1 79 ? -0.13 -21.516 4.676 1 88.25 79 THR B N 1
ATOM 3174 C CA . THR B 1 79 ? -1.48 -21.734 4.168 1 88.25 79 THR B CA 1
ATOM 3175 C C . THR B 1 79 ? -2.025 -23.078 4.648 1 88.25 79 THR B C 1
ATOM 3177 O O . THR B 1 79 ? -3.188 -23.406 4.402 1 88.25 79 THR B O 1
ATOM 3180 N N . ASP B 1 80 ? -1.341 -23.797 5.418 1 91.75 80 ASP B N 1
ATOM 3181 C CA . ASP B 1 80 ? -1.76 -25.141 5.797 1 91.75 80 ASP B CA 1
ATOM 3182 C C . ASP B 1 80 ? -3.1 -25.109 6.527 1 91.75 80 ASP B C 1
ATOM 3184 O O . ASP B 1 80 ? -4.016 -25.875 6.184 1 91.75 80 ASP B O 1
ATOM 3188 N N . PHE B 1 81 ? -3.213 -24.266 7.465 1 93.12 81 PHE B N 1
ATOM 3189 C CA . PHE B 1 81 ? -4.457 -24.156 8.219 1 93.12 81 PHE B CA 1
ATOM 3190 C C . PHE B 1 81 ? -5.594 -23.688 7.32 1 93.12 81 PHE B C 1
ATOM 3192 O O . PHE B 1 81 ? -6.719 -24.188 7.414 1 93.12 81 PHE B O 1
ATOM 3199 N N . TYR B 1 82 ? -5.355 -22.812 6.426 1 93.38 82 TYR B N 1
ATOM 3200 C CA . TYR B 1 82 ? -6.367 -22.219 5.555 1 93.38 82 TYR B CA 1
ATOM 3201 C C . TYR B 1 82 ? -6.895 -23.25 4.562 1 93.38 82 TYR B C 1
ATOM 3203 O O . TYR B 1 82 ? -8.055 -23.188 4.148 1 93.38 82 TYR B O 1
ATOM 3211 N N . PHE B 1 83 ? -6.02 -24.234 4.258 1 94 83 PHE B N 1
ATOM 3212 C CA . PHE B 1 83 ? -6.402 -25.266 3.293 1 94 83 PHE B CA 1
ATOM 3213 C C . PHE B 1 83 ? -7.18 -26.375 3.977 1 94 83 PHE B C 1
ATOM 3215 O O . PHE B 1 83 ? -7.848 -27.172 3.312 1 94 83 PHE B O 1
ATOM 3222 N N . ASN B 1 84 ? -6.98 -26.438 5.285 1 95.19 84 ASN B N 1
ATOM 3223 C CA . ASN B 1 84 ? -7.625 -27.469 6.102 1 95.19 84 ASN B CA 1
ATOM 3224 C C . ASN B 1 84 ? -8.352 -26.859 7.297 1 95.19 84 ASN B C 1
ATOM 3226 O O . ASN B 1 84 ? -8 -27.125 8.445 1 95.19 84 ASN B O 1
ATOM 3230 N N . VAL B 1 85 ? -9.461 -26.297 7.012 1 95 85 VAL B N 1
ATOM 3231 C CA . VAL B 1 85 ? -10.164 -25.469 7.984 1 95 85 VAL B CA 1
ATOM 3232 C C . VAL B 1 85 ? -10.859 -26.359 9.016 1 95 85 VAL B C 1
ATOM 3234 O O . VAL B 1 85 ? -11.523 -27.328 8.656 1 95 85 VAL B O 1
ATOM 3237 N N . ALA B 1 86 ? -10.773 -25.969 10.242 1 94.44 86 ALA B N 1
ATOM 3238 C CA . ALA B 1 86 ? -11.422 -26.688 11.336 1 94.44 86 ALA B CA 1
ATOM 3239 C C . ALA B 1 86 ? -12.938 -26.609 11.227 1 94.44 86 ALA B C 1
ATOM 3241 O O . ALA B 1 86 ? -13.484 -25.547 10.883 1 94.44 86 ALA B O 1
ATOM 3242 N N . PRO B 1 87 ? -13.648 -27.719 11.57 1 95.88 87 PRO B N 1
ATOM 3243 C CA . PRO B 1 87 ? -15.109 -27.719 11.477 1 95.88 87 PRO B CA 1
ATOM 3244 C C . PRO B 1 87 ? -15.758 -26.656 12.344 1 95.88 87 PRO B C 1
ATOM 3246 O O . PRO B 1 87 ? -16.766 -26.062 11.953 1 95.88 87 PRO B O 1
ATOM 3249 N N . GLU B 1 88 ? -15.164 -26.375 13.469 1 96 88 GLU B N 1
ATOM 3250 C CA . GLU B 1 88 ? -15.734 -25.391 14.391 1 96 88 GLU B CA 1
ATOM 3251 C C . GLU B 1 88 ? -15.758 -24 13.758 1 96 88 GLU B C 1
ATOM 3253 O O . GLU B 1 88 ? -16.719 -23.25 13.945 1 96 88 GLU B O 1
ATOM 3258 N N . LEU B 1 89 ? -14.695 -23.688 13.062 1 97.81 89 LEU B N 1
ATOM 3259 C CA . LEU B 1 89 ? -14.633 -22.391 12.398 1 97.81 89 LEU B CA 1
ATOM 3260 C C . LEU B 1 89 ? -15.656 -22.312 11.273 1 97.81 89 LEU B C 1
ATOM 3262 O O . LEU B 1 89 ? -16.312 -21.281 11.102 1 97.81 89 LEU B O 1
ATOM 3266 N N . ARG B 1 90 ? -15.836 -23.375 10.531 1 97.94 90 ARG B N 1
ATOM 3267 C CA . ARG B 1 90 ? -16.812 -23.422 9.438 1 97.94 90 ARG B CA 1
ATOM 3268 C C . ARG B 1 90 ? -18.219 -23.156 9.945 1 97.94 90 ARG B C 1
ATOM 3270 O O . ARG B 1 90 ? -18.938 -22.328 9.391 1 97.94 90 ARG B O 1
ATOM 3277 N N . ILE B 1 91 ? -18.562 -23.812 10.992 1 97.69 91 ILE B N 1
ATOM 3278 C CA . ILE B 1 91 ? -19.891 -23.703 11.586 1 97.69 91 ILE B CA 1
ATOM 3279 C C . ILE B 1 91 ? -20.078 -22.281 12.125 1 97.69 91 ILE B C 1
ATOM 3281 O O . ILE B 1 91 ? -21.156 -21.688 11.938 1 97.69 91 ILE B O 1
ATOM 3285 N N . TRP B 1 92 ? -19.047 -21.797 12.75 1 98.44 92 TRP B N 1
ATOM 3286 C CA . TRP B 1 92 ? -19.125 -20.453 13.32 1 98.44 92 TRP B CA 1
ATOM 3287 C C . TRP B 1 92 ? -19.344 -19.406 12.234 1 98.44 92 TRP B C 1
ATOM 3289 O O . TRP B 1 92 ? -20.203 -18.531 12.375 1 98.44 92 TRP B O 1
ATOM 3299 N N . LEU B 1 93 ? -18.641 -19.531 11.156 1 98.62 93 LEU B N 1
ATOM 3300 C CA . LEU B 1 93 ? -18.781 -18.594 10.047 1 98.62 93 LEU B CA 1
ATOM 3301 C C . LEU B 1 93 ? -20.172 -18.656 9.445 1 98.62 93 LEU B C 1
ATOM 3303 O O . LEU B 1 93 ? -20.781 -17.625 9.133 1 98.62 93 LEU B O 1
ATOM 3307 N N . GLN B 1 94 ? -20.688 -19.859 9.258 1 98.31 94 GLN B N 1
ATOM 3308 C CA . GLN B 1 94 ? -22.031 -20.047 8.742 1 98.31 94 GLN B CA 1
ATOM 3309 C C . GLN B 1 94 ? -23.062 -19.359 9.641 1 98.31 94 GLN B C 1
ATOM 3311 O O . GLN B 1 94 ? -23.984 -18.703 9.148 1 98.31 94 GLN B O 1
ATOM 3316 N N . ARG B 1 95 ? -22.875 -19.516 10.875 1 98.25 95 ARG B N 1
ATOM 3317 C CA . ARG B 1 95 ? -23.797 -18.922 11.828 1 98.25 95 ARG B CA 1
ATOM 3318 C C . ARG B 1 95 ? -23.734 -17.406 11.789 1 98.25 95 ARG B C 1
ATOM 3320 O O . ARG B 1 95 ? -24.766 -16.734 11.797 1 98.25 95 ARG B O 1
ATOM 3327 N N . GLN B 1 96 ? -22.5 -16.859 11.805 1 98.5 96 GLN B N 1
ATOM 3328 C CA . GLN B 1 96 ? -22.344 -15.406 11.719 1 98.5 96 GLN B CA 1
ATOM 3329 C C . GLN B 1 96 ? -23.047 -14.852 10.484 1 98.5 96 GLN B C 1
ATOM 3331 O O . GLN B 1 96 ? -23.797 -13.883 10.578 1 98.5 96 GLN B O 1
ATOM 3336 N N . HIS B 1 97 ? -22.812 -15.531 9.367 1 98.44 97 HIS B N 1
ATOM 3337 C CA . HIS B 1 97 ? -23.406 -15.086 8.109 1 98.44 97 HIS B CA 1
ATOM 3338 C C . HIS B 1 97 ? -24.938 -15.195 8.156 1 98.44 97 HIS B C 1
ATOM 3340 O O . HIS B 1 97 ? -25.641 -14.281 7.711 1 98.44 97 HIS B O 1
ATOM 3346 N N . ALA B 1 98 ? -25.422 -16.234 8.68 1 97.5 98 ALA B N 1
ATOM 3347 C CA . ALA B 1 98 ? -26.859 -16.453 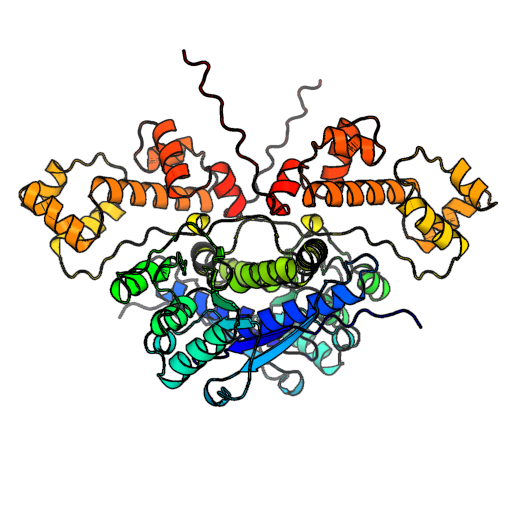8.789 1 97.5 98 ALA B CA 1
ATOM 3348 C C . ALA B 1 98 ? -27.5 -15.383 9.664 1 97.5 98 ALA B C 1
ATOM 3350 O O . ALA B 1 98 ? -28.672 -15.039 9.461 1 97.5 98 ALA B O 1
ATOM 3351 N N . GLN B 1 99 ? -26.75 -14.859 10.555 1 97.25 99 GLN B N 1
ATOM 3352 C CA . GLN B 1 99 ? -27.266 -13.844 11.469 1 97.25 99 GLN B CA 1
ATOM 3353 C C . GLN B 1 99 ? -27.078 -12.438 10.898 1 97.25 99 GLN B C 1
ATOM 3355 O O . GLN B 1 99 ? -27.328 -11.445 11.578 1 97.25 99 GLN B O 1
ATOM 3360 N N . GLY B 1 100 ? -26.547 -12.367 9.656 1 97.19 100 GLY B N 1
ATOM 3361 C CA . GLY B 1 100 ? -26.547 -11.094 8.945 1 97.19 100 GLY B CA 1
ATOM 3362 C C . GLY B 1 100 ? -25.156 -10.5 8.805 1 97.19 100 GLY B C 1
ATOM 3363 O O . GLY B 1 100 ? -25 -9.414 8.234 1 97.19 100 GLY B O 1
ATOM 3364 N N . ALA B 1 101 ? -24.141 -11.188 9.258 1 98.31 101 ALA B N 1
ATOM 3365 C CA . ALA B 1 101 ? -22.766 -10.656 9.18 1 98.31 101 ALA B CA 1
ATOM 3366 C C . ALA B 1 101 ? -22.297 -10.602 7.73 1 98.31 101 ALA B C 1
ATOM 3368 O O . ALA B 1 101 ? -22.562 -11.508 6.941 1 98.31 101 ALA B O 1
ATOM 3369 N N . ILE B 1 102 ? -21.672 -9.516 7.395 1 98.56 102 ILE B N 1
ATOM 3370 C CA . ILE B 1 102 ? -20.844 -9.484 6.191 1 98.56 102 ILE B CA 1
ATOM 3371 C C . ILE B 1 102 ? -19.516 -10.188 6.457 1 98.56 102 ILE B C 1
ATOM 3373 O O . ILE B 1 102 ? -18.812 -9.867 7.422 1 98.56 102 ILE B O 1
ATOM 3377 N N . VAL B 1 103 ? -19.203 -11.172 5.641 1 98.69 103 VAL B N 1
ATOM 3378 C CA . VAL B 1 103 ? -17.969 -11.93 5.824 1 98.69 103 VAL B CA 1
ATOM 3379 C C . VAL B 1 103 ? -16.969 -11.57 4.727 1 98.69 103 VAL B C 1
ATOM 3381 O O . VAL B 1 103 ? -17.328 -11.531 3.545 1 98.69 103 VAL B O 1
ATOM 3384 N N . CYS B 1 104 ? -15.734 -11.273 5.172 1 98.69 104 CYS B N 1
ATOM 3385 C CA . CYS B 1 104 ? -14.695 -10.781 4.273 1 98.69 104 CYS B CA 1
ATOM 3386 C C . CYS B 1 104 ? -13.453 -11.664 4.336 1 98.69 104 CYS B C 1
ATOM 3388 O O . CYS B 1 104 ? -13.141 -12.227 5.391 1 98.69 104 CYS B O 1
ATOM 3390 N N . SER B 1 105 ? -12.812 -11.781 3.248 1 98.5 105 SER B N 1
ATOM 3391 C CA . SER B 1 105 ? -11.531 -12.469 3.229 1 98.5 105 SER B CA 1
ATOM 3392 C C . SER B 1 105 ? -10.516 -11.734 2.361 1 98.5 105 SER B C 1
ATOM 3394 O O . SER B 1 105 ? -10.891 -10.977 1.462 1 98.5 105 SER B O 1
ATOM 3396 N N . ALA B 1 106 ? -9.281 -11.883 2.707 1 97.88 106 ALA B N 1
ATOM 3397 C CA . ALA B 1 106 ? -8.18 -11.422 1.867 1 97.88 106 ALA B CA 1
ATOM 3398 C C . ALA B 1 106 ? -7.223 -12.57 1.547 1 97.88 106 ALA B C 1
ATOM 3400 O O . ALA B 1 106 ? -6.852 -13.344 2.432 1 97.88 106 ALA B O 1
ATOM 3401 N N . CYS B 1 107 ? -6.832 -12.641 0.232 1 96.81 107 CYS B N 1
ATOM 3402 C CA . CYS B 1 107 ? -5.867 -13.633 -0.232 1 96.81 107 CYS B CA 1
ATOM 3403 C C . CYS B 1 107 ? -6.285 -15.039 0.184 1 96.81 107 CYS B C 1
ATOM 3405 O O . CYS B 1 107 ? -7.398 -15.469 -0.106 1 96.81 107 CYS B O 1
ATOM 3407 N N . ALA B 1 108 ? -5.504 -15.82 0.908 1 97.31 108 ALA B N 1
ATOM 3408 C CA . ALA B 1 108 ? -5.762 -17.203 1.271 1 97.31 108 ALA B CA 1
ATOM 3409 C C . ALA B 1 108 ? -7.004 -17.328 2.15 1 97.31 108 ALA B C 1
ATOM 3411 O O . ALA B 1 108 ? -7.555 -18.422 2.32 1 97.31 108 ALA B O 1
ATOM 3412 N N . GLY B 1 109 ? -7.477 -16.188 2.697 1 97.81 109 GLY B N 1
ATOM 3413 C CA . GLY B 1 109 ? -8.703 -16.219 3.479 1 97.81 109 GLY B CA 1
ATOM 3414 C C . GLY B 1 109 ? -9.898 -16.75 2.705 1 97.81 109 GLY B C 1
ATOM 3415 O O . GLY B 1 109 ? -10.852 -17.266 3.295 1 97.81 109 GLY B O 1
ATOM 3416 N N . ALA B 1 110 ? -9.836 -16.656 1.426 1 98 110 ALA B N 1
ATOM 3417 C CA . ALA B 1 110 ? -10.922 -17.125 0.567 1 98 110 ALA B CA 1
ATOM 3418 C C . ALA B 1 110 ? -11.133 -18.625 0.725 1 98 110 ALA B C 1
ATOM 3420 O O . ALA B 1 110 ? -12.258 -19.109 0.585 1 98 110 ALA B O 1
ATOM 3421 N N . PHE B 1 111 ? -10.062 -19.391 1.044 1 98.12 111 PHE B N 1
ATOM 3422 C CA . PHE B 1 111 ? -10.18 -20.828 1.251 1 98.12 111 PHE B CA 1
ATOM 3423 C C . PHE B 1 111 ? -11.031 -21.125 2.477 1 98.12 111 PHE B C 1
ATOM 3425 O O . PHE B 1 111 ? -11.812 -22.078 2.479 1 98.12 111 PHE B O 1
ATOM 3432 N N . VAL B 1 112 ? -10.883 -20.297 3.492 1 98.19 112 VAL B N 1
ATOM 3433 C CA . VAL B 1 112 ? -11.641 -20.484 4.727 1 98.19 112 VAL B CA 1
ATOM 3434 C C . VAL B 1 112 ? -13.125 -20.266 4.461 1 98.19 112 VAL B C 1
ATOM 3436 O O . VAL B 1 112 ? -13.961 -21.047 4.895 1 98.19 112 VAL B O 1
ATOM 3439 N N . LEU B 1 113 ? -13.438 -19.234 3.705 1 98.31 113 LEU B N 1
ATOM 3440 C CA . LEU B 1 113 ? -14.836 -18.969 3.35 1 98.31 113 LEU B CA 1
ATOM 3441 C C . LEU B 1 113 ? -15.375 -20.078 2.443 1 98.31 113 LEU B C 1
ATOM 3443 O O . LEU B 1 113 ? -16.516 -20.5 2.6 1 98.31 113 LEU B O 1
ATOM 3447 N N . ALA B 1 114 ? -14.547 -20.484 1.512 1 98.19 114 ALA B N 1
ATOM 3448 C CA . ALA B 1 114 ? -14.961 -21.547 0.607 1 98.19 114 ALA B CA 1
ATOM 3449 C C . ALA B 1 114 ? -15.289 -22.828 1.379 1 98.19 114 ALA B C 1
ATOM 3451 O O . ALA B 1 114 ? -16.297 -23.469 1.112 1 98.19 114 ALA B O 1
ATOM 3452 N N . ALA B 1 115 ? -14.461 -23.141 2.34 1 97.56 115 ALA B N 1
ATOM 3453 C CA . ALA B 1 115 ? -14.641 -24.344 3.15 1 97.56 115 ALA B CA 1
ATOM 3454 C C . ALA B 1 115 ? -15.969 -24.312 3.898 1 97.56 115 ALA B C 1
ATOM 3456 O O . ALA B 1 115 ? -16.547 -25.359 4.199 1 97.56 115 ALA B O 1
ATOM 3457 N N . SER B 1 116 ? -16.438 -23.125 4.164 1 97.25 116 SER B N 1
ATOM 3458 C CA . SER B 1 116 ? -17.688 -22.969 4.906 1 97.25 116 SER B CA 1
ATOM 3459 C C . SER B 1 116 ? -18.906 -23.062 3.982 1 97.25 116 SER B C 1
ATOM 3461 O O . SER B 1 116 ? -20.047 -23.031 4.441 1 97.25 116 SER B O 1
ATOM 3463 N N . GLY B 1 117 ? -18.656 -23.094 2.699 1 97.31 117 GLY B N 1
ATOM 3464 C CA . GLY B 1 117 ? -19.75 -23.172 1.738 1 97.31 117 GLY B CA 1
ATOM 3465 C C . GLY B 1 117 ? -20.375 -21.828 1.459 1 97.31 117 GLY B C 1
ATOM 3466 O O . GLY B 1 117 ? -21.297 -21.719 0.648 1 97.31 117 GLY B O 1
ATOM 3467 N N . LEU B 1 118 ? -19.844 -20.812 2.027 1 97.75 118 LEU B N 1
ATOM 3468 C CA . LEU B 1 118 ? -20.453 -19.484 1.956 1 97.75 118 LEU B CA 1
ATOM 3469 C C . LEU B 1 118 ? -20.234 -18.859 0.583 1 97.75 118 LEU B C 1
ATOM 3471 O O . LEU B 1 118 ? -20.938 -17.922 0.211 1 97.75 118 LEU B O 1
ATOM 3475 N N . LEU B 1 119 ? -19.25 -19.359 -0.193 1 98 119 LEU B N 1
ATOM 3476 C CA . LEU B 1 119 ? -18.906 -18.734 -1.47 1 98 119 LEU B CA 1
ATOM 3477 C C . LEU B 1 119 ? -19.703 -19.375 -2.607 1 98 119 LEU B C 1
ATOM 3479 O O . LEU B 1 119 ? -19.578 -18.953 -3.762 1 98 119 LEU B O 1
ATOM 3483 N N . ASP B 1 120 ? -20.562 -20.375 -2.332 1 95.75 120 ASP B N 1
ATOM 3484 C CA . ASP B 1 120 ? -21.312 -21.062 -3.381 1 95.75 120 ASP B CA 1
ATOM 3485 C C . ASP B 1 120 ? -22.219 -20.078 -4.137 1 95.75 120 ASP B C 1
ATOM 3487 O O . ASP B 1 120 ? -23 -19.359 -3.529 1 95.75 120 ASP B O 1
ATOM 3491 N N . GLY B 1 121 ? -22.016 -20 -5.414 1 94.19 121 GLY B N 1
ATOM 3492 C CA . GLY B 1 121 ? -22.844 -19.172 -6.266 1 94.19 121 GLY B CA 1
ATOM 3493 C C . GLY B 1 121 ? -22.359 -17.734 -6.348 1 94.19 121 GLY B C 1
ATOM 3494 O O . GLY B 1 121 ? -22.969 -16.906 -7.023 1 94.19 121 GLY B O 1
ATOM 3495 N N . CYS B 1 122 ? -21.297 -17.422 -5.664 1 94.5 122 CYS B N 1
ATOM 3496 C CA . CYS B 1 122 ? -20.766 -16.078 -5.652 1 94.5 122 CYS B CA 1
ATOM 3497 C C . CYS B 1 122 ? -19.531 -15.969 -6.547 1 94.5 122 CYS B C 1
ATOM 3499 O O . CYS B 1 122 ? -18.844 -16.969 -6.777 1 94.5 122 CYS B O 1
ATOM 3501 N N . LYS B 1 123 ? -19.375 -14.812 -7.078 1 96.5 123 LYS B N 1
ATOM 3502 C CA . LYS B 1 123 ? -18.078 -14.484 -7.66 1 96.5 123 LYS B CA 1
ATOM 3503 C C . LYS B 1 123 ? -17.078 -14.086 -6.586 1 96.5 123 LYS B C 1
ATOM 3505 O O . LYS B 1 123 ? -17.422 -13.367 -5.645 1 96.5 123 LYS B O 1
ATOM 3510 N N . VAL B 1 124 ? -15.93 -14.656 -6.691 1 97.06 124 VAL B N 1
ATOM 3511 C CA . VAL B 1 124 ? -14.953 -14.391 -5.637 1 97.06 124 VAL B CA 1
ATOM 3512 C C . VAL B 1 124 ? -13.57 -14.172 -6.246 1 97.06 124 VAL B C 1
ATOM 3514 O O . VAL B 1 124 ? -13.375 -14.391 -7.445 1 97.06 124 VAL B O 1
ATOM 3517 N N . THR B 1 125 ? -12.672 -13.641 -5.484 1 97.81 125 THR B N 1
ATOM 3518 C CA . THR B 1 125 ? -11.273 -13.508 -5.883 1 97.81 125 THR B CA 1
ATOM 3519 C C . THR B 1 125 ? -10.344 -13.945 -4.75 1 97.81 125 THR B C 1
ATOM 3521 O O . THR B 1 125 ? -10.789 -14.141 -3.617 1 97.81 125 THR B O 1
ATOM 3524 N N . THR B 1 126 ? -9.148 -14.289 -5.082 1 97.31 126 THR B N 1
ATOM 3525 C CA . THR B 1 126 ? -8.055 -14.625 -4.176 1 97.31 126 THR B CA 1
ATOM 3526 C C . THR B 1 126 ? -6.711 -14.25 -4.785 1 97.31 126 THR B C 1
ATOM 3528 O O . THR B 1 126 ? -6.656 -13.617 -5.84 1 97.31 126 THR B O 1
ATOM 3531 N N . HIS B 1 127 ? -5.691 -14.516 -4.117 1 96.56 127 HIS B N 1
ATOM 3532 C CA . HIS B 1 127 ? -4.352 -14.203 -4.609 1 96.56 127 HIS B CA 1
ATOM 3533 C C . HIS B 1 127 ? -4.051 -14.961 -5.902 1 96.56 127 HIS B C 1
ATOM 3535 O O . HIS B 1 127 ? -4.367 -16.141 -6.02 1 96.56 127 HIS B O 1
ATOM 3541 N N . TRP B 1 128 ? -3.389 -14.32 -6.836 1 94.75 128 TRP B N 1
ATOM 3542 C CA . TRP B 1 128 ? -3.125 -14.922 -8.141 1 94.75 128 TRP B CA 1
ATOM 3543 C C . TRP B 1 128 ? -2.279 -16.188 -7.996 1 94.75 128 TRP B C 1
ATOM 3545 O O . TRP B 1 128 ? -2.414 -17.125 -8.789 1 94.75 128 TRP B O 1
ATOM 3555 N N . GLY B 1 129 ? -1.434 -16.266 -6.996 1 92.88 129 GLY B N 1
ATOM 3556 C CA . GLY B 1 129 ? -0.584 -17.422 -6.758 1 92.88 129 GLY B CA 1
ATOM 3557 C C . GLY B 1 129 ? -1.334 -18.609 -6.168 1 92.88 129 GLY B C 1
ATOM 3558 O O . GLY B 1 129 ? -0.788 -19.703 -6.062 1 92.88 129 GLY B O 1
ATOM 3559 N N . LEU B 1 130 ? -2.594 -18.391 -5.844 1 94.19 130 LEU B N 1
ATOM 3560 C CA . LEU B 1 130 ? -3.361 -19.438 -5.18 1 94.19 130 LEU B CA 1
ATOM 3561 C C . LEU B 1 130 ? -4.457 -19.984 -6.094 1 94.19 130 LEU B C 1
ATOM 3563 O O . LEU B 1 130 ? -5.238 -20.844 -5.691 1 94.19 130 LEU B O 1
ATOM 3567 N N . VAL B 1 131 ? -4.48 -19.516 -7.266 1 92.44 131 VAL B N 1
ATOM 3568 C CA . VAL B 1 131 ? -5.586 -19.797 -8.18 1 92.44 131 VAL B CA 1
ATOM 3569 C C . VAL B 1 131 ? -5.652 -21.297 -8.445 1 92.44 131 VAL B C 1
ATOM 3571 O O . VAL B 1 131 ? -6.719 -21.906 -8.352 1 92.44 131 VAL B O 1
ATOM 3574 N N . ASP B 1 132 ? -4.52 -21.891 -8.773 1 89.06 132 ASP B N 1
ATOM 3575 C CA . ASP B 1 132 ? -4.5 -23.312 -9.102 1 89.06 132 ASP B CA 1
ATOM 3576 C C . ASP B 1 132 ? -4.98 -24.156 -7.922 1 89.06 132 ASP B C 1
ATOM 3578 O O . ASP B 1 132 ? -5.828 -25.031 -8.086 1 89.06 132 ASP B O 1
ATOM 3582 N N . ALA B 1 133 ? -4.434 -23.859 -6.75 1 91.94 133 ALA B N 1
ATOM 3583 C CA . ALA B 1 133 ? -4.836 -24.594 -5.551 1 91.94 133 ALA B CA 1
ATOM 3584 C C . ALA B 1 133 ? -6.32 -24.391 -5.258 1 91.94 133 ALA B C 1
ATOM 3586 O O . ALA B 1 133 ? -7.02 -25.328 -4.883 1 91.94 133 ALA B O 1
ATOM 3587 N N . PHE B 1 134 ? -6.758 -23.203 -5.477 1 95.56 134 PHE B N 1
ATOM 3588 C CA . PHE B 1 134 ? -8.148 -22.859 -5.184 1 95.56 134 PHE B CA 1
ATOM 3589 C C . PHE B 1 134 ? -9.094 -23.594 -6.129 1 95.56 134 PHE B C 1
ATOM 3591 O O . PHE B 1 134 ? -10.086 -24.188 -5.691 1 95.56 134 PHE B O 1
ATOM 3598 N N . GLN B 1 135 ? -8.781 -23.609 -7.383 1 92.19 135 GLN B N 1
ATOM 3599 C CA . GLN B 1 135 ? -9.625 -24.25 -8.383 1 92.19 135 GLN B CA 1
ATOM 3600 C C . GLN B 1 135 ? -9.602 -25.766 -8.25 1 92.19 135 GLN B C 1
ATOM 3602 O O . GLN B 1 135 ? -10.578 -26.438 -8.57 1 92.19 135 GLN B O 1
ATOM 3607 N N . THR B 1 136 ? -8.508 -26.266 -7.816 1 91.94 136 THR B N 1
ATOM 3608 C CA . THR B 1 136 ? -8.414 -27.703 -7.559 1 91.94 136 THR B CA 1
ATOM 3609 C C . THR B 1 136 ? -9.312 -28.094 -6.395 1 91.94 136 THR B C 1
ATOM 3611 O O . THR B 1 136 ? -10.055 -29.078 -6.484 1 91.94 136 THR B O 1
ATOM 3614 N N . GLN B 1 137 ? -9.336 -27.328 -5.344 1 95.5 137 GLN B N 1
ATOM 3615 C CA . GLN B 1 137 ? -10.086 -27.656 -4.137 1 95.5 137 GLN B CA 1
ATOM 3616 C C . GLN B 1 137 ? -11.562 -27.312 -4.297 1 95.5 137 GLN B C 1
ATOM 3618 O O . GLN B 1 137 ? -12.43 -28 -3.752 1 95.5 137 GLN B O 1
ATOM 3623 N N . TYR B 1 138 ? -11.766 -26.25 -5.043 1 96.81 138 TYR B N 1
ATOM 3624 C CA . TYR B 1 138 ? -13.133 -25.766 -5.207 1 96.81 138 TYR B CA 1
ATOM 3625 C C . TYR B 1 138 ? -13.438 -25.469 -6.668 1 96.81 138 TYR B C 1
ATOM 3627 O O . TYR B 1 138 ? -13.703 -24.312 -7.035 1 96.81 138 TYR B O 1
ATOM 3635 N N . PRO B 1 139 ? -13.602 -26.484 -7.473 1 94.38 139 PRO B N 1
ATOM 3636 C CA . PRO B 1 139 ? -13.766 -26.297 -8.922 1 94.38 139 PRO B CA 1
ATOM 3637 C C . PRO B 1 139 ? -15.094 -25.656 -9.289 1 94.38 139 PRO B C 1
ATOM 3639 O O . PRO B 1 139 ? -15.234 -25.109 -10.383 1 94.38 139 PRO B O 1
ATOM 3642 N N . GLN B 1 140 ? -16.047 -25.656 -8.43 1 94.81 140 GLN B N 1
ATOM 3643 C CA . GLN B 1 140 ? -17.375 -25.141 -8.734 1 94.81 140 GLN B CA 1
ATOM 3644 C C . GLN B 1 140 ? -17.438 -23.625 -8.547 1 94.81 140 GLN B C 1
ATOM 3646 O O . GLN B 1 140 ? -18.406 -22.984 -8.992 1 94.81 140 GLN B O 1
ATOM 3651 N N . LEU B 1 141 ? -16.5 -23.062 -7.859 1 96.31 141 LEU B N 1
ATOM 3652 C CA . LEU B 1 141 ? -16.547 -21.641 -7.574 1 96.31 141 LEU B CA 1
ATOM 3653 C C . LEU B 1 141 ? -15.961 -20.828 -8.734 1 96.31 141 LEU B C 1
ATOM 3655 O O . LEU B 1 141 ? -14.977 -21.25 -9.352 1 96.31 141 LEU B O 1
ATOM 3659 N N . GLU B 1 142 ? -16.547 -19.719 -9.008 1 95 142 GLU B N 1
ATOM 3660 C CA . GLU B 1 142 ? -16.094 -18.812 -10.062 1 95 142 GLU B CA 1
ATOM 3661 C C . GLU B 1 142 ? -15.117 -17.781 -9.531 1 95 142 GLU B C 1
ATOM 3663 O O . GLU B 1 142 ? -15.461 -16.969 -8.672 1 95 142 GLU B O 1
ATOM 3668 N N . LEU B 1 143 ? -13.961 -17.812 -10.094 1 94.88 143 LEU B N 1
ATOM 3669 C CA . LEU B 1 143 ? -12.922 -16.875 -9.68 1 94.88 143 LEU B CA 1
ATOM 3670 C C . LEU B 1 143 ? -12.758 -15.758 -10.703 1 94.88 143 LEU B C 1
ATOM 3672 O O . LEU B 1 143 ? -12.68 -16.016 -11.906 1 94.88 143 LEU B O 1
ATOM 3676 N N . ASP B 1 144 ? -12.844 -14.523 -10.195 1 95.94 144 ASP B N 1
ATOM 3677 C CA . ASP B 1 144 ? -12.414 -13.375 -10.984 1 95.94 144 ASP B CA 1
ATOM 3678 C C . ASP B 1 144 ? -11.047 -12.867 -10.516 1 95.94 144 ASP B C 1
ATOM 3680 O O . ASP B 1 144 ? -10.969 -11.977 -9.664 1 95.94 144 ASP B O 1
ATOM 3684 N N . ILE B 1 145 ? -9.984 -13.312 -11.148 1 93.62 145 ILE B N 1
ATOM 3685 C CA . ILE B 1 145 ? -8.625 -13.141 -10.633 1 93.62 145 ILE B CA 1
ATOM 3686 C C . ILE B 1 145 ? -8.07 -11.789 -11.094 1 93.62 145 ILE B C 1
ATOM 3688 O O . ILE B 1 145 ? -7.031 -11.344 -10.609 1 93.62 145 ILE B O 1
ATOM 3692 N N . ASP B 1 146 ? -8.805 -11.164 -12.023 1 95.06 146 ASP B N 1
ATOM 3693 C CA . ASP B 1 146 ? -8.359 -9.852 -12.492 1 95.06 146 ASP B CA 1
ATOM 3694 C C . ASP B 1 146 ? -8.641 -8.773 -11.453 1 95.06 146 ASP B C 1
ATOM 3696 O O . ASP B 1 146 ? -7.926 -7.766 -11.391 1 95.06 146 ASP B O 1
ATOM 3700 N N . LYS B 1 147 ? -9.641 -9.047 -10.656 1 96.75 147 LYS B N 1
ATOM 3701 C CA . LYS B 1 147 ? -10.086 -8.055 -9.68 1 96.75 147 LYS B CA 1
ATOM 3702 C C . LYS B 1 147 ? -9.32 -8.188 -8.367 1 96.75 147 LYS B C 1
ATOM 3704 O O . LYS B 1 147 ? -9.047 -9.305 -7.914 1 96.75 147 LYS B O 1
ATOM 3709 N N . ILE B 1 148 ? -9.023 -7.035 -7.801 1 97 148 ILE B N 1
ATOM 3710 C CA . ILE B 1 148 ? -8.359 -7.055 -6.504 1 97 148 ILE B CA 1
ATOM 3711 C C . ILE B 1 148 ? -9.383 -7.301 -5.398 1 97 148 ILE B C 1
ATOM 3713 O O . ILE B 1 148 ? -9.031 -7.742 -4.305 1 97 148 ILE B O 1
ATOM 3717 N N . MET B 1 149 ? -10.625 -6.988 -5.73 1 97.44 149 MET B N 1
ATOM 3718 C CA . MET B 1 149 ? -11.703 -7.145 -4.766 1 97.44 149 MET B CA 1
ATOM 3719 C C . MET B 1 149 ? -13.023 -7.449 -5.469 1 97.44 149 MET B C 1
ATOM 3721 O O . MET B 1 149 ? -13.305 -6.895 -6.531 1 97.44 149 MET B O 1
ATOM 3725 N N . VAL B 1 150 ? -13.758 -8.367 -4.961 1 97.88 150 VAL B N 1
ATOM 3726 C CA . VAL B 1 150 ? -15.125 -8.656 -5.371 1 97.88 150 VAL B CA 1
ATOM 3727 C C . VAL B 1 150 ? -16.078 -8.469 -4.191 1 97.88 150 VAL B C 1
ATOM 3729 O O . VAL B 1 150 ? -15.945 -9.148 -3.17 1 97.88 150 VAL B O 1
ATOM 3732 N N . ASN B 1 151 ? -16.922 -7.492 -4.273 1 97.12 151 ASN B N 1
ATOM 3733 C CA . ASN B 1 151 ? -17.906 -7.176 -3.238 1 97.12 151 ASN B CA 1
ATOM 3734 C C . ASN B 1 151 ? -19.312 -7.605 -3.645 1 97.12 151 ASN B C 1
ATOM 3736 O O . ASN B 1 151 ? -19.953 -6.941 -4.461 1 97.12 151 ASN B O 1
ATOM 3740 N N . GLU B 1 152 ? -19.797 -8.703 -3.09 1 96.31 152 GLU B N 1
ATOM 3741 C CA . GLU B 1 152 ? -21.109 -9.258 -3.389 1 96.31 152 GLU B CA 1
ATOM 3742 C C . GLU B 1 152 ? -22.141 -8.797 -2.363 1 96.31 152 GLU B C 1
ATOM 3744 O O . GLU B 1 152 ? -23.234 -9.367 -2.283 1 96.31 152 GLU B O 1
ATOM 3749 N N . GLY B 1 153 ? -21.812 -7.844 -1.552 1 95.88 153 GLY B N 1
ATOM 3750 C CA . GLY B 1 153 ? -22.719 -7.336 -0.537 1 95.88 153 GLY B CA 1
ATOM 3751 C C . GLY B 1 153 ? -22.516 -7.977 0.822 1 95.88 153 GLY B C 1
ATOM 3752 O O . GLY B 1 153 ? -21.859 -7.402 1.695 1 95.88 153 GLY B O 1
ATOM 3753 N N . ASP B 1 154 ? -22.875 -9.242 0.926 1 97.25 154 ASP B N 1
ATOM 3754 C CA . ASP B 1 154 ? -22.734 -9.922 2.211 1 97.25 154 ASP B CA 1
ATOM 3755 C C . ASP B 1 154 ? -21.422 -10.719 2.26 1 97.25 154 ASP B C 1
ATOM 3757 O O . ASP B 1 154 ? -21.031 -11.195 3.324 1 97.25 154 ASP B O 1
ATOM 3761 N N . ILE B 1 155 ? -20.75 -10.836 1.091 1 98.19 155 ILE B N 1
ATOM 3762 C CA . ILE B 1 155 ? -19.453 -11.492 0.973 1 98.19 155 ILE B CA 1
ATOM 3763 C C . ILE B 1 155 ? -18.484 -10.594 0.204 1 98.19 155 ILE B C 1
ATOM 3765 O O . ILE B 1 155 ? -18.797 -10.141 -0.903 1 98.19 155 ILE B O 1
ATOM 3769 N N . ILE B 1 156 ? -17.375 -10.32 0.827 1 98.44 156 ILE B N 1
ATOM 3770 C CA . ILE B 1 156 ? -16.344 -9.516 0.17 1 98.44 156 ILE B CA 1
ATOM 3771 C C . ILE B 1 156 ? -15.023 -10.273 0.168 1 98.44 156 ILE B C 1
ATOM 3773 O O . ILE B 1 156 ? -14.547 -10.703 1.221 1 98.44 156 ILE B O 1
ATOM 3777 N N . THR B 1 157 ? -14.469 -10.477 -1.003 1 98.5 157 THR B N 1
ATOM 3778 C CA . THR B 1 157 ? -13.172 -11.133 -1.109 1 98.5 157 THR B CA 1
ATOM 3779 C C . THR B 1 157 ? -12.148 -10.203 -1.754 1 98.5 157 THR B C 1
ATOM 3781 O O . THR B 1 157 ? -12.461 -9.5 -2.715 1 98.5 157 THR B O 1
ATOM 3784 N N . ALA B 1 158 ? -11.016 -10.109 -1.145 1 98 158 ALA B N 1
ATOM 3785 C CA . ALA B 1 158 ? -9.898 -9.336 -1.681 1 98 158 ALA B CA 1
ATOM 3786 C C . ALA B 1 158 ? -8.727 -10.242 -2.037 1 98 158 ALA B C 1
ATOM 3788 O O . ALA B 1 158 ? -8.562 -11.312 -1.444 1 98 158 ALA B O 1
ATOM 3789 N N . ALA B 1 159 ? -8.008 -9.75 -3.061 1 95.38 159 ALA B N 1
ATOM 3790 C CA . ALA B 1 159 ? -6.926 -10.562 -3.602 1 95.38 159 ALA B CA 1
ATOM 3791 C C . ALA B 1 159 ? -5.574 -9.891 -3.383 1 95.38 159 ALA B C 1
ATOM 3793 O O . ALA B 1 159 ? -5.391 -8.719 -3.723 1 95.38 159 ALA B O 1
ATOM 3794 N N . GLY B 1 160 ? -4.664 -10.641 -2.766 1 92.81 160 GLY B N 1
ATOM 3795 C CA . GLY B 1 160 ? -3.328 -10.141 -2.482 1 92.81 160 GLY B CA 1
ATOM 3796 C C . GLY B 1 160 ? -3.006 -10.109 -1.001 1 92.81 160 GLY B C 1
ATOM 3797 O O . GLY B 1 160 ? -3.885 -9.852 -0.175 1 92.81 160 GLY B O 1
ATOM 3798 N N . MET B 1 161 ? -1.76 -10.234 -0.729 1 93.19 161 MET B N 1
ATOM 3799 C CA . MET B 1 161 ? -1.324 -10.289 0.664 1 93.19 161 MET B CA 1
ATOM 3800 C C . MET B 1 161 ? -1.502 -8.938 1.345 1 93.19 161 MET B C 1
ATOM 3802 O O . MET B 1 161 ? -1.827 -8.875 2.531 1 93.19 161 MET B O 1
ATOM 3806 N N . MET B 1 162 ? -1.35 -7.883 0.601 1 96.69 162 MET B N 1
ATOM 3807 C CA . MET B 1 162 ? -1.499 -6.551 1.179 1 96.69 162 MET B CA 1
ATOM 3808 C C . MET B 1 162 ? -2.873 -5.969 0.857 1 96.69 162 MET B C 1
ATOM 3810 O O . MET B 1 162 ? -3.162 -4.824 1.205 1 96.69 162 MET B O 1
ATOM 3814 N N . SER B 1 163 ? -3.736 -6.758 0.264 1 95.94 163 SER B N 1
ATOM 3815 C CA . SER B 1 163 ? -5.043 -6.254 -0.144 1 95.94 163 SER B CA 1
ATOM 3816 C C . SER B 1 163 ? -5.941 -6.004 1.064 1 95.94 163 SER B C 1
ATOM 3818 O O . SER B 1 163 ? -7.051 -5.488 0.923 1 95.94 163 SER B O 1
ATOM 3820 N N . TRP B 1 164 ? -5.426 -6.355 2.252 1 97.5 164 TRP B N 1
ATOM 3821 C CA . TRP B 1 164 ? -6.168 -5.977 3.447 1 97.5 164 TRP B CA 1
ATOM 3822 C C . TRP B 1 164 ? -6.277 -4.457 3.559 1 97.5 164 TRP B C 1
ATOM 3824 O O . TRP B 1 164 ? -7.234 -3.939 4.141 1 97.5 164 TRP B O 1
ATOM 3834 N N . LEU B 1 165 ? -5.383 -3.709 2.984 1 97.38 165 LEU B N 1
ATOM 3835 C CA . LEU B 1 165 ? -5.492 -2.258 2.883 1 97.38 165 LEU B CA 1
ATOM 3836 C C . LEU B 1 165 ? -6.707 -1.858 2.055 1 97.38 165 LEU B C 1
ATOM 3838 O O . LEU B 1 165 ? -7.504 -1.015 2.477 1 97.38 165 LEU B O 1
ATOM 3842 N N . ASP B 1 166 ? -6.852 -2.51 0.885 1 97 166 ASP B N 1
ATOM 3843 C CA . ASP B 1 166 ? -8 -2.262 0.018 1 97 166 ASP B CA 1
ATOM 3844 C C . ASP B 1 166 ? -9.305 -2.604 0.727 1 97 166 ASP B C 1
ATOM 3846 O O . ASP B 1 166 ? -10.273 -1.844 0.651 1 97 166 ASP B O 1
ATOM 3850 N N . LEU B 1 167 ? -9.25 -3.713 1.343 1 98.06 167 LEU B N 1
ATOM 3851 C CA . LEU B 1 167 ? -10.438 -4.16 2.07 1 98.06 167 LEU B CA 1
ATOM 3852 C C . LEU B 1 167 ? -10.805 -3.176 3.176 1 98.06 167 LEU B C 1
ATOM 3854 O O . LEU B 1 167 ? -11.969 -2.795 3.312 1 98.06 167 LEU B O 1
ATOM 3858 N N . GLY B 1 168 ? -9.812 -2.729 3.967 1 98.25 168 GLY B N 1
ATOM 3859 C CA . GLY B 1 168 ? -10.062 -1.738 5.004 1 98.25 168 GLY B CA 1
ATOM 3860 C C . GLY B 1 168 ? -10.656 -0.448 4.465 1 98.25 168 GLY B C 1
ATOM 3861 O O . GLY B 1 168 ? -11.617 0.084 5.031 1 98.25 168 GLY B O 1
ATOM 3862 N N . LEU B 1 169 ? -10.086 0.039 3.396 1 97.44 169 LEU B N 1
ATOM 3863 C CA . LEU B 1 169 ? -10.586 1.265 2.785 1 97.44 169 LEU B CA 1
ATOM 3864 C C . LEU B 1 169 ? -12.031 1.09 2.318 1 97.44 169 LEU B C 1
ATOM 3866 O O . LEU B 1 169 ? -12.859 1.985 2.496 1 97.44 169 LEU B O 1
ATOM 3870 N N . GLU B 1 170 ? -12.336 -0.064 1.722 1 97.06 170 GLU B N 1
ATOM 3871 C CA . GLU B 1 170 ? -13.688 -0.366 1.265 1 97.06 170 GLU B CA 1
ATOM 3872 C C . GLU B 1 170 ? -14.68 -0.355 2.426 1 97.06 170 GLU B C 1
ATOM 3874 O O . GLU B 1 170 ? -15.766 0.212 2.314 1 97.06 170 GLU B O 1
ATOM 3879 N N . LEU B 1 171 ? -14.297 -0.94 3.492 1 97.62 171 LEU B N 1
ATOM 3880 C CA . LEU B 1 171 ? -15.172 -1.009 4.656 1 97.62 171 LEU B CA 1
ATOM 3881 C C . LEU B 1 171 ? -15.398 0.378 5.246 1 97.62 171 LEU B C 1
ATOM 3883 O O . LEU B 1 171 ? -16.516 0.716 5.629 1 97.62 171 LEU B O 1
ATOM 3887 N N . VAL B 1 172 ? -14.391 1.215 5.301 1 97 172 VAL B N 1
ATOM 3888 C CA . VAL B 1 172 ? -14.516 2.574 5.812 1 97 172 VAL B CA 1
ATOM 3889 C C . VAL B 1 172 ? -15.43 3.391 4.906 1 97 172 VAL B C 1
ATOM 3891 O O . VAL B 1 172 ? -16.281 4.141 5.387 1 97 172 VAL B O 1
ATOM 3894 N N . ALA B 1 173 ? -15.219 3.229 3.604 1 94.94 173 ALA B N 1
ATOM 3895 C CA . ALA B 1 173 ? -16.078 3.943 2.662 1 94.94 173 ALA B CA 1
ATOM 3896 C C . ALA B 1 173 ? -17.531 3.523 2.822 1 94.94 173 ALA B C 1
ATOM 3898 O O . ALA B 1 173 ? -18.438 4.363 2.787 1 94.94 173 ALA B O 1
ATOM 3899 N N . GLN B 1 174 ? -17.766 2.266 3.035 1 94.69 174 GLN B N 1
ATOM 3900 C CA . GLN B 1 174 ? -19.109 1.7 3.066 1 94.69 174 GLN B CA 1
ATOM 3901 C C . GLN B 1 174 ? -19.812 2.023 4.383 1 94.69 174 GLN B C 1
ATOM 3903 O O . GLN B 1 174 ? -21.016 2.34 4.395 1 94.69 174 GLN B O 1
ATOM 3908 N N . PHE B 1 175 ? -19.094 2.016 5.477 1 95.06 175 PHE B N 1
ATOM 3909 C CA . PHE B 1 175 ? -19.781 2.041 6.762 1 95.06 175 PHE B CA 1
ATOM 3910 C C . PHE B 1 175 ? -19.562 3.375 7.465 1 95.06 175 PHE B C 1
ATOM 3912 O O . PHE B 1 175 ? -20.312 3.727 8.383 1 95.06 175 PHE B O 1
ATOM 3919 N N . CYS B 1 176 ? -18.516 4.07 7.168 1 94.06 176 CYS B N 1
ATOM 3920 C CA . CYS B 1 176 ? -18.344 5.434 7.656 1 94.06 176 CYS B CA 1
ATOM 3921 C C . CYS B 1 176 ? -18.781 6.449 6.602 1 94.06 176 CYS B C 1
ATOM 3923 O O . CYS B 1 176 ? -19.953 6.809 6.523 1 94.06 176 CYS B O 1
ATOM 3925 N N . HIS B 1 177 ? -17.859 6.73 5.68 1 91.94 177 HIS B N 1
ATOM 3926 C CA . HIS B 1 177 ? -18.109 7.652 4.574 1 91.94 177 HIS B CA 1
ATOM 3927 C C . HIS B 1 177 ? -16.906 7.703 3.631 1 91.94 177 HIS B C 1
ATOM 3929 O O . HIS B 1 177 ? -15.766 7.52 4.062 1 91.94 177 HIS B O 1
ATOM 3935 N N . VAL B 1 178 ? -17.219 7.98 2.402 1 91.81 178 VAL B N 1
ATOM 3936 C CA . VAL B 1 178 ? -16.172 8.039 1.385 1 91.81 178 VAL B CA 1
ATOM 3937 C C . VAL B 1 178 ? -15.18 9.148 1.731 1 91.81 178 VAL B C 1
ATOM 3939 O O . VAL B 1 178 ? -13.984 9.016 1.468 1 91.81 178 VAL B O 1
ATOM 3942 N N . LYS B 1 179 ? -15.609 10.203 2.322 1 90.5 179 LYS B N 1
ATOM 3943 C CA . LYS B 1 179 ? -14.734 11.289 2.736 1 90.5 179 LYS B CA 1
ATOM 3944 C C . LYS B 1 179 ? -13.734 10.828 3.791 1 90.5 179 LYS B C 1
ATOM 3946 O O . LYS B 1 179 ? -12.562 11.211 3.758 1 90.5 179 LYS B O 1
ATOM 3951 N N . VAL B 1 180 ? -14.242 10.008 4.738 1 94.25 180 VAL B N 1
ATOM 3952 C CA . VAL B 1 180 ? -13.375 9.469 5.785 1 94.25 180 VAL B CA 1
ATOM 3953 C C . VAL B 1 180 ? -12.336 8.539 5.172 1 94.25 180 VAL B C 1
ATOM 3955 O O . VAL B 1 180 ? -11.156 8.586 5.531 1 94.25 180 VAL B O 1
ATOM 3958 N N . MET B 1 181 ? -12.812 7.742 4.23 1 95.75 181 MET B N 1
ATOM 3959 C CA . MET B 1 181 ? -11.906 6.836 3.529 1 95.75 181 MET B CA 1
ATOM 3960 C C . MET B 1 181 ? -10.789 7.605 2.832 1 95.75 181 MET B C 1
ATOM 3962 O O . MET B 1 181 ? -9.625 7.223 2.906 1 95.75 181 MET B O 1
ATOM 3966 N N . ARG B 1 182 ? -11.086 8.68 2.191 1 94.06 182 ARG B N 1
ATOM 3967 C CA . ARG B 1 182 ? -10.102 9.484 1.479 1 94.06 182 ARG B CA 1
ATOM 3968 C C . ARG B 1 182 ? -9.109 10.117 2.445 1 94.06 182 ARG B C 1
ATOM 3970 O O . ARG B 1 182 ? -7.902 10.133 2.188 1 94.06 182 ARG B O 1
ATOM 3977 N N . GLN B 1 183 ? -9.594 10.633 3.539 1 93.75 183 GLN B N 1
ATOM 3978 C CA . GLN B 1 183 ? -8.727 11.211 4.559 1 93.75 183 GLN B CA 1
ATOM 3979 C C . GLN B 1 183 ? -7.789 10.156 5.148 1 93.75 183 GLN B C 1
ATOM 3981 O O . GLN B 1 183 ? -6.613 10.438 5.398 1 93.75 183 GLN B O 1
ATOM 3986 N N . LEU B 1 184 ? -8.391 9 5.332 1 96.62 184 LEU B N 1
ATOM 3987 C CA . LEU B 1 184 ? -7.594 7.887 5.848 1 96.62 184 LEU B CA 1
ATOM 3988 C C . LEU B 1 184 ? -6.461 7.539 4.891 1 96.62 184 LEU B C 1
ATOM 3990 O O . LEU B 1 184 ? -5.312 7.379 5.312 1 96.62 184 LEU B O 1
ATOM 3994 N N . GLY B 1 185 ? -6.789 7.438 3.605 1 97 185 GLY B N 1
ATOM 3995 C CA . GLY B 1 185 ? -5.77 7.164 2.605 1 97 185 GLY B CA 1
ATOM 3996 C C . GLY B 1 185 ? -4.645 8.18 2.605 1 97 185 GLY B C 1
ATOM 3997 O O . GLY B 1 185 ? -3.469 7.82 2.557 1 97 185 GLY B O 1
ATOM 3998 N N . LYS B 1 186 ? -4.992 9.438 2.682 1 96.31 186 LYS B N 1
ATOM 3999 C CA . LYS B 1 186 ? -4 10.508 2.717 1 96.31 186 LYS B CA 1
ATOM 4000 C C . LYS B 1 186 ? -3.131 10.406 3.969 1 96.31 186 LYS B C 1
ATOM 4002 O O . LYS B 1 186 ? -1.906 10.531 3.891 1 96.31 186 LYS B O 1
ATOM 4007 N N . HIS B 1 187 ? -3.783 10.133 5.062 1 95.44 187 HIS B N 1
ATOM 4008 C CA . HIS B 1 187 ? -3.074 10.023 6.336 1 95.44 187 HIS B CA 1
ATOM 4009 C C . HIS B 1 187 ? -2.104 8.852 6.324 1 95.44 187 HIS B C 1
ATOM 4011 O O . HIS B 1 187 ? -0.984 8.961 6.832 1 95.44 187 HIS B O 1
ATOM 4017 N N . LEU B 1 188 ? -2.51 7.785 5.734 1 97.31 188 LEU B N 1
ATOM 4018 C CA . LEU B 1 188 ? -1.69 6.582 5.672 1 97.31 188 LEU B CA 1
ATOM 4019 C C . LEU B 1 188 ? -0.685 6.664 4.527 1 97.31 188 LEU B C 1
ATOM 4021 O O . LEU B 1 188 ? 0.226 5.84 4.434 1 97.31 188 LEU B O 1
ATOM 4025 N N . VAL B 1 189 ? -0.842 7.641 3.643 1 97.19 189 VAL B N 1
ATOM 4026 C CA . VAL B 1 189 ? -0.01 7.836 2.461 1 97.19 189 VAL B CA 1
ATOM 4027 C C . VAL B 1 189 ? -0.13 6.621 1.539 1 97.19 189 VAL B C 1
ATOM 4029 O O . VAL B 1 189 ? 0.878 6.035 1.139 1 97.19 189 VAL B O 1
ATOM 4032 N N . ILE B 1 190 ? -1.386 6.238 1.249 1 96.62 190 ILE B N 1
ATOM 4033 C CA . ILE B 1 190 ? -1.641 5.156 0.302 1 96.62 190 ILE B CA 1
ATOM 4034 C C . ILE B 1 190 ? -2.662 5.613 -0.738 1 96.62 190 ILE B C 1
ATOM 4036 O O . ILE B 1 190 ? -3.51 6.465 -0.454 1 96.62 190 ILE B O 1
ATOM 4040 N N . ASP B 1 191 ? -2.555 5.066 -1.912 1 95.5 191 ASP B N 1
ATOM 4041 C CA . ASP B 1 191 ? -3.49 5.355 -2.994 1 95.5 191 ASP B CA 1
ATOM 4042 C C . ASP B 1 191 ? -4.875 4.785 -2.688 1 95.5 191 ASP B C 1
ATOM 4044 O O . ASP B 1 191 ? -4.992 3.688 -2.143 1 95.5 191 ASP B O 1
ATOM 4048 N N . THR B 1 192 ? -5.902 5.551 -3.1 1 94.88 192 THR B N 1
ATOM 4049 C CA . THR B 1 192 ? -7.266 5.102 -2.83 1 94.88 192 THR B CA 1
ATOM 4050 C C . THR B 1 192 ? -8.016 4.844 -4.133 1 94.88 192 THR B C 1
ATOM 4052 O O . THR B 1 192 ? -9.172 4.414 -4.113 1 94.88 192 THR B O 1
ATOM 4055 N N . GLY B 1 193 ? -7.352 5.113 -5.219 1 91.56 193 GLY B N 1
ATOM 4056 C CA . GLY B 1 193 ? -7.98 4.859 -6.508 1 91.56 193 GLY B CA 1
ATOM 4057 C C . GLY B 1 193 ? -8.102 3.383 -6.828 1 91.56 193 GLY B C 1
ATOM 4058 O O . GLY B 1 193 ? -7.484 2.545 -6.168 1 91.56 193 GLY B O 1
ATOM 4059 N N . ASN B 1 194 ? -8.828 3.117 -7.863 1 88.94 194 ASN B N 1
ATOM 4060 C CA . ASN B 1 194 ? -9.07 1.739 -8.273 1 88.94 194 ASN B CA 1
ATOM 4061 C C . ASN B 1 194 ? -7.82 1.098 -8.867 1 88.94 194 ASN B C 1
ATOM 4063 O O . ASN B 1 194 ? -7.055 1.758 -9.57 1 88.94 194 ASN B O 1
ATOM 4067 N N . ARG B 1 195 ? -7.625 -0.117 -8.508 1 93.19 195 ARG B N 1
ATOM 4068 C CA . ARG B 1 195 ? -6.582 -0.92 -9.133 1 93.19 195 ARG B CA 1
ATOM 4069 C C . ARG B 1 195 ? -7.016 -2.377 -9.266 1 93.19 195 ARG B C 1
ATOM 4071 O O . ARG B 1 195 ? -8.008 -2.791 -8.664 1 93.19 195 ARG B O 1
ATOM 4078 N N . GLU B 1 196 ? -6.316 -3.098 -10.109 1 95.31 196 GLU B N 1
ATOM 4079 C CA . GLU B 1 196 ? -6.637 -4.5 -10.359 1 95.31 196 GLU B CA 1
ATOM 4080 C C . GLU B 1 196 ? -5.473 -5.41 -9.984 1 95.31 196 GLU B C 1
ATOM 4082 O O . GLU B 1 196 ? -4.309 -5.012 -10.086 1 95.31 196 GLU B O 1
ATOM 4087 N N . GLN B 1 197 ? -5.832 -6.598 -9.57 1 95.94 197 GLN B N 1
ATOM 4088 C CA . GLN B 1 197 ? -4.797 -7.586 -9.281 1 95.94 197 GLN B CA 1
ATOM 4089 C C . GLN B 1 197 ? -4.047 -7.984 -10.547 1 95.94 197 GLN B C 1
ATOM 4091 O O . GLN B 1 197 ? -2.863 -8.32 -10.5 1 95.94 197 GLN B O 1
ATOM 4096 N N . ARG B 1 198 ? -4.738 -7.938 -11.68 1 95.81 198 ARG B N 1
ATOM 4097 C CA . ARG B 1 198 ? -4.148 -8.359 -12.945 1 95.81 198 ARG B CA 1
ATOM 4098 C C . ARG B 1 198 ? -2.842 -7.617 -13.219 1 95.81 198 ARG B C 1
ATOM 4100 O O . ARG B 1 198 ? -1.947 -8.148 -13.883 1 95.81 198 ARG B O 1
ATOM 4107 N N . TYR B 1 199 ? -2.719 -6.41 -12.648 1 96.25 199 TYR B N 1
ATOM 4108 C CA . TYR B 1 199 ? -1.515 -5.609 -12.836 1 96.25 199 TYR B CA 1
ATOM 4109 C C . TYR B 1 199 ? -0.29 -6.32 -12.281 1 96.25 199 TYR B C 1
ATOM 4111 O O . TYR B 1 199 ? 0.835 -6.074 -12.719 1 96.25 199 TYR B O 1
ATOM 4119 N N . TYR B 1 200 ? -0.525 -7.234 -11.328 1 97 200 TYR B N 1
ATOM 4120 C CA . TYR B 1 200 ? 0.567 -7.777 -10.531 1 97 200 TYR B CA 1
ATOM 4121 C C . TYR B 1 200 ? 0.789 -9.25 -10.836 1 97 200 TYR B C 1
ATOM 4123 O O . TYR B 1 200 ? 1.769 -9.852 -10.383 1 97 200 TYR B O 1
ATOM 4131 N N . GLN B 1 201 ? -0.087 -9.82 -11.625 1 94.94 201 GLN B N 1
ATOM 4132 C CA . GLN B 1 201 ? -0.034 -11.25 -11.922 1 94.94 201 GLN B CA 1
ATOM 4133 C C . GLN B 1 201 ? 1.206 -11.602 -12.734 1 94.94 201 GLN B C 1
ATOM 4135 O O . GLN B 1 201 ? 1.566 -10.875 -13.664 1 94.94 201 GLN B O 1
ATOM 4140 N N . GLN B 1 202 ? 1.836 -12.641 -12.344 1 92.31 202 GLN B N 1
ATOM 4141 C CA . GLN B 1 202 ? 2.965 -13.188 -13.086 1 92.31 202 GLN B CA 1
ATOM 4142 C C . GLN B 1 202 ? 2.598 -14.508 -13.758 1 92.31 202 GLN B C 1
ATOM 4144 O O . GLN B 1 202 ? 1.77 -15.266 -13.234 1 92.31 202 GLN B O 1
ATOM 4149 N N . PHE B 1 203 ? 3.221 -14.641 -14.906 1 92.12 203 PHE B N 1
ATOM 4150 C CA . PHE B 1 203 ? 3.023 -15.93 -15.562 1 92.12 203 PHE B CA 1
ATOM 4151 C C . PHE B 1 203 ? 3.982 -16.969 -15 1 92.12 203 PHE B C 1
ATOM 4153 O O . PHE B 1 203 ? 5.172 -16.969 -15.3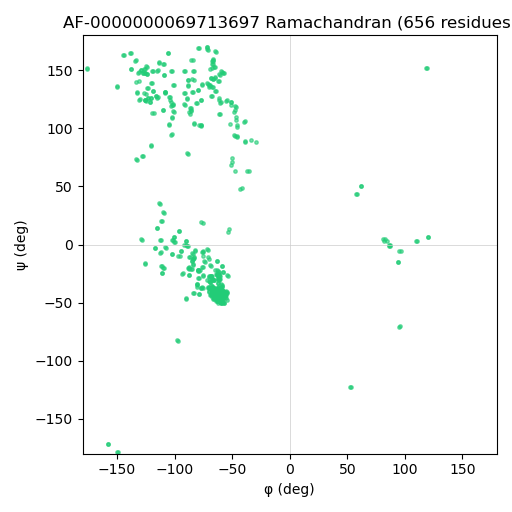28 1 92.12 203 PHE B O 1
ATOM 4160 N N . LEU B 1 204 ? 3.373 -17.812 -14.18 1 84.88 204 LEU B N 1
ATOM 4161 C CA . LEU B 1 204 ? 4.094 -18.938 -13.586 1 84.88 204 LEU B CA 1
ATOM 4162 C C . LEU B 1 204 ? 3.449 -20.266 -13.977 1 84.88 204 LEU B C 1
ATOM 4164 O O . LEU B 1 204 ? 2.703 -20.844 -13.188 1 84.88 204 LEU B O 1
ATOM 4168 N N . PRO B 1 205 ? 3.844 -20.703 -15.078 1 88.5 205 PRO B N 1
ATOM 4169 C CA . PRO B 1 205 ? 3.186 -21.922 -15.547 1 88.5 205 PRO B CA 1
ATOM 4170 C C . PRO B 1 205 ? 3.471 -23.125 -14.648 1 88.5 205 PRO B C 1
ATOM 4172 O O . PRO B 1 205 ? 4.539 -23.203 -14.031 1 88.5 205 PRO B O 1
ATOM 4175 N N . ARG B 1 206 ? 2.547 -24.016 -14.656 1 86.88 206 ARG B N 1
ATOM 4176 C CA . ARG B 1 206 ? 2.691 -25.25 -13.906 1 86.88 206 ARG B CA 1
ATOM 4177 C C . ARG B 1 206 ? 3.855 -26.078 -14.438 1 86.88 206 ARG B C 1
ATOM 4179 O O . ARG B 1 206 ? 3.982 -26.281 -15.648 1 86.88 206 ARG B O 1
ATOM 4186 N N . ARG B 1 207 ? 4.695 -26.547 -13.516 1 89.94 207 ARG B N 1
ATOM 4187 C CA . ARG B 1 207 ? 5.859 -27.312 -13.93 1 89.94 207 ARG B CA 1
ATOM 4188 C C . ARG B 1 207 ? 5.941 -28.641 -13.164 1 89.94 207 ARG B C 1
ATOM 4190 O O . ARG B 1 207 ? 6.891 -29.406 -13.336 1 89.94 207 ARG B O 1
ATOM 4197 N N . ASP B 1 208 ? 4.922 -28.891 -12.344 1 87.94 208 ASP B N 1
ATOM 4198 C CA . ASP B 1 208 ? 4.945 -30.078 -11.508 1 87.94 208 ASP B CA 1
ATOM 4199 C C . ASP B 1 208 ? 3.918 -31.109 -11.984 1 87.94 208 ASP B C 1
ATOM 4201 O O . ASP B 1 208 ? 3.426 -31.906 -11.188 1 87.94 208 ASP B O 1
ATOM 4205 N N . HIS B 1 209 ? 3.621 -31.078 -13.234 1 91.12 209 HIS B N 1
ATOM 4206 C CA . HIS B 1 209 ? 2.553 -31.906 -13.773 1 91.12 209 HIS B CA 1
ATOM 4207 C C . HIS B 1 209 ? 3.057 -33.312 -14.094 1 91.12 209 HIS B C 1
ATOM 4209 O O . HIS B 1 209 ? 2.264 -34.188 -14.406 1 91.12 209 HIS B O 1
ATOM 4215 N N . GLY B 1 210 ? 4.363 -33.562 -14.109 1 92.81 210 GLY B N 1
ATOM 4216 C CA . GLY B 1 210 ? 4.918 -34.906 -14.203 1 92.81 210 GLY B CA 1
ATOM 4217 C C . GLY B 1 210 ? 5.23 -35.312 -15.625 1 92.81 210 GLY B C 1
ATOM 4218 O O . GLY B 1 210 ? 5.93 -36.312 -15.844 1 92.81 210 GLY B O 1
ATOM 4219 N N . ASP B 1 211 ? 4.758 -34.656 -16.672 1 95.75 211 ASP B N 1
ATOM 4220 C CA . ASP B 1 211 ? 5.074 -34.938 -18.062 1 95.75 211 ASP B CA 1
ATOM 4221 C C . ASP B 1 211 ? 6.449 -34.406 -18.438 1 95.75 211 ASP B C 1
ATOM 4223 O O . ASP B 1 211 ? 6.59 -33.219 -18.766 1 95.75 211 ASP B O 1
ATOM 4227 N N . GLN B 1 212 ? 7.371 -35.25 -18.516 1 95.62 212 GLN B N 1
ATOM 4228 C CA . GLN B 1 212 ? 8.766 -34.875 -18.688 1 95.62 212 GLN B CA 1
ATOM 4229 C C . GLN B 1 212 ? 9 -34.25 -20.062 1 95.62 212 GLN B C 1
ATOM 4231 O O . GLN B 1 212 ? 9.812 -33.344 -20.203 1 95.62 212 GLN B O 1
ATOM 4236 N N . ALA B 1 213 ? 8.328 -34.812 -20.953 1 95.69 213 ALA B N 1
ATOM 4237 C CA . ALA B 1 213 ? 8.492 -34.281 -22.297 1 95.69 213 ALA B CA 1
ATOM 4238 C C . ALA B 1 213 ? 8.008 -32.812 -22.391 1 95.69 213 ALA B C 1
ATOM 4240 O O . ALA B 1 213 ? 8.688 -31.969 -22.953 1 95.69 213 ALA B O 1
ATOM 4241 N N . ILE B 1 214 ? 6.848 -32.562 -21.828 1 96.25 214 ILE B N 1
ATOM 4242 C CA . ILE B 1 214 ? 6.277 -31.234 -21.844 1 96.25 214 ILE B CA 1
ATOM 4243 C C . ILE B 1 214 ? 7.137 -30.297 -20.984 1 96.25 214 ILE B C 1
ATOM 4245 O O . ILE B 1 214 ? 7.359 -29.141 -21.344 1 96.25 214 ILE B O 1
ATOM 4249 N N . LEU B 1 215 ? 7.59 -30.781 -19.859 1 96 215 LEU B N 1
ATOM 4250 C CA . LEU B 1 215 ? 8.461 -30 -19 1 96 215 LEU B CA 1
ATOM 4251 C C . LEU B 1 215 ? 9.727 -29.578 -19.734 1 96 215 LEU B C 1
ATOM 4253 O O . LEU B 1 215 ? 10.18 -28.438 -19.625 1 96 215 LEU B O 1
ATOM 4257 N N . GLY B 1 216 ? 10.32 -30.562 -20.422 1 95.06 216 GLY B N 1
ATOM 4258 C CA . GLY B 1 216 ? 11.477 -30.25 -21.25 1 95.06 216 GLY B CA 1
ATOM 4259 C C . GLY B 1 216 ? 11.211 -29.172 -22.266 1 95.06 216 GLY B C 1
ATOM 4260 O O . GLY B 1 216 ? 12.047 -28.281 -22.469 1 95.06 216 GLY B O 1
ATOM 4261 N N . LEU B 1 217 ? 10.07 -29.25 -22.906 1 95.25 217 LEU B N 1
ATOM 4262 C CA . LEU B 1 217 ? 9.688 -28.25 -23.891 1 95.25 217 LEU B CA 1
ATOM 4263 C C . LEU B 1 217 ? 9.516 -26.891 -23.219 1 95.25 217 LEU B C 1
ATOM 4265 O O . LEU B 1 217 ? 9.961 -25.859 -23.75 1 95.25 217 LEU B O 1
ATOM 4269 N N . GLN B 1 218 ? 8.828 -26.797 -22.062 1 95 218 GLN B N 1
ATOM 4270 C CA . GLN B 1 218 ? 8.664 -25.562 -21.312 1 95 218 GLN B CA 1
ATOM 4271 C C . GLN B 1 218 ? 10.008 -24.922 -21 1 95 218 GLN B C 1
ATOM 4273 O O . GLN B 1 218 ? 10.164 -23.703 -21.125 1 95 218 GLN B O 1
ATOM 4278 N N . ASN B 1 219 ? 10.953 -25.734 -20.641 1 94.12 219 ASN B N 1
ATOM 4279 C CA . ASN B 1 219 ? 12.297 -25.234 -20.375 1 94.12 219 ASN B CA 1
ATOM 4280 C C . ASN B 1 219 ? 12.922 -24.609 -21.625 1 94.12 219 ASN B C 1
ATOM 4282 O O . ASN B 1 219 ? 13.539 -23.547 -21.547 1 94.12 219 ASN B O 1
ATOM 4286 N N . ARG B 1 220 ? 12.766 -25.281 -22.703 1 92.62 220 ARG B N 1
ATOM 4287 C CA . ARG B 1 220 ? 13.32 -24.766 -23.969 1 92.62 220 ARG B CA 1
ATOM 4288 C C . ARG B 1 220 ? 12.648 -23.469 -24.375 1 92.62 220 ARG B C 1
ATOM 4290 O O . ARG B 1 220 ? 13.305 -22.547 -24.875 1 92.62 220 ARG B O 1
ATOM 4297 N N . LEU B 1 221 ? 11.375 -23.391 -24.141 1 93.38 221 LEU B N 1
ATOM 4298 C CA . LEU B 1 221 ? 10.617 -22.203 -24.516 1 93.38 221 LEU B CA 1
ATOM 4299 C C . LEU B 1 221 ? 11.023 -21.016 -23.672 1 93.38 221 LEU B C 1
ATOM 4301 O O . LEU B 1 221 ? 10.891 -19.859 -24.094 1 93.38 221 LEU B O 1
ATOM 4305 N N . GLN B 1 222 ? 11.508 -21.234 -22.469 1 90.75 222 GLN B N 1
ATOM 4306 C CA . GLN B 1 222 ? 11.93 -20.172 -21.578 1 90.75 222 GLN B CA 1
ATOM 4307 C C . GLN B 1 222 ? 13.094 -19.391 -22.156 1 90.75 222 GLN B C 1
ATOM 4309 O O . GLN B 1 222 ? 13.25 -18.188 -21.875 1 90.75 222 GLN B O 1
ATOM 4314 N N . THR B 1 223 ? 13.812 -20.031 -22.969 1 89.19 223 THR B N 1
ATOM 4315 C CA . THR B 1 223 ? 14.977 -19.359 -23.547 1 89.19 223 THR B CA 1
ATOM 4316 C C . THR B 1 223 ? 14.766 -19.109 -25.031 1 89.19 223 THR B C 1
ATOM 4318 O O . THR B 1 223 ? 15.445 -18.266 -25.625 1 89.19 223 THR B O 1
ATOM 4321 N N . GLY B 1 224 ? 13.875 -19.781 -25.609 1 91.38 224 GLY B N 1
ATOM 4322 C CA . GLY B 1 224 ? 13.672 -19.656 -27.031 1 91.38 224 GLY B CA 1
ATOM 4323 C C . GLY B 1 224 ? 12.359 -19 -27.406 1 91.38 224 GLY B C 1
ATOM 4324 O O . GLY B 1 224 ? 11.844 -19.188 -28.5 1 91.38 224 GLY B O 1
ATOM 4325 N N . TYR B 1 225 ? 11.797 -18.297 -26.516 1 92 225 TYR B N 1
ATOM 4326 C CA . TYR B 1 225 ? 10.453 -17.75 -26.656 1 92 225 TYR B CA 1
ATOM 4327 C C . TYR B 1 225 ? 10.383 -16.75 -27.812 1 92 225 TYR B C 1
ATOM 4329 O O . TYR B 1 225 ? 9.305 -16.453 -28.312 1 92 225 TYR B O 1
ATOM 4337 N N . ALA B 1 226 ? 11.484 -16.172 -28.234 1 93.5 226 ALA B N 1
ATOM 4338 C CA . ALA B 1 226 ? 11.492 -15.062 -29.188 1 93.5 226 ALA B CA 1
ATOM 4339 C C . ALA B 1 226 ? 11.453 -15.57 -30.625 1 93.5 226 ALA B C 1
ATOM 4341 O O . ALA B 1 226 ? 11.188 -14.805 -31.547 1 93.5 226 ALA B O 1
ATOM 4342 N N . GLN B 1 227 ? 11.688 -16.812 -30.859 1 89.56 227 GLN B N 1
ATOM 4343 C CA . GLN B 1 227 ? 11.719 -17.391 -32.188 1 89.56 227 GLN B CA 1
ATOM 4344 C C . GLN B 1 227 ? 10.32 -17.75 -32.688 1 89.56 227 GLN B C 1
ATOM 4346 O O . GLN B 1 227 ? 9.414 -17.984 -31.875 1 89.56 227 GLN B O 1
ATOM 4351 N N . PRO B 1 228 ? 10.18 -17.672 -33.969 1 87.56 228 PRO B N 1
ATOM 4352 C CA . PRO B 1 228 ? 8.906 -18.188 -34.5 1 87.56 228 PRO B CA 1
ATOM 4353 C C . PRO B 1 228 ? 8.703 -19.672 -34.219 1 87.56 228 PRO B C 1
ATOM 4355 O O . PRO B 1 228 ? 9.633 -20.469 -34.375 1 87.56 228 PRO B O 1
ATOM 4358 N N . ILE B 1 229 ? 7.668 -19.906 -33.625 1 84.88 229 ILE B N 1
ATOM 4359 C CA . ILE B 1 229 ? 7.402 -21.281 -33.219 1 84.88 229 ILE B CA 1
ATOM 4360 C C . ILE B 1 229 ? 6.039 -21.719 -33.781 1 84.88 229 ILE B C 1
ATOM 4362 O O . ILE B 1 229 ? 5.066 -20.969 -33.719 1 84.88 229 ILE B O 1
ATOM 4366 N N . SER B 1 230 ? 6.031 -22.891 -34.438 1 89 230 SER B N 1
ATOM 4367 C CA . SER B 1 230 ? 4.781 -23.484 -34.875 1 89 230 SER B CA 1
ATOM 4368 C C . SER B 1 230 ? 4.434 -24.734 -34.094 1 89 230 SER B C 1
ATOM 4370 O O . SER B 1 230 ? 5.32 -25.391 -33.531 1 89 230 SER B O 1
ATOM 4372 N N . ILE B 1 231 ? 3.162 -25.016 -34.062 1 89.19 231 ILE B N 1
ATOM 4373 C CA . ILE B 1 231 ? 2.678 -26.188 -33.344 1 89.19 231 ILE B CA 1
ATOM 4374 C C . ILE B 1 231 ? 3.314 -27.453 -33.938 1 89.19 231 ILE B C 1
ATOM 4376 O O . ILE B 1 231 ? 3.727 -28.344 -33.219 1 89.19 231 ILE B O 1
ATOM 4380 N N . ALA B 1 232 ? 3.412 -27.453 -35.25 1 91.88 232 ALA B N 1
ATOM 4381 C CA . ALA B 1 232 ? 4.004 -28.578 -35.969 1 91.88 232 ALA B CA 1
ATOM 4382 C C . ALA B 1 232 ? 5.457 -28.797 -35.531 1 91.88 232 ALA B C 1
ATOM 4384 O O . ALA B 1 232 ? 5.887 -29.922 -35.312 1 91.88 232 ALA B O 1
ATOM 4385 N N . ALA B 1 233 ? 6.152 -27.781 -35.469 1 91.62 233 ALA B N 1
ATOM 4386 C CA . ALA B 1 233 ? 7.562 -27.844 -35.094 1 91.62 233 ALA B CA 1
ATOM 4387 C C . ALA B 1 233 ? 7.727 -28.328 -33.656 1 91.62 233 ALA B C 1
ATOM 4389 O O . ALA B 1 233 ? 8.633 -29.109 -33.344 1 91.62 233 ALA B O 1
ATOM 4390 N N . LEU B 1 234 ? 6.859 -27.859 -32.75 1 92.81 234 LEU B N 1
ATOM 4391 C CA . LEU B 1 234 ? 6.914 -28.266 -31.359 1 92.81 234 LEU B CA 1
ATOM 4392 C C . LEU B 1 234 ? 6.59 -29.75 -31.203 1 92.81 234 LEU B C 1
ATOM 4394 O O . LEU B 1 234 ? 7.258 -30.453 -30.453 1 92.81 234 LEU B O 1
ATOM 4398 N N . ALA B 1 235 ? 5.598 -30.172 -31.891 1 94.5 235 ALA B N 1
ATOM 4399 C CA . ALA B 1 235 ? 5.219 -31.578 -31.859 1 94.5 235 ALA B CA 1
ATOM 4400 C C . ALA B 1 235 ? 6.363 -32.469 -32.344 1 94.5 235 ALA B C 1
ATOM 4402 O O . ALA B 1 235 ? 6.645 -33.5 -31.75 1 94.5 235 ALA B O 1
ATOM 4403 N N . GLN B 1 236 ? 7.008 -32.031 -33.406 1 92.69 236 GLN B N 1
ATOM 4404 C CA . GLN B 1 236 ? 8.117 -32.781 -34 1 92.69 236 GLN B CA 1
ATOM 4405 C C . GLN B 1 236 ? 9.281 -32.875 -33 1 92.69 236 GLN B C 1
ATOM 4407 O O . GLN B 1 236 ? 9.938 -33.906 -32.938 1 92.69 236 GLN B O 1
ATOM 4412 N N . GLN B 1 237 ? 9.5 -31.828 -32.281 1 91.19 237 GLN B N 1
ATOM 4413 C CA . GLN B 1 237 ? 10.57 -31.797 -31.312 1 91.19 237 GLN B CA 1
ATOM 4414 C C . GLN B 1 237 ? 10.352 -32.875 -30.234 1 91.19 237 GLN B C 1
ATOM 4416 O O . GLN B 1 237 ? 11.312 -33.375 -29.672 1 91.19 237 GLN B O 1
ATOM 4421 N N . LEU B 1 238 ? 9.109 -33.188 -29.984 1 93.88 238 LEU B N 1
ATOM 4422 C CA . LEU B 1 238 ? 8.781 -34.156 -28.938 1 93.88 238 LEU B CA 1
ATOM 4423 C C . LEU B 1 238 ? 8.453 -35.5 -29.547 1 93.88 238 LEU B C 1
ATOM 4425 O O . LEU B 1 238 ? 7.98 -36.406 -28.844 1 93.88 238 LEU B O 1
ATOM 4429 N N . CYS B 1 239 ? 8.594 -35.594 -30.844 1 94.12 239 CYS B N 1
ATOM 4430 C CA . CYS B 1 239 ? 8.32 -36.844 -31.594 1 94.12 239 CYS B CA 1
ATOM 4431 C C . CYS B 1 239 ? 6.895 -37.312 -31.359 1 94.12 239 CYS B C 1
ATOM 4433 O O . CYS B 1 239 ? 6.66 -38.469 -31.078 1 94.12 239 CYS B O 1
ATOM 4435 N N . MET B 1 240 ? 6.016 -36.344 -31.406 1 93.75 240 MET B N 1
ATOM 4436 C CA . MET B 1 240 ? 4.586 -36.594 -31.234 1 93.75 240 MET B CA 1
ATOM 4437 C C . MET B 1 240 ? 3.797 -36.062 -32.438 1 93.75 240 MET B C 1
ATOM 4439 O O . MET B 1 240 ? 4.27 -35.188 -33.156 1 93.75 240 MET B O 1
ATOM 4443 N N . GLY B 1 241 ? 2.641 -36.719 -32.656 1 94.62 241 GLY B N 1
ATOM 4444 C CA . GLY B 1 241 ? 1.684 -36.062 -33.531 1 94.62 241 GLY B CA 1
ATOM 4445 C C . GLY B 1 241 ? 1.103 -34.781 -32.969 1 94.62 241 GLY B C 1
ATOM 4446 O O . GLY B 1 241 ? 1.088 -34.594 -31.734 1 94.62 241 GLY B O 1
ATOM 4447 N N . GLU B 1 242 ? 0.636 -33.875 -33.844 1 94.94 242 GLU B N 1
ATOM 4448 C CA . GLU B 1 242 ? 0.134 -32.594 -33.406 1 94.94 242 GLU B CA 1
ATOM 4449 C C . GLU B 1 242 ? -1.035 -32.75 -32.438 1 94.94 242 GLU B C 1
ATOM 4451 O O . GLU B 1 242 ? -1.133 -32 -31.438 1 94.94 242 GLU B O 1
ATOM 4456 N N . ARG B 1 243 ? -1.875 -33.656 -32.75 1 95.56 243 ARG B N 1
ATOM 4457 C CA . ARG B 1 243 ? -3.049 -33.875 -31.906 1 95.56 243 ARG B CA 1
ATOM 4458 C C . ARG B 1 243 ? -2.645 -34.344 -30.516 1 95.56 243 ARG B C 1
ATOM 4460 O O . ARG B 1 243 ? -3.146 -33.812 -29.516 1 95.56 243 ARG B O 1
ATOM 4467 N N . THR B 1 244 ? -1.76 -35.312 -30.469 1 96 244 THR B N 1
ATOM 4468 C CA . THR B 1 244 ? -1.276 -35.844 -29.203 1 96 244 THR B CA 1
ATOM 4469 C C . THR B 1 244 ? -0.527 -34.781 -28.422 1 96 244 THR B C 1
ATOM 4471 O O . THR B 1 244 ? -0.707 -34.656 -27.203 1 96 244 THR B O 1
ATOM 4474 N N . PHE B 1 245 ? 0.324 -34 -29.125 1 96.62 245 PHE B N 1
ATOM 4475 C CA . PHE B 1 245 ? 1.074 -32.906 -28.516 1 96.62 245 PHE B CA 1
ATOM 4476 C C . PHE B 1 245 ? 0.132 -31.891 -27.875 1 96.62 245 PHE B C 1
ATOM 4478 O O . PHE B 1 245 ? 0.304 -31.531 -26.703 1 96.62 245 PHE B O 1
ATOM 4485 N N . LEU B 1 246 ? -0.847 -31.469 -28.609 1 96.25 246 LEU B N 1
ATOM 4486 C CA . LEU B 1 246 ? -1.787 -30.453 -28.141 1 96.25 246 LEU B CA 1
ATOM 4487 C C . LEU B 1 246 ? -2.523 -30.938 -26.891 1 96.25 246 LEU B C 1
ATOM 4489 O O . LEU B 1 246 ? -2.662 -30.203 -25.922 1 96.25 246 LEU B O 1
ATOM 4493 N N . ARG B 1 247 ? -2.996 -32.156 -26.922 1 96.56 247 ARG B N 1
ATOM 4494 C CA . ARG B 1 247 ? -3.727 -32.719 -25.812 1 96.56 247 ARG B CA 1
ATOM 4495 C C . ARG B 1 247 ? -2.852 -32.812 -24.562 1 96.56 247 ARG B C 1
ATOM 4497 O O . ARG B 1 247 ? -3.273 -32.375 -23.469 1 96.56 247 ARG B O 1
ATOM 4504 N N . ARG B 1 248 ? -1.626 -33.281 -24.672 1 96.62 248 ARG B N 1
ATOM 4505 C CA . ARG B 1 248 ? -0.713 -33.406 -23.547 1 96.62 248 ARG B CA 1
ATOM 4506 C C . ARG B 1 248 ? -0.307 -32.062 -22.984 1 96.62 248 ARG B C 1
ATOM 4508 O O . ARG B 1 248 ? -0.189 -31.891 -21.766 1 96.62 248 ARG B O 1
ATOM 4515 N N . PHE B 1 249 ? -0.077 -31.156 -23.906 1 97 249 PHE B N 1
ATOM 4516 C CA . PHE B 1 249 ? 0.342 -29.812 -23.484 1 97 249 PHE B CA 1
ATOM 4517 C C . PHE B 1 249 ? -0.751 -29.141 -22.672 1 97 249 PHE B C 1
ATOM 4519 O O . PHE B 1 249 ? -0.481 -28.594 -21.594 1 97 249 PHE B O 1
ATOM 4526 N N . VAL B 1 250 ? -1.96 -29.219 -23.094 1 96.12 250 VAL B N 1
ATOM 4527 C CA . VAL B 1 250 ? -3.09 -28.609 -22.406 1 96.12 250 VAL B CA 1
ATOM 4528 C C . VAL B 1 250 ? -3.328 -29.328 -21.078 1 96.12 250 VAL B C 1
ATOM 4530 O O . VAL B 1 250 ? -3.582 -28.688 -20.047 1 96.12 250 VAL B O 1
ATOM 4533 N N . LYS B 1 251 ? -3.268 -30.594 -21.109 1 95.06 251 LYS B N 1
ATOM 4534 C CA . LYS B 1 251 ? -3.441 -31.359 -19.875 1 95.06 251 LYS B CA 1
ATOM 4535 C C . LYS B 1 251 ? -2.408 -30.969 -18.828 1 95.06 251 LYS B C 1
ATOM 4537 O O . LYS B 1 251 ? -2.734 -30.828 -17.656 1 95.06 251 LYS B O 1
ATOM 4542 N N . ALA B 1 252 ? -1.21 -30.75 -19.281 1 94.81 252 ALA B N 1
ATOM 4543 C CA . ALA B 1 252 ? -0.098 -30.469 -18.375 1 94.81 252 ALA B CA 1
ATOM 4544 C C . ALA B 1 252 ? -0.134 -29.016 -17.891 1 94.81 252 ALA B C 1
ATOM 4546 O O . ALA B 1 252 ? 0.02 -28.75 -16.703 1 94.81 252 ALA B O 1
ATOM 4547 N N . THR B 1 253 ? -0.414 -28.094 -18.812 1 93.88 253 THR B N 1
ATOM 4548 C CA . THR B 1 253 ? -0.196 -26.688 -18.469 1 93.88 253 THR B CA 1
ATOM 4549 C C . THR B 1 253 ? -1.526 -25.953 -18.312 1 93.88 253 THR B C 1
ATOM 4551 O O . THR B 1 253 ? -1.572 -24.859 -17.766 1 93.88 253 THR B O 1
ATOM 4554 N N . GLY B 1 254 ? -2.564 -26.5 -18.875 1 91.56 254 GLY B N 1
ATOM 4555 C CA . GLY B 1 254 ? -3.865 -25.844 -18.859 1 91.56 254 GLY B CA 1
ATOM 4556 C C . GLY B 1 254 ? -4.027 -24.828 -19.969 1 91.56 254 GLY B C 1
ATOM 4557 O O . GLY B 1 254 ? -5.07 -24.172 -20.078 1 91.56 254 GLY B O 1
ATOM 4558 N N . LEU B 1 255 ? -3.035 -24.703 -20.844 1 94.62 255 LEU B N 1
ATOM 4559 C CA . LEU B 1 255 ? -3.047 -23.688 -21.906 1 94.62 255 LEU B CA 1
ATOM 4560 C C . LEU B 1 255 ? -2.705 -24.312 -23.25 1 94.62 255 LEU B C 1
ATOM 4562 O O . LEU B 1 255 ? -1.919 -25.25 -23.328 1 94.62 255 LEU B O 1
ATOM 4566 N N . LYS B 1 256 ? -3.275 -23.75 -24.25 1 95.44 256 LYS B N 1
ATOM 4567 C CA . LYS B 1 256 ? -2.799 -24.078 -25.594 1 95.44 256 LYS B CA 1
ATOM 4568 C C . LYS B 1 256 ? -1.401 -23.516 -25.844 1 95.44 256 LYS B C 1
ATOM 4570 O O . LYS B 1 256 ? -1.03 -22.5 -25.266 1 95.44 256 LYS B O 1
ATOM 4575 N N . PRO B 1 257 ? -0.64 -24.172 -26.688 1 94.25 257 PRO B N 1
ATOM 4576 C CA . PRO B 1 257 ? 0.745 -23.75 -26.906 1 94.25 257 PRO B CA 1
ATOM 4577 C C . PRO B 1 257 ? 0.855 -22.281 -27.328 1 94.25 257 PRO B C 1
ATOM 4579 O O . PRO B 1 257 ? 1.713 -21.562 -26.812 1 94.25 257 PRO B O 1
ATOM 4582 N N . ASN B 1 258 ? -0.012 -21.828 -28.156 1 93.38 258 ASN B N 1
ATOM 4583 C CA . ASN B 1 258 ? 0.043 -20.438 -28.609 1 93.38 258 ASN B CA 1
ATOM 4584 C C . ASN B 1 258 ? -0.245 -19.469 -27.469 1 93.38 258 ASN B C 1
ATOM 4586 O O . ASN B 1 258 ? 0.41 -18.422 -27.344 1 93.38 258 ASN B O 1
ATOM 4590 N N . GLU B 1 259 ? -1.229 -19.766 -26.688 1 95 259 GLU B N 1
ATOM 4591 C CA . GLU B 1 259 ? -1.549 -18.953 -25.531 1 95 259 GLU B CA 1
ATOM 4592 C C . GLU B 1 259 ? -0.4 -18.953 -24.531 1 95 259 GLU B C 1
ATOM 4594 O O . GLU B 1 259 ? -0.059 -17.906 -23.969 1 95 259 GLU B O 1
ATOM 4599 N N . TYR B 1 260 ? 0.145 -20.141 -24.344 1 95.88 260 TYR B N 1
ATOM 4600 C CA . TYR B 1 260 ? 1.298 -20.281 -23.453 1 95.88 260 TYR B CA 1
ATOM 4601 C C . TYR B 1 260 ? 2.443 -19.375 -23.906 1 95.88 260 TYR B C 1
ATOM 4603 O O . TYR B 1 260 ? 3.002 -18.625 -23.109 1 95.88 260 TYR B O 1
ATOM 4611 N N . LEU B 1 261 ? 2.756 -19.469 -25.141 1 94.88 261 LEU B N 1
ATOM 4612 C CA . LEU B 1 261 ? 3.859 -18.703 -25.703 1 94.88 261 LEU B CA 1
ATOM 4613 C C . LEU B 1 261 ? 3.584 -17.203 -25.594 1 94.88 261 LEU B C 1
ATOM 4615 O O . LEU B 1 261 ? 4.488 -16.422 -25.281 1 94.88 261 LEU B O 1
ATOM 4619 N N . GLN B 1 262 ? 2.385 -16.812 -25.875 1 95.62 262 GLN B N 1
ATOM 4620 C CA . GLN B 1 262 ? 2.002 -15.406 -25.766 1 95.62 262 GLN B CA 1
ATOM 4621 C C . GLN B 1 262 ? 2.191 -14.891 -24.328 1 95.62 262 GLN B C 1
ATOM 4623 O O . GLN B 1 262 ? 2.783 -13.828 -24.125 1 95.62 262 GLN B O 1
ATOM 4628 N N . LYS B 1 263 ? 1.689 -15.625 -23.375 1 96.56 263 LYS B N 1
ATOM 4629 C CA . LYS B 1 263 ? 1.826 -15.242 -21.969 1 96.56 263 LYS B CA 1
ATOM 4630 C C . LYS B 1 263 ? 3.293 -15.195 -21.562 1 96.56 263 LYS B C 1
ATOM 4632 O O . LYS B 1 263 ? 3.703 -14.305 -20.812 1 96.56 263 LYS B O 1
ATOM 4637 N N . LEU B 1 264 ? 4.02 -16.125 -22.047 1 96.38 264 LEU B N 1
ATOM 4638 C CA . LEU B 1 264 ? 5.449 -16.156 -21.75 1 96.38 264 LEU B CA 1
ATOM 4639 C C . LEU B 1 264 ? 6.148 -14.922 -22.312 1 96.38 264 LEU B C 1
ATOM 4641 O O . LEU B 1 264 ? 6.918 -14.266 -21.609 1 96.38 264 LEU B O 1
ATOM 4645 N N . ARG B 1 265 ? 5.883 -14.633 -23.562 1 97.12 265 ARG B N 1
ATOM 4646 C CA . ARG B 1 265 ? 6.5 -13.477 -24.203 1 97.12 265 ARG B CA 1
ATOM 4647 C C . ARG B 1 265 ? 6.121 -12.188 -23.484 1 97.12 265 ARG B C 1
ATOM 4649 O O . ARG B 1 265 ? 6.969 -11.32 -23.266 1 97.12 265 ARG B O 1
ATOM 4656 N N . ILE B 1 266 ? 4.867 -12.039 -23.094 1 97.56 266 ILE B N 1
ATOM 4657 C CA . ILE B 1 266 ? 4.402 -10.836 -22.406 1 97.56 266 ILE B CA 1
ATOM 4658 C C . ILE B 1 266 ? 5.059 -10.742 -21.031 1 97.56 266 ILE B C 1
ATOM 4660 O O . ILE B 1 266 ? 5.43 -9.656 -20.578 1 97.56 266 ILE B O 1
ATOM 4664 N N . GLN B 1 267 ? 5.203 -11.875 -20.375 1 96.5 267 GLN B N 1
ATOM 4665 C CA . GLN B 1 267 ? 5.91 -11.883 -19.094 1 96.5 267 GLN B CA 1
ATOM 4666 C C . GLN B 1 267 ? 7.34 -11.375 -19.25 1 96.5 267 GLN B C 1
ATOM 4668 O O . GLN B 1 267 ? 7.824 -10.602 -18.422 1 96.5 267 GLN B O 1
ATOM 4673 N N . LYS B 1 268 ? 7.969 -11.805 -20.281 1 95.88 268 LYS B N 1
ATOM 4674 C CA . LYS B 1 268 ? 9.328 -11.344 -20.547 1 95.88 268 LYS B CA 1
ATOM 4675 C C . LYS B 1 268 ? 9.359 -9.852 -20.875 1 95.88 268 LYS B C 1
ATOM 4677 O O . LYS B 1 268 ? 10.289 -9.141 -20.484 1 95.88 268 LYS B O 1
ATOM 4682 N N . ALA B 1 269 ? 8.391 -9.438 -21.578 1 96.88 269 ALA B N 1
ATOM 4683 C CA . ALA B 1 269 ? 8.273 -8 -21.844 1 96.88 269 ALA B CA 1
ATOM 4684 C C . ALA B 1 269 ? 8.133 -7.211 -20.547 1 96.88 269 ALA B C 1
ATOM 4686 O O . ALA B 1 269 ? 8.75 -6.152 -20.391 1 96.88 269 ALA B O 1
ATOM 4687 N N . CYS B 1 270 ? 7.32 -7.699 -19.625 1 96.38 270 CYS B N 1
ATOM 4688 C CA . CYS B 1 270 ? 7.168 -7.074 -18.312 1 96.38 270 CYS B CA 1
ATOM 4689 C C . CYS B 1 270 ? 8.516 -6.961 -17.609 1 96.38 270 CYS B C 1
ATOM 4691 O O . CYS B 1 270 ? 8.859 -5.898 -17.094 1 96.38 270 CYS B O 1
ATOM 4693 N N . ASP B 1 271 ? 9.234 -8.023 -17.703 1 93.38 271 ASP B N 1
ATOM 4694 C CA . ASP B 1 271 ? 10.539 -8.055 -17.062 1 93.38 271 ASP B CA 1
ATOM 4695 C C . ASP B 1 271 ? 11.469 -6.992 -17.641 1 93.38 271 ASP B C 1
ATOM 4697 O O . ASP B 1 271 ? 12.156 -6.285 -16.891 1 93.38 271 ASP B O 1
ATOM 4701 N N . LEU B 1 272 ? 11.453 -6.918 -18.891 1 94.06 272 LEU B N 1
ATOM 4702 C CA . LEU B 1 272 ? 12.32 -5.961 -19.562 1 94.06 272 LEU B CA 1
ATOM 4703 C C . LEU B 1 272 ? 11.883 -4.531 -19.281 1 94.06 272 LEU B C 1
ATOM 4705 O O . LEU B 1 272 ? 12.727 -3.643 -19.125 1 94.06 272 LEU B O 1
ATOM 4709 N N . LEU B 1 273 ? 10.625 -4.316 -19.172 1 94.31 273 LEU B N 1
ATOM 4710 C CA . LEU B 1 273 ? 10.094 -2.99 -18.891 1 94.31 273 LEU B CA 1
ATOM 4711 C C . LEU B 1 273 ? 10.477 -2.545 -17.484 1 94.31 273 LEU B C 1
ATOM 4713 O O . LEU B 1 273 ? 10.758 -1.365 -17.25 1 94.31 273 LEU B O 1
ATOM 4717 N N . GLU B 1 274 ? 10.484 -3.443 -16.594 1 91.44 274 GLU B N 1
ATOM 4718 C CA . GLU B 1 274 ? 10.734 -3.141 -15.18 1 91.44 274 GLU B CA 1
ATOM 4719 C C . GLU B 1 274 ? 12.227 -2.941 -14.922 1 91.44 274 GLU B C 1
ATOM 4721 O O . GLU B 1 274 ? 12.609 -2.223 -14 1 91.44 274 GLU B O 1
ATOM 4726 N N . ASN B 1 275 ? 13.078 -3.479 -15.766 1 85.5 275 ASN B N 1
ATOM 4727 C CA . ASN B 1 275 ? 14.5 -3.543 -15.453 1 85.5 275 ASN B CA 1
ATOM 4728 C C . ASN B 1 275 ? 15.297 -2.549 -16.297 1 85.5 275 ASN B C 1
ATOM 4730 O O . ASN B 1 275 ? 16.516 -2.404 -16.109 1 85.5 275 ASN B O 1
ATOM 4734 N N . GLY B 1 276 ? 14.594 -1.877 -17.172 1 85.88 276 GLY B N 1
ATOM 4735 C CA . GLY B 1 276 ? 15.414 -1.05 -18.031 1 85.88 276 GLY B CA 1
ATOM 4736 C C . GLY B 1 276 ? 14.648 0.108 -18.656 1 85.88 276 GLY B C 1
ATOM 4737 O O . GLY B 1 276 ? 13.539 0.428 -18.219 1 85.88 276 GLY B O 1
ATOM 4738 N N . SER B 1 277 ? 15.398 0.709 -19.562 1 89.44 277 SER B N 1
ATOM 4739 C CA . SER B 1 277 ? 14.844 1.916 -20.156 1 89.44 277 SER B CA 1
ATOM 4740 C C . SER B 1 277 ? 14.578 1.716 -21.656 1 89.44 277 SER B C 1
ATOM 4742 O O . SER B 1 277 ? 14.328 2.68 -22.375 1 89.44 277 SER B O 1
ATOM 4744 N N . LEU B 1 278 ? 14.602 0.445 -22.062 1 93.56 278 LEU B N 1
ATOM 4745 C CA . LEU B 1 278 ? 14.375 0.17 -23.484 1 93.56 278 LEU B CA 1
ATOM 4746 C C . LEU B 1 278 ? 12.984 0.637 -23.906 1 93.56 278 LEU B C 1
ATOM 4748 O O . LEU B 1 278 ? 12.031 0.561 -23.125 1 93.56 278 LEU B O 1
ATOM 4752 N N . SER B 1 279 ? 12.992 1.067 -25.156 1 95.94 279 SER B N 1
ATOM 4753 C CA . SER B 1 279 ? 11.672 1.396 -25.688 1 95.94 279 SER B CA 1
ATOM 4754 C C . SER B 1 279 ? 10.812 0.148 -25.828 1 95.94 279 SER B C 1
ATOM 4756 O O . SER B 1 279 ? 11.328 -0.96 -25.969 1 95.94 279 SER B O 1
ATOM 4758 N N . PHE B 1 280 ? 9.523 0.357 -25.859 1 96.81 280 PHE B N 1
ATOM 4759 C CA . PHE B 1 280 ? 8.641 -0.797 -26 1 96.81 280 PHE B CA 1
ATOM 4760 C C . PHE B 1 280 ? 8.789 -1.43 -27.375 1 96.81 280 PHE B C 1
ATOM 4762 O O . PHE B 1 280 ? 8.625 -2.641 -27.531 1 96.81 280 PHE B O 1
ATOM 4769 N N . GLU B 1 281 ? 9.117 -0.637 -28.344 1 97 281 GLU B N 1
ATOM 4770 C CA . GLU B 1 281 ? 9.359 -1.171 -29.688 1 97 281 GLU B CA 1
ATOM 4771 C C . GLU B 1 281 ? 10.516 -2.17 -29.688 1 97 281 GLU B C 1
ATOM 4773 O O . GLU B 1 281 ? 10.398 -3.266 -30.234 1 97 281 GLU B O 1
ATOM 4778 N N . THR B 1 282 ? 11.547 -1.785 -29.047 1 97.31 282 THR B N 1
ATOM 4779 C CA . THR B 1 282 ? 12.703 -2.666 -28.938 1 97.31 282 THR B CA 1
ATOM 4780 C C . THR B 1 282 ? 12.352 -3.926 -28.156 1 97.31 282 THR B C 1
ATOM 4782 O O . THR B 1 282 ? 12.734 -5.031 -28.547 1 97.31 282 THR B O 1
ATOM 4785 N N . ILE B 1 283 ? 11.609 -3.762 -27.109 1 97.62 283 ILE B N 1
ATOM 4786 C CA . ILE B 1 283 ? 11.219 -4.875 -26.25 1 97.62 283 ILE B CA 1
ATOM 4787 C C . ILE B 1 283 ? 10.328 -5.84 -27.031 1 97.62 283 ILE B C 1
ATOM 4789 O O . ILE B 1 283 ? 10.508 -7.059 -26.969 1 97.62 283 ILE B O 1
ATOM 4793 N N . ALA B 1 284 ? 9.406 -5.273 -27.797 1 97.88 284 ALA B N 1
ATOM 4794 C CA . ALA B 1 284 ? 8.492 -6.094 -28.594 1 97.88 284 ALA B CA 1
ATOM 4795 C C . ALA B 1 284 ? 9.258 -7.02 -29.531 1 97.88 284 ALA B C 1
ATOM 4797 O O . ALA B 1 284 ? 8.969 -8.219 -29.594 1 97.88 284 ALA B O 1
ATOM 4798 N N . HIS B 1 285 ? 10.25 -6.508 -30.141 1 96.5 285 HIS B N 1
ATOM 4799 C CA . HIS B 1 285 ? 11.062 -7.301 -31.062 1 96.5 285 HIS B CA 1
ATOM 4800 C C . HIS B 1 285 ? 11.898 -8.336 -30.312 1 96.5 285 HIS B C 1
ATOM 4802 O O . HIS B 1 285 ? 12.039 -9.469 -30.766 1 96.5 285 HIS B O 1
ATOM 4808 N N . GLN B 1 286 ? 12.352 -7.988 -29.203 1 95.5 286 GLN B N 1
ATOM 4809 C CA . GLN B 1 286 ? 13.203 -8.875 -28.406 1 95.5 286 GLN B CA 1
ATOM 4810 C C . GLN B 1 286 ? 12.43 -10.086 -27.906 1 95.5 286 GLN B C 1
ATOM 4812 O O . GLN B 1 286 ? 12.984 -11.18 -27.781 1 95.5 286 GLN B O 1
ATOM 4817 N N . VAL B 1 287 ? 11.172 -9.805 -27.719 1 96.5 287 VAL B N 1
ATOM 4818 C CA . VAL B 1 287 ? 10.43 -10.914 -27.125 1 96.5 287 VAL B CA 1
ATOM 4819 C C . VAL B 1 287 ? 9.766 -11.727 -28.234 1 96.5 287 VAL B C 1
ATOM 4821 O O . VAL B 1 287 ? 9.094 -12.727 -27.953 1 96.5 287 VAL B O 1
ATOM 4824 N N . GLY B 1 288 ? 9.852 -11.258 -29.516 1 95.38 288 GLY B N 1
ATOM 4825 C CA . GLY B 1 288 ? 9.492 -12.156 -30.609 1 95.38 288 GLY B CA 1
ATOM 4826 C C . GLY B 1 288 ? 8.344 -11.648 -31.453 1 95.38 288 GLY B C 1
ATOM 4827 O O . GLY B 1 288 ? 7.812 -12.375 -32.312 1 95.38 288 GLY B O 1
ATOM 4828 N N . TYR B 1 289 ? 7.902 -10.453 -31.203 1 95.88 289 TYR B N 1
ATOM 4829 C CA . TYR B 1 289 ? 6.844 -9.891 -32.031 1 95.88 289 TYR B CA 1
ATOM 4830 C C . TYR B 1 289 ? 7.43 -9.109 -33.219 1 95.88 289 TYR B C 1
ATOM 4832 O O . TYR B 1 289 ? 8.32 -8.281 -33.031 1 95.88 289 TYR B O 1
ATOM 4840 N N . GLU B 1 290 ? 6.926 -9.406 -34.375 1 93.38 290 GLU B N 1
ATOM 4841 C CA . GLU B 1 290 ? 7.281 -8.609 -35.531 1 93.38 290 GLU B CA 1
ATOM 4842 C C . GLU B 1 290 ? 6.465 -7.324 -35.594 1 93.38 290 GLU B C 1
ATOM 4844 O O . GLU B 1 290 ? 6.98 -6.273 -35.969 1 93.38 290 GLU B O 1
ATOM 4849 N N . ASP B 1 291 ? 5.289 -7.422 -35.188 1 95.69 291 ASP B N 1
ATOM 4850 C CA . ASP B 1 291 ? 4.359 -6.297 -35.156 1 95.69 291 ASP B CA 1
ATOM 4851 C C . ASP B 1 291 ? 4.242 -5.719 -33.75 1 95.69 291 ASP B C 1
ATOM 4853 O O . ASP B 1 291 ? 3.619 -6.324 -32.875 1 95.69 291 ASP B O 1
ATOM 4857 N N . VAL B 1 292 ? 4.703 -4.512 -33.656 1 96.88 292 VAL B N 1
ATOM 4858 C CA . VAL B 1 292 ? 4.723 -3.85 -32.344 1 96.88 292 VAL B CA 1
ATOM 4859 C C . VAL B 1 292 ? 3.293 -3.598 -31.875 1 96.88 292 VAL B C 1
ATOM 4861 O O . VAL B 1 292 ? 2.998 -3.705 -30.672 1 96.88 292 VAL B O 1
ATOM 4864 N N . SER B 1 293 ? 2.457 -3.289 -32.75 1 97.81 293 SER B N 1
ATOM 4865 C CA . SER B 1 293 ? 1.063 -3.023 -32.406 1 97.81 293 SER B CA 1
ATOM 4866 C C . SER B 1 293 ? 0.385 -4.27 -31.844 1 97.81 293 SER B C 1
ATOM 4868 O O . SER B 1 293 ? -0.407 -4.18 -30.891 1 97.81 293 SER B O 1
ATOM 4870 N N . ALA B 1 294 ? 0.696 -5.383 -32.438 1 97.25 294 ALA B N 1
ATOM 4871 C CA . ALA B 1 294 ? 0.149 -6.641 -31.953 1 97.25 294 ALA B CA 1
ATOM 4872 C C . ALA B 1 294 ? 0.653 -6.945 -30.547 1 97.25 294 ALA B C 1
ATOM 4874 O O . ALA B 1 294 ? -0.107 -7.41 -29.688 1 97.25 294 ALA B O 1
ATOM 4875 N N . CYS B 1 295 ? 1.88 -6.641 -30.344 1 97.75 295 CYS B N 1
ATOM 4876 C CA . CYS B 1 295 ? 2.455 -6.855 -29.031 1 97.75 295 CYS B CA 1
ATOM 4877 C C . CYS B 1 295 ? 1.795 -5.949 -27.984 1 97.75 295 CYS B C 1
ATOM 4879 O O . CYS B 1 295 ? 1.469 -6.395 -26.891 1 97.75 295 CYS B O 1
ATOM 4881 N N . ARG B 1 296 ? 1.621 -4.746 -28.312 1 98.06 296 ARG B N 1
ATOM 4882 C CA . ARG B 1 296 ? 0.999 -3.781 -27.422 1 98.06 296 ARG B CA 1
ATOM 4883 C C . ARG B 1 296 ? -0.412 -4.219 -27.031 1 98.06 296 ARG B C 1
ATOM 4885 O O . ARG B 1 296 ? -0.805 -4.121 -25.875 1 98.06 296 ARG B O 1
ATOM 4892 N N . LYS B 1 297 ? -1.145 -4.664 -27.984 1 98 297 LYS B N 1
ATOM 4893 C CA . LYS B 1 297 ? -2.504 -5.137 -27.734 1 98 297 LYS B CA 1
ATOM 4894 C C . LYS B 1 297 ? -2.508 -6.34 -26.812 1 98 297 LYS B C 1
ATOM 4896 O O . LYS B 1 297 ? -3.291 -6.395 -25.859 1 98 297 LYS B O 1
ATOM 4901 N N . ALA B 1 298 ? -1.648 -7.262 -27.078 1 97.69 298 ALA B N 1
ATOM 4902 C CA . ALA B 1 298 ? -1.542 -8.445 -26.234 1 97.69 298 ALA B CA 1
ATOM 4903 C C . ALA B 1 298 ? -1.104 -8.07 -24.812 1 97.69 298 ALA B C 1
ATOM 4905 O O . ALA B 1 298 ? -1.631 -8.602 -23.844 1 97.69 298 ALA B O 1
ATOM 4906 N N . PHE B 1 299 ? -0.144 -7.133 -24.734 1 98.31 299 PHE B N 1
ATOM 4907 C CA . PHE B 1 299 ? 0.369 -6.672 -23.453 1 98.31 299 PHE B CA 1
ATOM 4908 C C . PHE B 1 299 ? -0.752 -6.09 -22.609 1 98.31 299 PHE B C 1
ATOM 4910 O O . PHE B 1 299 ? -0.943 -6.5 -21.453 1 98.31 299 PHE B O 1
ATOM 4917 N N . THR B 1 300 ? -1.485 -5.254 -23.188 1 98 300 THR B N 1
ATOM 4918 C CA . THR B 1 300 ? -2.566 -4.586 -22.469 1 98 300 THR B CA 1
ATOM 4919 C C . THR B 1 300 ? -3.664 -5.578 -22.094 1 98 300 THR B C 1
ATOM 4921 O O . THR B 1 300 ? -4.195 -5.535 -20.984 1 98 300 THR B O 1
ATOM 4924 N N . ARG B 1 301 ? -3.945 -6.426 -23.016 1 96.88 301 ARG B N 1
ATOM 4925 C CA . ARG B 1 301 ? -4.977 -7.422 -22.75 1 96.88 301 ARG B CA 1
ATOM 4926 C C . ARG B 1 301 ? -4.582 -8.336 -21.594 1 96.88 301 ARG B C 1
ATOM 4928 O O . ARG B 1 301 ? -5.398 -8.625 -20.719 1 96.88 301 ARG B O 1
ATOM 4935 N N . ILE B 1 302 ? -3.383 -8.719 -21.531 1 96.5 302 ILE B N 1
ATOM 4936 C CA . ILE B 1 302 ? -2.926 -9.719 -20.578 1 96.5 302 ILE B CA 1
ATOM 4937 C C . ILE B 1 302 ? -2.629 -9.047 -19.234 1 96.5 302 ILE B C 1
ATOM 4939 O O . ILE B 1 302 ? -3.006 -9.562 -18.172 1 96.5 302 ILE B O 1
ATOM 4943 N N . THR B 1 303 ? -1.988 -7.855 -19.266 1 96.88 303 THR B N 1
ATOM 4944 C CA . THR B 1 303 ? -1.536 -7.234 -18.016 1 96.88 303 THR B CA 1
ATOM 4945 C C . THR B 1 303 ? -2.592 -6.277 -17.469 1 96.88 303 THR B C 1
ATOM 4947 O O . THR B 1 303 ? -2.564 -5.918 -16.297 1 96.88 303 THR B O 1
ATOM 4950 N N . GLY B 1 304 ? -3.422 -5.77 -18.328 1 96.75 304 GLY B N 1
ATOM 4951 C CA . GLY B 1 304 ? -4.418 -4.781 -17.953 1 96.75 304 GLY B CA 1
ATOM 4952 C C . GLY B 1 304 ? -3.895 -3.359 -17.984 1 96.75 304 GLY B C 1
ATOM 4953 O O . GLY B 1 304 ? -4.633 -2.414 -17.703 1 96.75 304 GLY B O 1
ATOM 4954 N N . LEU B 1 305 ? -2.672 -3.199 -18.297 1 96.88 305 LEU B N 1
ATOM 4955 C CA . LEU B 1 305 ? -2.037 -1.887 -18.344 1 96.88 305 LEU B CA 1
ATOM 4956 C C . LEU B 1 305 ? -1.341 -1.661 -19.688 1 96.88 305 LEU B C 1
ATOM 4958 O O . LEU B 1 305 ? -0.826 -2.605 -20.281 1 96.88 305 LEU B O 1
ATOM 4962 N N . SER B 1 306 ? -1.315 -0.446 -20.125 1 96.94 306 SER B N 1
ATOM 4963 C CA . SER B 1 306 ? -0.412 -0.112 -21.219 1 96.94 306 SER B CA 1
ATOM 4964 C C . SER B 1 306 ? 1.046 -0.239 -20.781 1 96.94 306 SER B C 1
ATOM 4966 O O . SER B 1 306 ? 1.354 -0.205 -19.594 1 96.94 306 SER B O 1
ATOM 4968 N N . PRO B 1 307 ? 1.934 -0.384 -21.75 1 96.69 307 PRO B N 1
ATOM 4969 C CA . PRO B 1 307 ? 3.354 -0.475 -21.406 1 96.69 307 PRO B CA 1
ATOM 4970 C C . PRO B 1 307 ? 3.84 0.727 -20.594 1 96.69 307 PRO B C 1
ATOM 4972 O O . PRO B 1 307 ? 4.582 0.563 -19.625 1 96.69 307 PRO B O 1
ATOM 4975 N N . SER B 1 308 ? 3.42 1.902 -20.938 1 94.31 308 SER B N 1
ATOM 4976 C CA . SER B 1 308 ? 3.836 3.104 -20.219 1 94.31 308 SER B CA 1
ATOM 4977 C C . SER B 1 308 ? 3.301 3.111 -18.797 1 94.31 308 SER B C 1
ATOM 4979 O O . SER B 1 308 ? 4.031 3.434 -17.859 1 94.31 308 SER B O 1
ATOM 4981 N N . ALA B 1 309 ? 2.043 2.795 -18.625 1 94.06 309 ALA B N 1
ATOM 4982 C CA . ALA B 1 309 ? 1.441 2.725 -17.297 1 94.06 309 ALA B CA 1
ATOM 4983 C C . ALA B 1 309 ? 2.123 1.661 -16.453 1 94.06 309 ALA B C 1
ATOM 4985 O O . ALA B 1 309 ? 2.33 1.859 -15.25 1 94.06 309 ALA B O 1
ATOM 4986 N N . PHE B 1 310 ? 2.467 0.544 -17.109 1 96.44 310 PHE B N 1
ATOM 4987 C CA . PHE B 1 310 ? 3.152 -0.542 -16.422 1 96.44 310 PHE B CA 1
ATOM 4988 C C . PHE B 1 310 ? 4.512 -0.083 -15.906 1 96.44 310 PHE B C 1
ATOM 4990 O O . PHE B 1 310 ? 4.852 -0.315 -14.75 1 96.44 310 PHE B O 1
ATOM 4997 N N . ARG B 1 311 ? 5.23 0.587 -16.734 1 94.25 311 ARG B N 1
ATOM 4998 C CA . ARG B 1 311 ? 6.543 1.092 -16.359 1 94.25 311 ARG B CA 1
ATOM 4999 C C . ARG B 1 311 ? 6.434 2.092 -15.203 1 94.25 311 ARG B C 1
ATOM 5001 O O . ARG B 1 311 ? 7.223 2.045 -14.258 1 94.25 311 ARG B O 1
ATOM 5008 N N . GLN B 1 312 ? 5.523 2.953 -15.281 1 90.75 312 GLN B N 1
ATOM 5009 C CA . GLN B 1 312 ? 5.32 3.947 -14.234 1 90.75 312 GLN B CA 1
ATOM 5010 C C . GLN B 1 312 ? 4.992 3.281 -12.898 1 90.75 312 GLN B C 1
ATOM 5012 O O . GLN B 1 312 ? 5.461 3.723 -11.852 1 90.75 312 GLN B O 1
ATOM 5017 N N . ARG B 1 313 ? 4.273 2.268 -12.984 1 93.94 313 ARG B N 1
ATOM 5018 C CA . ARG B 1 313 ? 3.762 1.608 -11.781 1 93.94 313 ARG B CA 1
ATOM 5019 C C . ARG B 1 313 ? 4.832 0.729 -11.148 1 93.94 313 ARG B C 1
ATOM 5021 O O . ARG B 1 313 ? 4.863 0.568 -9.922 1 93.94 313 ARG B O 1
ATOM 5028 N N . PHE B 1 314 ? 5.762 0.213 -12 1 95.44 314 PHE B N 1
ATOM 5029 C CA . PHE B 1 314 ? 6.578 -0.854 -11.438 1 95.44 314 PHE B CA 1
ATOM 5030 C C . PHE B 1 314 ? 8.062 -0.537 -11.586 1 95.44 314 PHE B C 1
ATOM 5032 O O . PHE B 1 314 ? 8.898 -1.166 -10.938 1 95.44 314 PHE B O 1
ATOM 5039 N N . SER B 1 315 ? 8.398 0.393 -12.414 1 89.5 315 SER B N 1
ATOM 5040 C CA . SER B 1 315 ? 9.812 0.705 -12.609 1 89.5 315 SER B CA 1
ATOM 5041 C C . SER B 1 315 ? 10.289 1.77 -11.625 1 89.5 315 SER B C 1
ATOM 5043 O O . SER B 1 315 ? 9.602 2.775 -11.414 1 89.5 315 SER B O 1
ATOM 5045 N N . SER B 1 316 ? 11.352 1.456 -10.891 1 75.31 316 SER B N 1
ATOM 5046 C CA . SER B 1 316 ? 11.93 2.418 -9.961 1 75.31 316 SER B CA 1
ATOM 5047 C C . SER B 1 316 ? 12.984 3.283 -10.641 1 75.31 316 SER B C 1
ATOM 5049 O O . SER B 1 316 ? 13.617 4.121 -10 1 75.31 316 SER B O 1
ATOM 5051 N N . ILE B 1 317 ? 13.258 3.057 -11.914 1 62 317 ILE B N 1
ATOM 5052 C CA . ILE B 1 317 ? 14.273 3.82 -12.633 1 62 317 ILE B CA 1
ATOM 5053 C C . ILE B 1 317 ? 13.719 5.195 -13 1 62 317 ILE B C 1
ATOM 5055 O O . ILE B 1 317 ? 12.617 5.301 -13.547 1 62 317 ILE B O 1
ATOM 5059 N N . SER B 1 318 ? 14.141 6.211 -12.219 1 51.75 318 SER B N 1
ATOM 5060 C CA . SER B 1 318 ? 13.734 7.582 -12.508 1 51.75 318 SER B CA 1
ATOM 5061 C C . SER B 1 318 ? 13.906 7.91 -13.992 1 51.75 318 SER B C 1
ATOM 5063 O O . SER B 1 318 ? 14.953 7.617 -14.578 1 51.75 318 SER B O 1
ATOM 5065 N N . PRO B 1 319 ? 12.836 8.234 -14.695 1 41.44 319 PRO B N 1
ATOM 5066 C CA . PRO B 1 319 ? 13.086 8.695 -16.062 1 41.44 319 PRO B CA 1
ATOM 5067 C C . PRO B 1 319 ? 14.188 9.75 -16.125 1 41.44 319 PRO B C 1
ATOM 5069 O O . PRO B 1 319 ? 14.305 10.586 -15.227 1 41.44 319 PRO B O 1
ATOM 5072 N N . VAL B 1 320 ? 15.32 9.5 -16.766 1 35 320 VAL B N 1
ATOM 5073 C CA . VAL B 1 320 ? 16.234 10.586 -17.078 1 35 320 VAL B CA 1
ATOM 5074 C C . VAL B 1 320 ? 15.453 11.766 -17.656 1 35 320 VAL B C 1
ATOM 5076 O O . VAL B 1 320 ? 14.758 11.625 -18.672 1 35 320 VAL B O 1
ATOM 5079 N N . LEU B 1 321 ? 15.039 12.656 -16.938 1 34.59 321 LEU B N 1
ATOM 5080 C CA . LEU B 1 321 ? 14.531 13.867 -17.562 1 34.59 321 LEU B CA 1
ATOM 5081 C C . LEU B 1 321 ? 15.375 14.25 -18.766 1 34.59 321 LEU B C 1
ATOM 5083 O O . LEU B 1 321 ? 16.578 14.477 -18.641 1 34.59 321 LEU B O 1
ATOM 5087 N N . ILE B 1 322 ? 15.07 13.781 -19.891 1 33.12 322 ILE B N 1
ATOM 5088 C CA . ILE B 1 322 ? 15.727 14.445 -21.016 1 33.12 322 ILE B CA 1
ATOM 5089 C C . ILE B 1 322 ? 15.633 15.953 -20.844 1 33.12 322 ILE B C 1
ATOM 5091 O O . ILE B 1 322 ? 14.539 16.5 -20.703 1 33.12 322 ILE B O 1
ATOM 5095 N N . PRO B 1 323 ? 16.719 16.547 -20.422 1 30.95 323 PRO B N 1
ATOM 5096 C CA . PRO B 1 323 ? 16.688 18.016 -20.422 1 30.95 323 PRO B CA 1
ATOM 5097 C C . PRO B 1 323 ? 15.984 18.594 -21.641 1 30.95 323 PRO B C 1
ATOM 5099 O O . PRO B 1 323 ? 16.188 18.109 -22.766 1 30.95 323 PRO B O 1
ATOM 5102 N N . VAL B 1 324 ? 14.82 19.078 -21.453 1 33.81 324 VAL B N 1
ATOM 5103 C CA . VAL B 1 324 ? 14.289 19.891 -22.547 1 33.81 324 VAL B CA 1
ATOM 5104 C C . VAL B 1 324 ? 15.336 20.906 -23 1 33.81 324 VAL B C 1
ATOM 5106 O O . VAL B 1 324 ? 15.875 21.656 -22.172 1 33.81 324 VAL B O 1
ATOM 5109 N N . ASP B 1 325 ? 16.062 20.531 -24 1 31.28 325 ASP B N 1
ATOM 5110 C CA . ASP B 1 325 ? 16.938 21.5 -24.641 1 31.28 325 ASP B CA 1
ATOM 5111 C C . ASP B 1 325 ? 16.172 22.781 -24.984 1 31.28 325 ASP B C 1
ATOM 5113 O O . ASP B 1 325 ? 15.258 22.766 -25.812 1 31.28 325 ASP B O 1
ATOM 5117 N N . ASP B 1 326 ? 15.883 23.547 -24.031 1 29.61 326 ASP B N 1
ATOM 5118 C CA . ASP B 1 326 ? 15.375 24.906 -24.297 1 29.61 326 ASP B CA 1
ATOM 5119 C C . ASP B 1 326 ? 16.312 25.672 -25.234 1 29.61 326 ASP B C 1
ATOM 5121 O O . ASP B 1 326 ? 16.25 26.891 -25.297 1 29.61 326 ASP B O 1
ATOM 5125 N N . SER B 1 327 ? 17.281 25.031 -25.859 1 32.78 327 SER B N 1
ATOM 5126 C CA . SER B 1 327 ? 18.094 25.938 -26.656 1 32.78 327 SER B CA 1
ATOM 5127 C C . SER B 1 327 ? 17.266 26.578 -27.781 1 32.78 327 SER B C 1
ATOM 5129 O O . SER B 1 327 ? 17.766 27.438 -28.516 1 32.78 327 SER B O 1
ATOM 5131 N N . SER B 1 328 ? 16.172 25.922 -28.234 1 29.17 328 SER B N 1
ATOM 5132 C CA . SER B 1 328 ? 15.797 26.547 -29.5 1 29.17 328 SER B CA 1
ATOM 5133 C C . SER B 1 328 ? 15.109 27.891 -29.281 1 29.17 328 SER B C 1
ATOM 5135 O O . SER B 1 328 ? 14.508 28.438 -30.219 1 29.17 328 SER B O 1
ATOM 5137 N N . ILE B 1 329 ? 14.789 28.312 -28.031 1 27.06 329 ILE B N 1
ATOM 5138 C CA . ILE B 1 329 ? 14.133 29.609 -28.109 1 27.06 329 ILE B CA 1
ATOM 5139 C C . ILE B 1 329 ? 15.164 30.703 -28.344 1 27.06 329 ILE B C 1
ATOM 5141 O O . ILE B 1 329 ? 14.891 31.891 -28.125 1 27.06 329 ILE B O 1
ATOM 5145 N N . ASN B 1 330 ? 16.391 30.312 -28.844 1 22.72 330 ASN B N 1
ATOM 5146 C CA . ASN B 1 330 ? 16.906 31.531 -29.469 1 22.72 330 ASN B CA 1
ATOM 5147 C C . ASN B 1 330 ? 16.266 31.766 -30.828 1 22.72 330 ASN B C 1
ATOM 5149 O O . ASN B 1 330 ? 16.062 30.828 -31.609 1 22.72 330 ASN B O 1
#

Sequence (660 aa):
MTKFTDCTPLNVAILALPGSLTSAVYGLEEMLLMANTLVLKEEHLPLSATRFVVTRLSLAEISLDDTYQLVIIPPSIETDFYFNVAPELRIWLQRQHAQGAIVCSACAGAFVLAASGLLDGCKVTTHWGLVDAFQTQYPQLELDIDKIMVNEGDIITAAGMMSWLDLGLELVAQFCHVKVMRQLGKHLVIDTGNREQRYYQQFLPRRDHGDQAILGLQNRLQTGYAQPISIAALAQQLCMGERTFLRRFVKATGLKPNEYLQKLRIQKACDLLENGSLSFETIAHQVGYEDVSACRKAFTRITGLSPSAFRQRFSSISPVLIPVDDSSINMTKFTDCTPLNVAILALPGSLTSAVYGLEEMLLMANTLVLKEEHLPLSATRFVVTRLSLAEISLDDTYQLVIIPPSIETDFYFNVAPELRIWLQRQHAQGAIVCSACAGAFVLAASGLLDGCKVTTHWGLVDAFQTQYPQLELDIDKIMVNEGDIITAAGMMSWLDLGLELVAQFCHVKVMRQLGKHLVIDTGNREQRYYQQFLPRRDHGDQAILGLQNRLQTGYAQPISIAALAQQLCMGERTFLRRFVKATGLKPNEYLQKLRIQKACDLLENGSLSFETIAHQVGYEDVSACRKAFTRITGLSPSAFRQRFSSISPVLIPVDDSSIN

pLDDT: mean 91.07, std 14.97, range [22.72, 98.88]

Foldseek 3Di:
DPCLVCQDAFEEEEEPEVQFDPCLSVVLVVLQVVLQVLLVVDPPFDSQAHHYDYDYDYPVRDDLPDEGQEYEYADGRDLVCLQPPDPSLLVSVVSNLVVNHQYEYAASNVSNCVVSVNQQPHEEEHELVCVVVCCVSPVRGHYDHFAQWDCPPSYIYGYDNPCSLVVSLVVSCVRGNPVSSVVSCVVVVHDNDGDTSLLVDADDWAQPQPPPLLNVLVVVCLVVLQDDDDLCNSCVVSPHDSVVSQVVNCSRGVDGPVVSSLRSLLNQLLVDLQPDDDDLVVSCNVSHHPDSVVNQVSNCVRSVDGSVRSSVVRHPPPPPPPPPCPVVVD/DPCLVCQDAFEEEEEPEVQFDPCLSVVLVVLQVVLQVLLVVDPPFDSQAHHHDYDYDYPVRDDLPDEGQEYEYADGRDLVCLQPPDPVLLVSVVSNLVVNHQYEYAASNVSNCVVSVNQQPHEEEHELVCVVVCCVSPVRGHYDHFAQWDCPPSYIYGYDNPCSLVVSLVVSCVRGNPVSSVVSCVVVVHDNDGDTSLLVDADDWAQPQPPPLLNVLVVVCLPVLQDDDDLCNSCVVSPHDSVVSQVVNCSRGVDGPVVSSLRSLLNQLLVDLQPDDDDLVVSCNVSHHPDSVVNQVSNCVRSVDGSVRSSVVRHPPPPPPPPPPPVVVD

Nearest PDB structures (foldseek):
  3er6-assembly3_E  TM=8.176E-01  e=1.094E-09  Vibrio parahaemolyticus
  3w6v-assembly1_A  TM=9.589E-01  e=4.019E-06  Streptomyces griseus
  3mgk-assembly1_A  TM=7.774E-01  e=1.903E-07  Clostridium acetobutylicum
  6swi-assembly1_A  TM=8.726E-01  e=1.362E-05  Geobacillus stearothermophilus
  3oio-assembly1_A  TM=9.115E-01  e=1.184E-04  Chromobacterium violaceum

Organism: Shewanella oneidensis (strain ATCC 700550 / JCM 31522 / CIP 106686 / LMG 19005 / NCIMB 14063 / MR-1) (NCBI:txid211586)

InterPro domains:
  IPR002818 DJ-1/PfpI [PF01965] (57-174)
  IPR009057 Homedomain-like superfamily [SSF46689] (212-262)
  IPR009057 Homedomain-like superfamily [SSF46689] (264-315)
  IPR018060 AraC-like, DNA binding HTH domain [PF12833] (234-313)
  IPR018060 AraC-like, DNA binding HTH domain [PS01124] (211-313)
  IPR018060 AraC-like, DNA binding HTH domain [SM00342] (228-311)
  IPR029062 Class I glutamine amidotransferase-like [G3DSA:3.40.50.880] (6-199)
  IPR029062 Class I glutamine amidotransferase-like [SSF52317] (9-191)
  IPR052158 Isonitrile Hydratase and Quaternary Amine Regulator [PTHR43130] (5-274)

Radius of gyration: 27.28 Å; Cα contacts (8 Å, |Δi|>4): 1117; chains: 2; bounding box: 62×85×68 Å

Secondary structure (DSSP, 8-state):
-------PPEEEEEE--TTB-HHHHHHHHHHHHHHHHHHHH-TT--TT---EEEEEE-GGG--TT---SEEEE--BSS-HHHHS--HHHHHHHHHHHHTT-EEEEETTHHHHHHHTTTTTT-EE---GGGHHHHHHH-TTSEE-TTBSEEE-SSEEEE-STTTHHHHHHHHHHHHT-HHHHHHHHHHHT---S--BGGGG--------S--HHHHHHHHHHHHHTTS---HHHHHHHTT--HHHHHHHHHHHHSS-HHHHHHHHHHHHHHHHHHH----HHHHHHHHT-S-HHHHHHHHHHHHSS-HHHHHHHH--S--------GGGG-/-------PPEEEEEE--TTB-HHHHHHHHHHHHHHHHHHHH-TT--TT---EEEEEE-GGG--TT---SEEEE--BSS-HHHHS--HHHHHHHHHHHHTT-EEEEETTHHHHHHHTTTTTT-EE---GGGHHHHHHH-TTSEE-TTBSEEE-SSEEEE-STTTHHHHHHHHHHHHT-HHHHHHHHHHHT---S--BGGGG--------S--HHHHHHHHHHHHHTTS---HHHHHHHTT--HHHHHHHHHHHHSS-HHHHHHHHHHHHHHHHHHH----HHHHHHHHT-S-HHHHHHHHHHHHSS-HHHHHHHH--S--------GGGG-

Solvent-accessible surface area (backbone atoms only — not comparable to full-atom values): 35215 Å² total; per-residue (Å²): 133,78,76,72,69,75,51,70,61,42,38,32,36,38,45,54,44,78,39,38,36,63,20,46,54,43,37,44,49,50,51,46,51,51,47,37,54,47,53,72,69,43,85,84,58,62,68,76,39,38,39,66,43,77,41,81,32,40,78,88,62,66,53,89,84,62,80,40,50,31,37,37,32,44,17,50,76,43,57,67,48,37,76,57,61,56,67,68,59,29,53,45,52,47,49,34,43,74,73,63,15,29,41,33,22,12,9,55,19,38,44,43,42,46,74,40,54,72,41,68,93,38,71,32,19,31,24,72,91,43,44,67,64,45,43,70,77,39,66,86,51,48,72,44,55,50,34,24,60,31,78,71,78,51,42,32,21,14,18,13,59,50,22,46,56,57,49,46,42,50,51,34,29,73,46,42,29,57,67,49,29,52,52,47,24,34,63,34,53,46,80,56,24,70,73,50,32,29,68,38,59,72,81,73,76,65,76,82,64,79,52,61,69,56,46,54,49,53,57,50,42,74,75,47,52,38,54,93,76,50,68,64,58,54,13,53,74,67,72,38,53,54,68,59,35,52,53,52,40,26,71,51,54,72,37,52,70,68,58,46,50,51,47,49,29,43,43,52,40,50,51,50,42,46,74,48,83,68,51,67,63,60,42,28,46,64,34,40,36,87,46,52,66,59,39,53,52,50,38,26,67,68,33,71,37,50,73,68,58,44,29,54,42,45,15,62,70,72,76,74,72,69,72,76,73,68,68,68,81,108,132,81,77,71,70,74,51,70,62,43,37,31,37,38,46,53,43,78,38,39,35,62,20,47,54,44,36,45,47,51,51,47,50,50,46,38,54,48,53,72,68,43,83,84,58,63,71,75,37,38,39,66,43,79,42,80,33,40,77,88,64,65,52,88,84,63,81,42,51,31,37,36,32,44,19,49,77,43,57,67,48,37,76,57,61,55,68,68,58,29,52,46,51,48,50,35,42,74,72,64,15,28,41,33,21,12,9,56,19,39,44,43,43,46,74,40,54,72,41,70,93,38,71,35,20,31,24,71,93,43,46,68,63,45,42,69,77,40,67,85,51,49,71,43,53,50,35,26,58,29,76,70,77,52,41,34,21,16,19,15,60,51,22,47,57,57,50,47,42,50,50,34,31,72,46,41,28,56,69,50,27,52,51,47,25,34,64,33,55,47,79,55,23,70,71,49,33,30,68,37,60,71,80,73,76,65,76,82,64,77,51,60,68,57,48,52,49,54,57,50,42,72,76,47,51,37,54,94,77,51,68,65,58,53,13,54,74,68,74,39,54,56,68,60,36,53,53,52,40,26,69,49,54,73,37,53,70,67,58,46,50,50,48,50,26,44,44,51,39,51,52,50,42,46,74,48,83,70,52,66,64,58,41,28,46,65,35,43,37,88,47,50,68,60,40,51,52,51,37,26,69,68,34,72,36,50,72,67,58,43,30,55,42,45,16,63,72,73,75,74,72,70,72,75,73,68,67,69,81,107